Protein AF-0000000078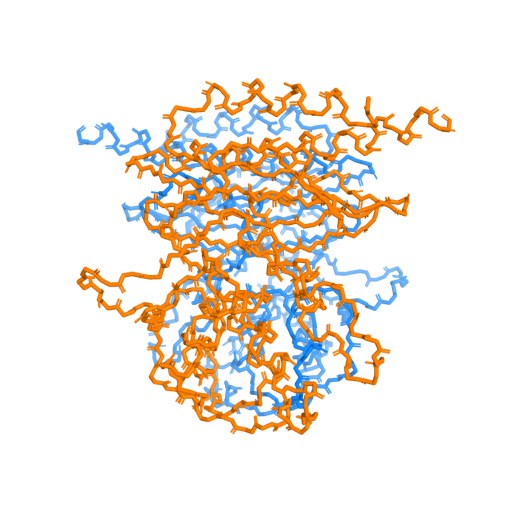791302 (afdb_homodimer)

Foldseek 3Di:
DLCVVLQVVLVVLVVPQPFDKKKWKDFLPDTPHIDQQLPKDQCFLLLLLLLLLVLVVVCVVPVCQQADKFFFDDDDDDKFCVNVDDDRIDGLLVLNLRCQQTVGLRSQQRSCVVCPQVNSQVVCCVPQPFWGRFDRPRPDDDPTGTIGGNNSSVVSVSSLLDDDPDPPSPSSSNVSQQNRPPCLFLNPQCVVVVQDFTKGWGWGDDPFKTWIWMWDDDPHTIMIMTMIGGHDPCPVSRRVSRNVSSNSVSVSVVVVVVVVD/DLCVVLQVVLVVLVVPQPFDKKKWKDFLPDTPHIDQQLPKDQCFLLLLLLLLLVLVVVCVVPVCQQAAKFFFDDDDDDKFCVNVDDDRIDGLLVLNLRCQQTVGLRSQQRSCVVCPQVNSQVVSCVPQPFWGRFDRPRDDDDPTGTIGGNNSSVVSVSSLCDDDPDPPNPSSSNVSQQNRPPCLFLNPQCVVVVQDFTKGWGWGDDPFKTWIWMWDDDPHTIMIMTMIGGHDPCPVSRRVSRNVSSNSVSVSVVVVVVVVD

Secondary structure (DSSP, 8-state):
-TTHHHHHHHHHHHHH--S-EEEEEE-SS-EEEEESTT--EE-GGGHHHHHHHHHHHHHHH-GGGGG-EEE--S---SS-SGGG-S--EEEHHHHHHHHHHS--HHHHHHHHHHH-HHHHHHHHHHHSTTEE--S-TT---SS---EE-HHHHHHHHHHHHS--SSTTS--HHHHHHHT----SSTTHHHHHTT-SSEEEEEEEEETTEEEEEEEEEETTEEEEEEEEEB-SS-HHHHHHHHHHHHHHHHHHHHHHHHHH-/-TTHHHHHHHHHHHHH--S-EEEEEE-SS-EEEEESTT--EE-GGGHHHHHHHHHHHHHHH-GGGGG-EEE--S---SS-SGGG-S--EEEHHHHHHHHHHS--HHHHHHHHHHH-HHHHHHHHHHHSTTEE--S-TT---SS---EE-HHHHHHHHHHHHS--S-TTS--HHHHHHHT----SSTTHHHHHTT-SSEEEEEEEEETTEEEEEEEEEETTEEEEEEEEEB-SS-HHHHHHHHHHHHHHHHHHHHHHHHHH-

Structure (mmCIF, N/CA/C/O backbone):
data_AF-0000000078791302-model_v1
#
loop_
_entity.id
_entity.type
_entity.pdbx_description
1 polymer 'Beta-lactamase class A catalytic domain-containing protein'
#
loop_
_atom_site.group_PDB
_atom_site.id
_atom_site.type_symbol
_atom_site.label_atom_id
_atom_site.label_alt_id
_atom_site.label_comp_id
_atom_site.label_asym_id
_atom_site.label_entity_id
_atom_site.label_seq_id
_atom_site.pdbx_PDB_ins_code
_atom_site.Cartn_x
_atom_site.Cartn_y
_atom_site.Cartn_z
_atom_site.occupancy
_atom_site.B_iso_or_equiv
_atom_site.auth_seq_id
_atom_site.auth_comp_id
_atom_site.auth_asym_id
_atom_site.auth_atom_id
_atom_site.pdbx_PDB_model_num
ATOM 1 N N . MET A 1 1 ? -24.797 24.625 9 1 64.25 1 MET A N 1
ATOM 2 C CA . MET A 1 1 ? -23.438 24.703 8.508 1 64.25 1 MET A CA 1
ATOM 3 C C . MET A 1 1 ? -23.172 23.594 7.492 1 64.25 1 MET A C 1
ATOM 5 O O . MET A 1 1 ? -23.812 22.547 7.527 1 64.25 1 MET A O 1
ATOM 9 N N . ALA A 1 2 ? -22.438 23.922 6.395 1 77 2 ALA A N 1
ATOM 10 C CA . ALA A 1 2 ? -22.344 23.078 5.199 1 77 2 ALA A CA 1
ATOM 11 C C . ALA A 1 2 ? -22.047 21.625 5.57 1 77 2 ALA A C 1
ATOM 13 O O . ALA A 1 2 ? -22.391 20.703 4.82 1 77 2 ALA A O 1
ATOM 14 N N . HIS A 1 3 ? -21.625 21.375 6.895 1 92.44 3 HIS A N 1
ATOM 15 C CA . HIS A 1 3 ? -21.266 20 7.199 1 92.44 3 HIS A CA 1
ATOM 16 C C . HIS A 1 3 ? -21.938 19.516 8.477 1 92.44 3 HIS A C 1
ATOM 18 O O . HIS A 1 3 ? -21.391 18.656 9.18 1 92.44 3 HIS A O 1
ATOM 24 N N . ASP A 1 4 ? -23.094 20.078 8.758 1 94.62 4 ASP A N 1
ATOM 25 C CA . ASP A 1 4 ? -23.766 19.766 10.023 1 94.62 4 ASP A CA 1
ATOM 26 C C . ASP A 1 4 ? -24.109 18.281 10.117 1 94.62 4 ASP A C 1
ATOM 28 O O . ASP A 1 4 ? -23.922 17.656 11.164 1 94.62 4 ASP A O 1
ATOM 32 N N . HIS A 1 5 ? -24.656 17.781 9.078 1 95.81 5 HIS A N 1
ATOM 33 C CA . HIS A 1 5 ? -25.031 16.375 9.078 1 95.81 5 HIS A CA 1
ATOM 34 C C . HIS A 1 5 ? -23.828 15.469 9.273 1 95.81 5 HIS A C 1
ATOM 36 O O . HIS A 1 5 ? -23.859 14.531 10.062 1 95.81 5 HIS A O 1
ATOM 42 N N . LEU A 1 6 ? -22.719 15.703 8.578 1 97.94 6 LEU A N 1
ATOM 43 C CA . LEU A 1 6 ? -21.484 14.953 8.711 1 97.94 6 LEU A CA 1
ATOM 44 C C . LEU A 1 6 ? -20.953 15.031 10.141 1 97.94 6 LEU A C 1
ATOM 46 O O . LEU A 1 6 ? -20.578 14.016 10.727 1 97.94 6 LEU A O 1
ATOM 50 N N . ILE A 1 7 ? -20.953 16.234 10.727 1 98.25 7 ILE A N 1
ATOM 51 C CA . ILE A 1 7 ? -20.438 16.453 12.062 1 98.25 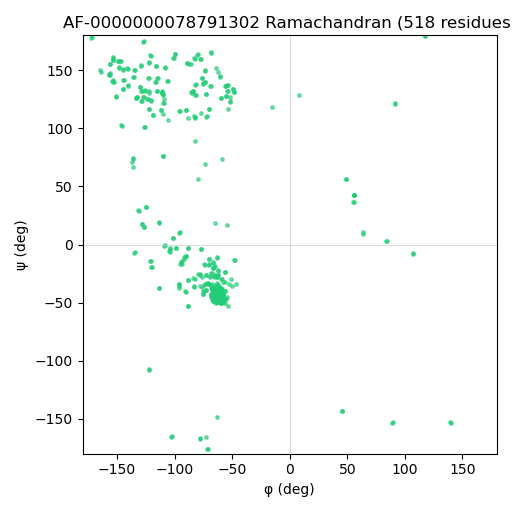7 ILE A CA 1
ATOM 52 C C . ILE A 1 7 ? -21.25 15.672 13.086 1 98.25 7 ILE A C 1
ATOM 54 O O . ILE A 1 7 ? -20.703 15.047 13.992 1 98.25 7 ILE A O 1
ATOM 58 N N . ALA A 1 8 ? -22.531 15.664 12.875 1 98.19 8 ALA A N 1
ATOM 59 C CA . ALA A 1 8 ? -23.406 14.906 13.773 1 98.19 8 ALA A CA 1
ATOM 60 C C . ALA A 1 8 ? -23.109 13.414 13.703 1 98.19 8 ALA A C 1
ATOM 62 O O . ALA A 1 8 ? -23.078 12.734 14.734 1 98.19 8 ALA A O 1
ATOM 63 N N . GLN A 1 9 ? -22.891 12.898 12.562 1 98.38 9 GLN A N 1
ATOM 64 C CA . GLN A 1 9 ? -22.594 11.484 12.375 1 98.38 9 GLN A CA 1
ATOM 65 C C . GLN A 1 9 ? -21.234 11.125 12.984 1 98.38 9 GLN A C 1
ATOM 67 O O . GLN A 1 9 ? -21.094 10.078 13.609 1 98.38 9 GLN A O 1
ATOM 72 N N . LEU A 1 10 ? -20.234 11.984 12.797 1 98.81 10 LEU A N 1
ATOM 73 C CA . LEU A 1 10 ? -18.906 11.766 13.367 1 98.81 10 LEU A CA 1
ATOM 74 C C . LEU A 1 10 ? -18.953 11.789 14.891 1 98.81 10 LEU A C 1
ATOM 76 O O . LEU A 1 10 ? -18.281 11 15.547 1 98.81 10 LEU A O 1
ATOM 80 N N . ASP A 1 11 ? -19.719 12.734 15.398 1 98.5 11 ASP A N 1
ATOM 81 C CA . ASP A 1 11 ? -19.859 12.828 16.844 1 98.5 11 ASP A CA 1
ATOM 82 C C . ASP A 1 11 ? -20.484 11.562 17.422 1 98.5 11 ASP A C 1
ATOM 84 O O . ASP A 1 11 ? -20.047 11.055 18.453 1 98.5 11 ASP A O 1
ATOM 88 N N . GLN A 1 12 ? -21.516 11.062 16.781 1 98.44 12 GLN A N 1
ATOM 89 C CA . GLN A 1 12 ? -22.141 9.82 17.219 1 98.44 12 GLN A CA 1
ATOM 90 C C . GLN A 1 12 ? -21.156 8.648 17.141 1 98.44 12 GLN A C 1
ATOM 92 O O . GLN A 1 12 ? -21.078 7.844 18.062 1 98.44 12 GLN A O 1
ATOM 97 N N . LEU A 1 13 ? -20.453 8.562 16.062 1 98.56 13 LEU A N 1
ATOM 98 C CA . LEU A 1 13 ? -19.484 7.484 15.844 1 98.56 13 LEU A CA 1
ATOM 99 C C . LEU A 1 13 ? -18.422 7.469 16.922 1 98.56 13 LEU A C 1
ATOM 101 O O . LEU A 1 13 ? -18.125 6.418 17.5 1 98.56 13 LEU A O 1
ATOM 105 N N . GLN A 1 14 ? -17.781 8.672 17.203 1 97.81 14 GLN A N 1
ATOM 106 C CA . GLN A 1 14 ? -16.672 8.688 18.156 1 97.81 14 GLN A CA 1
ATOM 107 C C . GLN A 1 14 ? -17.156 8.422 19.578 1 97.81 14 GLN A C 1
ATOM 109 O O . GLN A 1 14 ? -16.438 7.84 20.375 1 97.81 14 GLN A O 1
ATOM 114 N N . GLN A 1 15 ? -18.438 8.758 19.875 1 97.62 15 GLN A N 1
ATOM 115 C CA . GLN A 1 15 ? -19 8.477 21.188 1 97.62 15 GLN A CA 1
ATOM 116 C C . GLN A 1 15 ? -19.156 6.973 21.406 1 97.62 15 GLN A C 1
ATOM 118 O O . GLN A 1 15 ? -19.109 6.496 22.531 1 97.62 15 GLN A O 1
ATOM 123 N N . GLN A 1 16 ? -19.266 6.246 20.328 1 96.81 16 GLN A N 1
ATOM 124 C CA . GLN A 1 16 ? -19.484 4.809 20.406 1 96.81 16 GLN A CA 1
ATOM 125 C C . GLN A 1 16 ? -18.156 4.047 20.391 1 96.81 16 GLN A C 1
ATOM 127 O O . GLN A 1 16 ? -18.125 2.84 20.656 1 96.81 16 GLN A O 1
ATOM 132 N N . PHE A 1 17 ? -17.125 4.742 20.094 1 96.12 17 PHE A N 1
ATOM 133 C CA . PHE A 1 17 ? -15.805 4.117 20.047 1 96.12 17 PHE A CA 1
ATOM 134 C C . PHE A 1 17 ? -15.125 4.203 21.422 1 96.12 17 PHE A C 1
ATOM 136 O O . PHE A 1 17 ? -14.766 5.293 21.859 1 96.12 17 PHE A O 1
ATOM 143 N N . GLY A 1 18 ? -14.867 3.09 22.062 1 93.56 18 GLY A N 1
ATOM 144 C CA . GLY A 1 18 ? -14.516 3.043 23.484 1 93.56 18 GLY A CA 1
ATOM 145 C C . GLY A 1 18 ? -13.023 3.143 23.719 1 93.56 18 GLY A C 1
ATOM 146 O O . GLY A 1 18 ? -12.586 3.326 24.859 1 93.56 18 GLY A O 1
ATOM 147 N N . GLU A 1 19 ? -12.219 3.055 22.703 1 95.88 19 GLU A N 1
ATOM 148 C CA . GLU A 1 19 ? -10.773 3.143 22.906 1 95.88 19 GLU A CA 1
ATOM 149 C C . GLU A 1 19 ? -10.305 4.594 22.906 1 95.88 19 GLU A C 1
ATOM 151 O O . GLU A 1 19 ? -11 5.477 22.406 1 95.88 19 GLU A O 1
ATOM 156 N N . SER A 1 20 ? -9.164 4.844 23.562 1 97.62 20 SER A N 1
ATOM 157 C CA . SER A 1 20 ? -8.594 6.184 23.531 1 97.62 20 SER A CA 1
ATOM 158 C C . SER A 1 20 ? -8.367 6.664 22.094 1 97.62 20 SER A C 1
ATOM 160 O O . SER A 1 20 ? -7.797 5.938 21.281 1 97.62 20 SER A O 1
ATOM 162 N N . HIS A 1 21 ? -8.906 7.871 21.844 1 98.56 21 HIS A N 1
ATOM 163 C CA . HIS A 1 21 ? -8.781 8.352 20.469 1 98.56 21 HIS A CA 1
ATOM 164 C C . HIS A 1 21 ? -8.867 9.875 20.406 1 98.56 21 HIS A C 1
ATOM 166 O O . HIS A 1 21 ? -9.328 10.508 21.359 1 98.56 21 HIS A O 1
ATOM 172 N N . ALA A 1 22 ? -8.281 10.445 19.359 1 98.94 22 ALA A N 1
ATOM 173 C CA . ALA A 1 22 ? -8.531 11.805 18.891 1 98.94 22 ALA A CA 1
ATOM 174 C C . ALA A 1 22 ? -9.141 11.789 17.484 1 98.94 22 ALA A C 1
ATOM 176 O O . ALA A 1 22 ? -8.805 10.938 16.672 1 98.94 22 ALA A O 1
ATOM 177 N N . LEU A 1 23 ? -10.102 12.641 17.203 1 98.94 23 LEU A N 1
ATOM 178 C CA . LEU A 1 23 ? -10.75 12.812 15.914 1 98.94 23 LEU A CA 1
ATOM 179 C C . LEU A 1 23 ? -10.836 14.289 15.539 1 98.94 23 LEU A C 1
ATOM 181 O O . LEU A 1 23 ? -11.266 15.117 16.344 1 98.94 23 LEU A O 1
ATOM 185 N N . LEU A 1 24 ? -10.367 14.617 14.398 1 98.94 24 LEU A N 1
ATOM 186 C CA . LEU A 1 24 ? -10.391 16 13.93 1 98.94 24 LEU A CA 1
ATOM 187 C C . LEU A 1 24 ? -10.898 16.062 12.492 1 98.94 24 LEU A C 1
ATOM 189 O O . LEU A 1 24 ? -10.477 15.281 11.641 1 98.94 24 LEU A O 1
ATOM 193 N N . LEU A 1 25 ? -11.906 16.859 12.211 1 98.88 25 LEU A N 1
ATOM 194 C CA . LEU A 1 25 ? -12.367 17.266 10.891 1 98.88 25 LEU A CA 1
ATOM 195 C C . LEU A 1 25 ? -12.086 18.75 10.664 1 98.88 25 LEU A C 1
ATOM 197 O O . LEU A 1 25 ? -12.406 19.594 11.516 1 98.88 25 LEU A O 1
ATOM 201 N N . ALA A 1 26 ? -11.492 19.062 9.547 1 98.69 26 ALA A N 1
ATOM 202 C CA . ALA A 1 26 ? -11.141 20.453 9.281 1 98.69 26 ALA A CA 1
ATOM 203 C C . ALA A 1 26 ? -11.18 20.766 7.781 1 98.69 26 ALA A C 1
ATOM 205 O O . ALA A 1 26 ? -11.188 19.844 6.957 1 98.69 26 ALA A O 1
ATOM 206 N N . ASP A 1 27 ? -11.32 22.016 7.449 1 97 27 ASP A N 1
ATOM 207 C CA . ASP A 1 27 ? -11.008 22.484 6.105 1 97 27 ASP A CA 1
ATOM 208 C C . ASP A 1 27 ? -9.672 23.219 6.082 1 97 27 ASP A C 1
ATOM 210 O O . ASP A 1 27 ? -8.836 23.031 6.965 1 97 27 ASP A O 1
ATOM 214 N N . GLU A 1 28 ? -9.383 23.953 5.027 1 94.94 28 GLU A N 1
ATOM 215 C CA . GLU A 1 28 ? -8.086 24.609 4.867 1 94.94 28 GLU A CA 1
ATOM 216 C C . GLU A 1 28 ? -7.918 25.75 5.859 1 94.94 28 GLU A C 1
ATOM 218 O O . GLU A 1 28 ? -6.797 26.203 6.102 1 94.94 28 GLU A O 1
ATOM 223 N N . ARG A 1 29 ? -9.008 26.125 6.492 1 95.31 29 ARG A N 1
ATOM 224 C CA . ARG A 1 29 ? -8.945 27.359 7.273 1 95.31 29 ARG A CA 1
ATOM 225 C C . ARG A 1 29 ? -9.102 27.062 8.766 1 95.31 29 ARG A C 1
ATOM 227 O O . ARG A 1 29 ? -8.492 27.734 9.602 1 95.31 29 ARG A O 1
ATOM 234 N N . GLN A 1 30 ? -9.961 26.109 9.039 1 96.75 30 GLN A N 1
ATOM 235 C CA . GLN A 1 30 ? -10.312 25.953 10.445 1 96.75 30 GLN A CA 1
ATOM 236 C C . GLN A 1 30 ? -10.734 24.531 10.758 1 96.75 30 GLN A C 1
ATOM 238 O O . GLN A 1 30 ? -11.125 23.781 9.852 1 96.75 30 GLN A O 1
ATOM 243 N N . VAL A 1 31 ? -10.641 24.219 12.023 1 98.19 31 VAL A N 1
ATOM 244 C CA . VAL A 1 31 ? -11.203 22.984 12.539 1 98.19 31 VAL A CA 1
ATOM 245 C C . VAL A 1 31 ? -12.727 23.078 12.578 1 98.19 31 VAL A C 1
ATOM 247 O O . VAL A 1 31 ? -13.273 24.047 13.109 1 98.19 31 VAL A O 1
ATOM 250 N N . LEU A 1 32 ? -13.391 22.078 12.016 1 98.12 32 LEU A N 1
ATOM 251 C CA . LEU A 1 32 ? -14.852 22.062 11.953 1 98.12 32 LEU A CA 1
ATOM 252 C C . LEU A 1 32 ? -15.43 21.25 13.109 1 98.12 32 LEU A C 1
ATOM 254 O O . LEU A 1 32 ? -16.531 21.516 13.57 1 98.12 32 LEU A O 1
ATOM 258 N N . PHE A 1 33 ? -14.75 20.219 13.422 1 97.94 33 PHE A N 1
ATOM 259 C CA . PHE A 1 33 ? -15.141 19.297 14.484 1 97.94 33 PHE A CA 1
ATOM 260 C C . PHE A 1 33 ? -13.922 18.594 15.062 1 97.94 33 PHE A C 1
ATOM 262 O O . PHE A 1 33 ? -12.969 18.297 14.344 1 97.94 33 PHE A O 1
ATOM 269 N N . GLY A 1 34 ? -13.93 18.391 16.422 1 97.94 34 GLY A N 1
ATOM 270 C CA . GLY A 1 34 ? -12.797 17.656 16.984 1 97.94 34 GLY A CA 1
ATOM 271 C C . GLY A 1 34 ? -13.055 17.172 18.391 1 97.94 34 GLY A C 1
ATOM 272 O O . GLY A 1 34 ? -13.828 17.766 19.141 1 97.94 34 GLY A O 1
ATOM 273 N N . THR A 1 35 ? -12.469 16.109 18.719 1 97.94 35 THR A N 1
ATOM 274 C CA . THR A 1 35 ? -12.352 15.562 20.062 1 97.94 35 THR A CA 1
ATOM 275 C C . THR A 1 35 ? -10.898 15.266 20.406 1 97.94 35 THR A C 1
ATOM 277 O O . THR A 1 35 ? -10.203 14.578 19.656 1 97.94 35 THR A O 1
ATOM 280 N N . ARG A 1 36 ? -10.391 15.789 21.562 1 98.56 36 ARG A N 1
ATOM 281 C CA . ARG A 1 36 ? -9.055 15.555 22.078 1 98.56 36 ARG A CA 1
ATOM 282 C C . ARG A 1 36 ? -7.992 15.938 21.047 1 98.56 36 ARG A C 1
ATOM 284 O O . ARG A 1 36 ? -7.023 15.195 20.844 1 98.56 36 ARG A O 1
ATOM 291 N N . THR A 1 37 ? -8.219 17.078 20.406 1 98.56 37 THR A N 1
ATOM 292 C CA . THR A 1 37 ? -7.418 17.453 19.234 1 98.56 37 THR A CA 1
ATOM 293 C C . THR A 1 37 ? -6.016 17.891 19.656 1 98.56 37 THR A C 1
ATOM 295 O O . THR A 1 37 ? -5.09 17.891 18.859 1 98.56 37 THR A O 1
ATOM 298 N N . ASP A 1 38 ? -5.801 18.234 20.984 1 98.44 38 ASP A N 1
ATOM 299 C CA . ASP A 1 38 ? -4.508 18.734 21.438 1 98.44 38 ASP A CA 1
ATOM 300 C C . ASP A 1 38 ? -3.789 17.703 22.297 1 98.44 38 ASP A C 1
ATOM 302 O O . ASP A 1 38 ? -2.693 17.953 22.797 1 98.44 38 ASP A O 1
ATOM 306 N N . VAL A 1 39 ? -4.422 16.562 22.516 1 98.69 39 VAL A N 1
ATOM 307 C CA . VAL A 1 39 ? -3.824 15.492 23.312 1 98.69 39 VAL A CA 1
ATOM 308 C C . VAL A 1 39 ? -2.748 14.781 22.5 1 98.69 39 VAL A C 1
ATOM 310 O O . VAL A 1 39 ? -2.926 14.531 21.297 1 98.69 39 VAL A O 1
ATOM 313 N N . LEU A 1 40 ? -1.659 14.492 23.188 1 98.44 40 LEU A N 1
ATOM 314 C CA . LEU A 1 40 ? -0.551 13.82 22.516 1 98.44 40 LEU A CA 1
ATOM 315 C C . LEU A 1 40 ? -0.772 12.305 22.484 1 98.44 40 LEU A C 1
ATOM 317 O O . LEU A 1 40 ? -1.221 11.719 23.469 1 98.44 40 LEU A O 1
ATOM 321 N N . PHE A 1 41 ? -0.589 11.727 21.344 1 98.25 41 PHE A N 1
ATOM 322 C CA . PHE A 1 41 ? -0.528 10.289 21.094 1 98.25 41 PHE A CA 1
ATOM 323 C C . PHE A 1 41 ? 0.85 9.891 20.578 1 98.25 41 PHE A C 1
ATOM 325 O O . PHE A 1 41 ? 1.594 10.719 20.062 1 98.25 41 PHE A O 1
ATOM 332 N N . PRO A 1 42 ? 1.323 8.547 20.812 1 97.06 42 PRO A N 1
ATOM 333 C CA . PRO A 1 42 ? 2.496 8.117 20.047 1 97.06 42 PRO A CA 1
ATOM 334 C C . PRO A 1 42 ? 2.373 8.422 18.547 1 97.06 42 PRO A C 1
ATOM 336 O O . PRO A 1 42 ? 1.328 8.164 17.953 1 97.06 42 PRO A O 1
ATOM 339 N N . ALA A 1 43 ? 3.34 8.992 18 1 98.25 43 ALA A N 1
ATOM 340 C CA . ALA A 1 43 ? 3.195 9.555 16.656 1 98.25 43 ALA A CA 1
ATOM 341 C C . ALA A 1 43 ? 3.143 8.453 15.602 1 98.25 43 ALA A C 1
ATOM 343 O O . ALA A 1 43 ? 2.523 8.625 14.547 1 98.25 43 ALA A O 1
ATOM 344 N N . ALA A 1 44 ? 3.799 7.293 16.016 1 97.56 44 ALA A N 1
ATOM 345 C CA . ALA A 1 44 ? 4.031 6.309 14.961 1 97.56 44 ALA A CA 1
ATOM 346 C C . ALA A 1 44 ? 4.57 6.977 13.703 1 97.56 44 ALA A C 1
ATOM 348 O O . ALA A 1 44 ? 5.379 7.906 13.773 1 97.56 44 ALA A O 1
ATOM 349 N N . SER A 1 45 ? 4.191 6.535 12.531 1 98.69 45 SER A N 1
ATOM 350 C CA . SER A 1 45 ? 4.766 7.02 11.281 1 98.69 45 SER A CA 1
ATOM 351 C C . SER A 1 45 ? 4.207 8.391 10.906 1 98.69 45 SER A C 1
ATOM 353 O O . SER A 1 45 ? 4.645 9 9.93 1 98.69 45 SER A O 1
ATOM 355 N N . LEU A 1 46 ? 3.264 8.938 11.641 1 98.94 46 LEU A N 1
ATOM 356 C CA . LEU A 1 46 ? 2.775 10.273 11.336 1 98.94 46 LEU A CA 1
ATOM 357 C C . LEU A 1 46 ? 3.863 11.32 11.578 1 98.94 46 LEU A C 1
ATOM 359 O O . LEU A 1 46 ? 3.795 12.43 11.047 1 98.94 46 LEU A O 1
ATOM 363 N N . ILE A 1 47 ? 4.852 10.984 12.367 1 98.88 47 ILE A N 1
ATOM 364 C CA . ILE A 1 47 ? 5.945 11.906 12.633 1 98.88 47 ILE A CA 1
ATOM 365 C C . ILE A 1 47 ? 6.691 12.219 11.344 1 98.88 47 ILE A C 1
ATOM 367 O O . ILE A 1 47 ? 7.359 13.25 11.234 1 98.88 47 ILE A O 1
ATOM 371 N N . LYS A 1 48 ? 6.586 11.344 10.359 1 98.88 48 LYS A N 1
ATOM 372 C CA . LYS A 1 48 ? 7.238 11.531 9.062 1 98.88 48 LYS A CA 1
ATOM 373 C C . LYS A 1 48 ? 6.715 12.781 8.359 1 98.88 48 LYS A C 1
ATOM 375 O O . LYS A 1 48 ? 7.406 13.367 7.523 1 98.88 48 LYS A O 1
ATOM 380 N N . LEU A 1 49 ? 5.492 13.195 8.664 1 98.88 49 LEU A N 1
ATOM 381 C CA . LEU A 1 49 ? 4.996 14.469 8.156 1 98.88 49 LEU A CA 1
ATOM 382 C C . LEU A 1 49 ? 5.879 15.625 8.617 1 98.88 49 LEU A C 1
ATOM 384 O O . LEU A 1 49 ? 6.152 16.547 7.852 1 98.88 49 LEU A O 1
ATOM 388 N N . GLY A 1 50 ? 6.312 15.578 9.852 1 98.88 50 GLY A N 1
ATOM 389 C CA . GLY A 1 50 ? 7.18 16.625 10.383 1 98.88 50 GLY A CA 1
ATOM 390 C C . GLY A 1 50 ? 8.547 16.641 9.727 1 98.88 50 GLY A C 1
ATOM 391 O O . GLY A 1 50 ? 9.07 17.719 9.414 1 98.88 50 GLY A O 1
ATOM 392 N N . ILE A 1 51 ? 9.102 15.469 9.531 1 98.81 51 ILE A N 1
ATOM 393 C CA . ILE A 1 51 ? 10.391 15.375 8.859 1 98.81 51 ILE A CA 1
ATOM 394 C C . ILE A 1 51 ? 10.281 15.938 7.445 1 98.81 51 ILE A C 1
ATOM 396 O O . ILE A 1 51 ? 11.125 16.719 7.012 1 98.81 51 ILE A O 1
ATOM 400 N N . ALA A 1 52 ? 9.211 15.586 6.777 1 98.19 52 ALA A N 1
ATOM 401 C CA . ALA A 1 52 ? 8.977 16.078 5.422 1 98.19 52 ALA A CA 1
ATOM 402 C C . ALA A 1 52 ? 8.836 17.609 5.414 1 98.19 52 ALA A C 1
ATOM 404 O O . ALA A 1 52 ? 9.359 18.281 4.531 1 98.19 52 ALA A O 1
ATOM 405 N N . ALA A 1 53 ? 8.094 18.109 6.387 1 97.56 53 ALA A N 1
ATOM 406 C CA . ALA A 1 53 ? 7.902 19.562 6.465 1 97.56 53 ALA A CA 1
ATOM 407 C C . ALA A 1 53 ? 9.234 20.281 6.633 1 97.56 53 ALA A C 1
ATOM 409 O O . ALA A 1 53 ? 9.461 21.328 6.023 1 97.56 53 ALA A O 1
ATOM 410 N N . TYR A 1 54 ? 10.094 19.75 7.438 1 97.94 54 TYR A N 1
ATOM 411 C CA . TYR A 1 54 ? 11.414 20.328 7.621 1 97.94 54 TYR A CA 1
ATOM 412 C C . TYR A 1 54 ? 12.195 20.344 6.309 1 97.94 54 TYR A C 1
ATOM 414 O O . TYR A 1 54 ? 12.75 21.375 5.922 1 97.94 54 TYR A O 1
ATOM 422 N N . VAL A 1 55 ? 12.219 19.203 5.66 1 97.19 55 VAL A N 1
ATOM 423 C CA . VAL A 1 55 ? 12.969 19.094 4.414 1 97.19 55 VAL A CA 1
ATOM 424 C C . VAL A 1 55 ? 12.398 20.062 3.377 1 97.19 55 VAL A C 1
ATOM 426 O O . VAL A 1 55 ? 13.156 20.719 2.658 1 97.19 55 VAL A O 1
ATOM 429 N N . LYS A 1 56 ? 11.109 20.094 3.316 1 95.19 56 LYS A N 1
ATOM 430 C CA . LYS A 1 56 ? 10.461 21.031 2.396 1 95.19 56 LYS A CA 1
ATOM 431 C C . LYS A 1 56 ? 10.867 22.469 2.691 1 95.19 56 LYS A C 1
ATOM 433 O O . LYS A 1 56 ? 11.156 23.234 1.771 1 95.19 56 LYS A O 1
ATOM 438 N N . ALA A 1 57 ? 10.906 22.844 3.918 1 94.81 57 ALA A N 1
ATOM 439 C CA . ALA A 1 57 ? 11.328 24.172 4.312 1 94.81 57 ALA A CA 1
ATOM 440 C C . ALA A 1 57 ? 12.773 24.438 3.891 1 94.81 57 ALA A C 1
ATOM 442 O O . ALA A 1 57 ? 13.086 25.516 3.373 1 94.81 57 ALA A O 1
ATOM 443 N N . GLN A 1 58 ? 13.672 23.469 4.129 1 94.94 58 GLN A N 1
ATOM 444 C CA . GLN A 1 58 ? 15.062 23.594 3.709 1 94.94 58 GLN A CA 1
ATOM 445 C C . GLN A 1 58 ? 15.164 23.781 2.195 1 94.94 58 GLN A C 1
ATOM 447 O O . GLN A 1 58 ? 15.961 24.594 1.713 1 94.94 58 GLN A O 1
ATOM 452 N N . ALA A 1 59 ? 14.367 23.047 1.494 1 93.12 59 ALA A N 1
ATOM 453 C CA . ALA A 1 59 ? 14.414 23.062 0.035 1 93.12 59 ALA A CA 1
ATOM 454 C C . ALA A 1 59 ? 13.859 24.375 -0.506 1 93.12 59 ALA A C 1
ATOM 456 O O . ALA A 1 59 ? 14.242 24.828 -1.591 1 93.12 59 ALA A O 1
ATOM 457 N N . GLN A 1 60 ? 12.875 24.953 0.184 1 90.75 60 GLN A N 1
ATOM 458 C CA . GLN A 1 60 ? 12.352 26.266 -0.198 1 90.75 60 GLN A CA 1
ATOM 459 C C . GLN A 1 60 ? 13.438 27.344 -0.117 1 90.75 60 GLN A C 1
ATOM 461 O O . GLN A 1 60 ? 13.469 28.266 -0.931 1 90.75 60 GLN A O 1
ATOM 466 N N . ALA A 1 61 ? 14.258 27.172 0.834 1 90.81 61 ALA A N 1
ATOM 467 C CA . ALA A 1 61 ? 15.375 28.094 0.989 1 90.81 61 ALA A CA 1
ATOM 468 C C . ALA A 1 61 ? 16.469 27.812 -0.025 1 90.81 61 ALA A C 1
ATOM 470 O O . ALA A 1 61 ? 17.156 28.734 -0.493 1 90.81 61 ALA A O 1
ATOM 471 N N . ASP A 1 62 ? 16.703 26.594 -0.335 1 93.69 62 ASP A N 1
ATOM 472 C CA . ASP A 1 62 ? 17.719 26.141 -1.271 1 93.69 62 ASP A CA 1
ATOM 473 C C . ASP A 1 62 ? 17.266 24.891 -2.025 1 93.69 62 ASP A C 1
ATOM 475 O O . ASP A 1 62 ? 17.453 23.766 -1.547 1 93.69 62 ASP A O 1
ATOM 479 N N . SER A 1 63 ? 16.859 25.031 -3.252 1 91.56 63 SER A N 1
ATOM 480 C CA . SER A 1 63 ? 16.25 23.969 -4.039 1 91.56 63 SER A CA 1
ATOM 481 C C . SER A 1 63 ? 17.234 22.844 -4.312 1 91.56 63 SER A C 1
ATOM 483 O O . SER A 1 63 ? 16.828 21.719 -4.656 1 91.56 63 SER A O 1
ATOM 485 N N . SER A 1 64 ? 18.5 23.125 -4.176 1 93.75 64 SER A N 1
ATOM 486 C CA . SER A 1 64 ? 19.5 22.078 -4.422 1 93.75 64 SER A CA 1
ATOM 487 C C . SER A 1 64 ? 19.406 20.969 -3.385 1 93.75 64 SER A C 1
ATOM 489 O O . SER A 1 64 ? 19.953 19.875 -3.584 1 93.75 64 SER A O 1
ATOM 491 N N . GLN A 1 65 ? 18.703 21.203 -2.271 1 94 65 GLN A N 1
ATOM 492 C CA . GLN A 1 65 ? 18.531 20.203 -1.223 1 94 65 GLN A CA 1
ATOM 493 C C . GLN A 1 65 ? 17.875 18.938 -1.772 1 94 65 GLN A C 1
ATOM 495 O O . GLN A 1 65 ? 18.172 17.828 -1.32 1 94 65 GLN A O 1
ATOM 500 N N . TRP A 1 66 ? 17.016 19.109 -2.771 1 95.38 66 TRP A N 1
ATOM 501 C CA . TRP A 1 66 ? 16.297 17.969 -3.332 1 95.38 66 TRP A CA 1
ATOM 502 C C . TRP A 1 66 ? 17.266 17 -4.008 1 95.38 66 TRP A C 1
ATOM 504 O O . TRP A 1 66 ? 17.031 15.789 -4.023 1 95.38 66 TRP A O 1
ATOM 514 N N . GLN A 1 67 ? 18.359 17.516 -4.465 1 95.62 67 GLN A N 1
ATOM 515 C CA . GLN A 1 67 ? 19.281 16.703 -5.238 1 95.62 67 GLN A CA 1
ATOM 516 C C . GLN A 1 67 ? 20.438 16.203 -4.367 1 95.62 67 GLN A C 1
ATOM 518 O O . GLN A 1 67 ? 21.281 15.422 -4.816 1 95.62 67 GLN A O 1
ATOM 523 N N . ARG A 1 68 ? 20.422 16.641 -3.121 1 97.06 68 ARG A N 1
ATOM 524 C CA . ARG A 1 68 ? 21.484 16.25 -2.201 1 97.06 68 ARG A CA 1
ATOM 525 C C . ARG A 1 68 ? 21.531 14.727 -2.041 1 97.06 68 ARG A C 1
ATOM 527 O O . ARG A 1 68 ? 20.516 14.102 -1.749 1 97.06 68 ARG A O 1
ATOM 534 N N . LYS A 1 69 ? 22.719 14.133 -2.268 1 97.81 69 LYS A N 1
ATOM 535 C CA . LYS A 1 69 ? 22.906 12.695 -2.104 1 97.81 69 LYS A CA 1
ATOM 536 C C . LYS A 1 69 ? 23.156 12.336 -0.64 1 97.81 69 LYS A C 1
ATOM 538 O O . LYS A 1 69 ? 23.875 13.047 0.068 1 97.81 69 LYS A O 1
ATOM 543 N N . VAL A 1 70 ? 22.5 11.281 -0.267 1 97.88 70 VAL A N 1
ATOM 544 C CA . VAL A 1 70 ? 22.547 10.797 1.108 1 97.88 70 V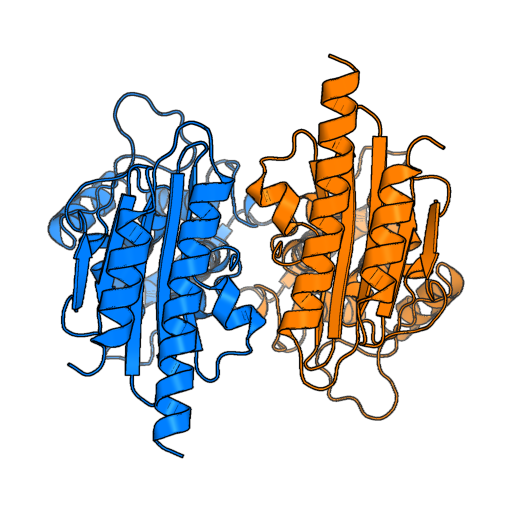AL A CA 1
ATOM 545 C C . VAL A 1 70 ? 22.906 9.312 1.121 1 97.88 70 VAL A C 1
ATOM 547 O O . VAL A 1 70 ? 22.328 8.523 0.366 1 97.88 70 VAL A O 1
ATOM 550 N N . VAL A 1 71 ? 23.875 8.953 1.981 1 97.88 71 VAL A N 1
ATOM 551 C CA . VAL A 1 71 ? 24.188 7.543 2.197 1 97.88 71 VAL A CA 1
ATOM 552 C C . VAL A 1 71 ? 23.25 6.969 3.268 1 97.88 71 VAL A C 1
ATOM 554 O O . VAL A 1 71 ? 23.078 7.562 4.332 1 97.88 71 VAL A O 1
ATOM 557 N N . LEU A 1 72 ? 22.672 5.844 2.943 1 98.44 72 LEU A N 1
ATOM 558 C CA . LEU A 1 72 ? 21.703 5.223 3.854 1 98.44 72 LEU A CA 1
ATOM 559 C C . LEU A 1 72 ? 22.406 4.707 5.105 1 98.44 72 LEU A C 1
ATOM 561 O O . LEU A 1 72 ? 23.516 4.168 5.027 1 98.44 72 LEU A O 1
ATOM 565 N N . PRO A 1 73 ? 21.828 4.926 6.293 1 97.75 73 PRO A N 1
ATOM 566 C CA . PRO A 1 73 ? 22.297 4.227 7.492 1 97.75 73 PRO A CA 1
ATOM 567 C C . PRO A 1 73 ? 21.922 2.744 7.488 1 97.75 73 PRO A C 1
ATOM 569 O O . PRO A 1 73 ? 21.469 2.223 6.469 1 97.75 73 PRO A O 1
ATOM 572 N N . ARG A 1 74 ? 22.25 2.061 8.594 1 96.25 74 ARG A N 1
ATOM 573 C CA . ARG A 1 74 ? 21.875 0.652 8.703 1 96.25 74 ARG A CA 1
ATOM 574 C C . ARG A 1 74 ? 20.375 0.459 8.523 1 96.25 74 ARG A C 1
ATOM 576 O O . ARG A 1 74 ? 19.578 1.243 9.031 1 96.25 74 ARG A O 1
ATOM 583 N N . PRO A 1 75 ? 20.062 -0.548 7.758 1 96.19 75 PRO A N 1
ATOM 584 C CA . PRO A 1 75 ? 18.625 -0.794 7.527 1 96.19 75 PRO A CA 1
ATOM 585 C C . PRO A 1 75 ? 17.859 -1.084 8.812 1 96.19 75 PRO A C 1
ATOM 587 O O . PRO A 1 75 ? 18.422 -1.657 9.75 1 96.19 75 PRO A O 1
ATOM 590 N N . VAL A 1 76 ? 16.688 -0.644 8.875 1 95.44 76 VAL A N 1
ATOM 591 C CA . VAL A 1 76 ? 15.758 -0.956 9.953 1 95.44 76 VAL A CA 1
ATOM 592 C C . VAL A 1 76 ? 14.516 -1.628 9.383 1 95.44 76 VAL A C 1
ATOM 594 O O . VAL A 1 76 ? 14.273 -1.578 8.172 1 95.44 76 VAL A O 1
ATOM 597 N N . GLY A 1 77 ? 13.703 -2.326 10.281 1 94.19 77 GLY A N 1
ATOM 598 C CA . GLY A 1 77 ? 12.477 -2.986 9.852 1 94.19 77 GLY A CA 1
ATOM 599 C C . GLY A 1 77 ? 11.328 -2.023 9.648 1 94.19 77 GLY A C 1
ATOM 600 O O . GLY A 1 77 ? 11.531 -0.817 9.5 1 94.19 77 GLY A O 1
ATOM 601 N N . GLY A 1 78 ? 10.164 -2.596 9.531 1 94 78 GLY A N 1
ATOM 602 C CA . GLY A 1 78 ? 8.961 -1.798 9.359 1 94 78 GLY A CA 1
ATOM 603 C C . GLY A 1 78 ? 8.641 -1.501 7.906 1 94 78 GLY A C 1
ATOM 604 O O . GLY A 1 78 ? 9.008 -2.271 7.016 1 94 78 GLY A O 1
ATOM 605 N N . ALA A 1 79 ? 7.977 -0.448 7.695 1 96.62 79 ALA A N 1
ATOM 606 C CA . ALA A 1 79 ? 7.43 -0.119 6.383 1 96.62 79 ALA A CA 1
ATOM 607 C C . ALA A 1 79 ? 8.516 0.42 5.457 1 96.62 79 ALA A C 1
ATOM 609 O O . ALA A 1 79 ? 9.531 0.948 5.918 1 96.62 79 ALA A O 1
ATOM 610 N N . GLY A 1 80 ? 8.203 0.344 4.129 1 98 80 GLY A N 1
ATOM 611 C CA . GLY A 1 80 ? 9.07 0.921 3.115 1 98 80 GLY A CA 1
ATOM 612 C C . GLY A 1 80 ? 9.641 -0.109 2.16 1 98 80 GLY A C 1
ATOM 613 O O . GLY A 1 80 ? 9.359 -1.303 2.283 1 98 80 GLY A O 1
ATOM 614 N N . VAL A 1 81 ? 10.43 0.37 1.216 1 98.31 81 VAL A N 1
ATOM 615 C CA . VAL A 1 81 ? 10.992 -0.503 0.191 1 98.31 81 VAL A CA 1
ATOM 616 C C . VAL A 1 81 ? 12.516 -0.444 0.239 1 98.31 81 VAL A C 1
ATOM 618 O O . VAL A 1 81 ? 13.195 -1.345 -0.262 1 98.31 81 VAL A O 1
ATOM 621 N N . LEU A 1 82 ? 13.078 0.503 0.905 1 98.25 82 LEU A N 1
ATOM 622 C CA . LEU A 1 82 ? 14.492 0.822 0.76 1 98.25 82 LEU A CA 1
ATOM 623 C C . LEU A 1 82 ? 15.359 -0.307 1.302 1 98.25 82 LEU A C 1
ATOM 625 O O . LEU A 1 82 ? 16.422 -0.603 0.744 1 98.25 82 LEU A O 1
ATOM 629 N N . ARG A 1 83 ? 14.938 -0.888 2.371 1 97.06 83 ARG A N 1
ATOM 630 C CA . ARG A 1 83 ? 15.75 -1.928 2.994 1 97.06 83 ARG A CA 1
ATOM 631 C C . ARG A 1 83 ? 15.906 -3.127 2.064 1 97.06 83 ARG A C 1
ATOM 633 O O . ARG A 1 83 ? 16.734 -4.004 2.312 1 97.06 83 ARG A O 1
ATOM 640 N N . PHE A 1 84 ? 15.141 -3.166 0.972 1 96.69 84 PHE A N 1
ATOM 641 C CA . PHE A 1 84 ? 15.203 -4.266 0.017 1 96.69 84 PHE A CA 1
ATOM 642 C C . PHE A 1 84 ? 15.961 -3.846 -1.239 1 96.69 84 PHE A C 1
ATOM 644 O O . PHE A 1 84 ? 16.141 -4.645 -2.16 1 96.69 84 PHE A O 1
ATOM 651 N N . MET A 1 85 ? 16.375 -2.611 -1.346 1 97.56 85 MET A N 1
ATOM 652 C CA . MET A 1 85 ? 17.047 -2.086 -2.527 1 97.56 85 MET A CA 1
ATOM 653 C C . MET A 1 85 ? 18.562 -2.279 -2.42 1 97.56 85 MET A C 1
ATOM 655 O O . MET A 1 85 ? 19.109 -2.305 -1.316 1 97.56 85 MET A O 1
ATOM 659 N N . ALA A 1 86 ? 19.203 -2.309 -3.562 1 95.69 86 ALA A N 1
ATOM 660 C CA . ALA A 1 86 ? 20.641 -2.592 -3.621 1 95.69 86 ALA A CA 1
ATOM 661 C C . ALA A 1 86 ? 21.453 -1.335 -3.352 1 95.69 86 ALA A C 1
ATOM 663 O O . ALA A 1 86 ? 22.5 -1.395 -2.695 1 95.69 86 ALA A O 1
ATOM 664 N N . ASP A 1 87 ? 21 -0.19 -3.82 1 95.44 87 ASP A N 1
ATOM 665 C CA . ASP A 1 87 ? 21.797 1.031 -3.766 1 95.44 87 ASP A CA 1
ATOM 666 C C . ASP A 1 87 ? 21.812 1.609 -2.352 1 95.44 87 ASP A C 1
ATOM 668 O O . ASP A 1 87 ? 20.797 1.633 -1.667 1 95.44 87 ASP A O 1
ATOM 672 N N . SER A 1 88 ? 22.938 2.133 -2.01 1 96.19 88 SER A N 1
ATOM 673 C CA . SER A 1 88 ? 23.094 2.68 -0.666 1 96.19 88 SER A CA 1
ATOM 674 C C . SER A 1 88 ? 23.047 4.203 -0.68 1 96.19 88 SER A C 1
ATOM 676 O O . SER A 1 88 ? 23.062 4.84 0.376 1 96.19 88 SER A O 1
ATOM 678 N N . SER A 1 89 ? 23.016 4.789 -1.777 1 97.44 89 SER A N 1
ATOM 679 C CA . SER A 1 89 ? 22.984 6.246 -1.89 1 97.44 89 SER A CA 1
ATOM 680 C C . SER A 1 89 ? 21.766 6.719 -2.664 1 97.44 89 SER A C 1
ATOM 682 O O . SER A 1 89 ? 21.469 6.199 -3.742 1 97.44 89 SER A O 1
ATOM 684 N N . TRP A 1 90 ? 21.078 7.672 -2.092 1 98.38 90 TRP A N 1
ATOM 685 C CA . TRP A 1 90 ? 19.844 8.203 -2.652 1 98.38 90 TRP A CA 1
ATOM 686 C C . TRP A 1 90 ? 19.766 9.719 -2.48 1 98.38 90 TRP A C 1
ATOM 688 O O . TRP A 1 90 ? 20.406 10.273 -1.582 1 98.38 90 TRP A O 1
ATOM 698 N N . CYS A 1 91 ? 19.078 10.398 -3.381 1 98.12 91 CYS A N 1
ATOM 699 C CA . CYS A 1 91 ? 18.906 11.836 -3.189 1 98.12 91 CYS A CA 1
ATOM 700 C C . CYS A 1 91 ? 17.75 12.125 -2.238 1 98.12 91 CYS A C 1
ATOM 702 O O . CYS A 1 91 ? 16.859 11.289 -2.062 1 98.12 91 CYS A O 1
ATOM 704 N N . VAL A 1 92 ? 17.719 13.273 -1.655 1 98.19 92 VAL A N 1
ATOM 705 C CA . VAL A 1 92 ? 16.75 13.695 -0.644 1 98.19 92 VAL A CA 1
ATOM 706 C C . VAL A 1 92 ? 15.344 13.648 -1.224 1 98.19 92 VAL A C 1
ATOM 708 O O . VAL A 1 92 ? 14.406 13.203 -0.559 1 98.19 92 VAL A O 1
ATOM 711 N N . ARG A 1 93 ? 15.195 14.016 -2.475 1 97.12 93 ARG A N 1
ATOM 712 C CA . ARG A 1 93 ? 13.891 13.992 -3.127 1 97.12 93 ARG A CA 1
ATOM 713 C C . ARG A 1 93 ? 13.289 12.594 -3.098 1 97.12 93 ARG A C 1
ATOM 715 O O . ARG A 1 93 ? 12.125 12.414 -2.727 1 97.12 93 ARG A O 1
ATOM 722 N N . ASP A 1 94 ? 14.086 11.625 -3.488 1 98.31 94 ASP A N 1
ATOM 723 C CA . ASP A 1 94 ? 13.617 10.25 -3.531 1 98.31 94 ASP A CA 1
ATOM 724 C C . ASP A 1 94 ? 13.297 9.734 -2.129 1 98.31 94 ASP A C 1
ATOM 726 O O . ASP A 1 94 ? 12.312 9.023 -1.935 1 98.31 94 ASP A O 1
ATOM 730 N N . LEU A 1 95 ? 14.156 10.109 -1.142 1 98.75 95 LEU A N 1
ATOM 731 C CA . LEU A 1 95 ? 13.953 9.672 0.234 1 98.75 95 LEU A CA 1
ATOM 732 C C . LEU A 1 95 ? 12.648 10.234 0.797 1 98.75 95 LEU A C 1
ATOM 734 O O . LEU A 1 95 ? 11.883 9.516 1.436 1 98.75 95 LEU A O 1
ATOM 738 N N . VAL A 1 96 ? 12.406 11.523 0.549 1 98.31 96 VAL A N 1
ATOM 739 C CA . VAL A 1 96 ? 11.172 12.141 1.027 1 98.31 96 VAL A CA 1
ATOM 740 C C . VAL A 1 96 ? 9.969 11.492 0.35 1 98.31 96 VAL A C 1
ATOM 742 O O . VAL A 1 96 ? 8.953 11.219 1 1 98.31 96 VAL A O 1
ATOM 745 N N . THR A 1 97 ? 10.094 11.195 -0.927 1 98.19 97 THR A N 1
ATOM 746 C CA . THR A 1 97 ? 9.016 10.578 -1.689 1 98.19 97 THR A CA 1
ATOM 747 C C . THR A 1 97 ? 8.688 9.195 -1.137 1 98.19 97 THR A C 1
ATOM 749 O O . THR A 1 97 ? 7.527 8.891 -0.848 1 98.19 97 THR A O 1
ATOM 752 N N . LEU A 1 98 ? 9.672 8.375 -0.927 1 98.81 98 LEU A N 1
ATOM 753 C CA . LEU A 1 98 ? 9.469 7.023 -0.414 1 98.81 98 LEU A CA 1
ATOM 754 C C . LEU A 1 98 ? 8.969 7.062 1.028 1 98.81 98 LEU A C 1
ATOM 756 O O . LEU A 1 98 ? 8.133 6.246 1.422 1 98.81 98 LEU A O 1
ATOM 760 N N . MET A 1 99 ? 9.484 8.031 1.848 1 98.88 99 MET A N 1
ATOM 761 C CA . MET A 1 99 ? 9.07 8.195 3.236 1 98.88 99 MET A CA 1
ATOM 762 C C . MET A 1 99 ? 7.566 8.453 3.326 1 98.88 99 MET A C 1
ATOM 764 O O . MET A 1 99 ? 6.887 7.898 4.188 1 98.88 99 MET A O 1
ATOM 768 N N . LEU A 1 100 ? 7.082 9.227 2.389 1 98.69 100 LEU A N 1
ATOM 769 C CA . LEU A 1 100 ? 5.68 9.633 2.455 1 98.69 100 LEU A CA 1
ATOM 770 C C . LEU A 1 100 ? 4.793 8.648 1.701 1 98.69 100 LEU A C 1
ATOM 772 O O . LEU A 1 100 ? 3.719 8.281 2.18 1 98.69 100 LEU A O 1
ATOM 776 N N . MET A 1 101 ? 5.215 8.156 0.554 1 98.38 101 MET A N 1
ATOM 777 C CA . MET A 1 101 ? 4.391 7.352 -0.345 1 98.38 101 MET A CA 1
ATOM 778 C C . MET A 1 101 ? 4.223 5.934 0.193 1 98.38 101 MET A C 1
ATOM 780 O O . MET A 1 101 ? 3.156 5.332 0.043 1 98.38 101 MET A O 1
ATOM 784 N N . VAL A 1 102 ? 5.297 5.383 0.752 1 98.75 102 VAL A N 1
ATOM 785 C CA . VAL A 1 102 ? 5.258 3.996 1.206 1 98.75 102 VAL A CA 1
ATOM 786 C C . VAL A 1 102 ? 5.742 3.91 2.652 1 98.75 102 VAL A C 1
ATOM 788 O O . VAL A 1 102 ? 6.164 2.846 3.107 1 98.75 102 VAL A O 1
ATOM 791 N N . SER A 1 103 ? 5.77 5.039 3.367 1 98.75 103 SER A N 1
ATOM 792 C CA . SER A 1 103 ? 6.098 5.129 4.785 1 98.75 103 SER A CA 1
ATOM 793 C C . SER A 1 103 ? 7.469 4.523 5.074 1 98.75 103 SER A C 1
ATOM 795 O O . SER A 1 103 ? 7.652 3.842 6.082 1 98.75 103 SER A O 1
ATOM 797 N N . ASP A 1 104 ? 8.469 4.75 4.301 1 98.81 104 ASP A N 1
ATOM 798 C CA . ASP A 1 104 ? 9.773 4.102 4.406 1 98.81 104 ASP A CA 1
ATOM 799 C C . ASP A 1 104 ? 10.523 4.582 5.641 1 98.81 104 ASP A C 1
ATOM 801 O O . ASP A 1 104 ? 10.922 5.746 5.719 1 98.81 104 ASP A O 1
ATOM 805 N N . ASN A 1 105 ? 10.812 3.686 6.594 1 98.5 105 ASN A N 1
ATOM 806 C CA . ASN A 1 105 ? 11.492 4.023 7.844 1 98.5 105 ASN A CA 1
ATOM 807 C C . ASN A 1 105 ? 12.969 4.324 7.617 1 98.5 105 ASN A C 1
ATOM 809 O O . ASN A 1 105 ? 13.531 5.211 8.266 1 98.5 105 ASN A O 1
ATOM 813 N N . LEU A 1 106 ? 13.547 3.578 6.766 1 98.62 106 LEU A N 1
ATOM 814 C CA . LEU A 1 106 ? 14.961 3.797 6.477 1 98.62 106 LEU A CA 1
ATOM 815 C C . LEU A 1 106 ? 15.18 5.168 5.844 1 98.62 106 LEU A C 1
ATOM 817 O O . LEU A 1 106 ? 16.172 5.844 6.148 1 98.62 106 LEU A O 1
ATOM 821 N N . ALA A 1 107 ? 14.266 5.551 4.977 1 98.88 107 ALA A N 1
ATOM 822 C CA . ALA A 1 107 ? 14.328 6.891 4.402 1 98.88 107 ALA A CA 1
ATOM 823 C C . ALA A 1 107 ? 14.258 7.957 5.492 1 98.88 107 ALA A C 1
ATOM 825 O O . ALA A 1 107 ? 15.031 8.922 5.48 1 98.88 107 ALA A O 1
ATOM 826 N N . ALA A 1 108 ? 13.352 7.793 6.391 1 98.81 108 ALA A N 1
ATOM 827 C CA . ALA A 1 108 ? 13.195 8.742 7.488 1 98.81 108 ALA A CA 1
ATOM 828 C C . ALA A 1 108 ? 14.484 8.852 8.297 1 98.81 108 ALA A C 1
ATOM 830 O O . ALA A 1 108 ? 14.953 9.953 8.586 1 98.81 108 ALA A O 1
ATOM 831 N N . ASN A 1 109 ? 15.039 7.715 8.633 1 98.38 109 ASN A N 1
ATOM 832 C CA . ASN A 1 109 ? 16.266 7.707 9.43 1 98.38 109 ASN A CA 1
ATOM 833 C C . ASN A 1 109 ? 17.438 8.32 8.672 1 98.38 109 ASN A C 1
ATOM 835 O O . ASN A 1 109 ? 18.281 8.984 9.266 1 98.38 109 ASN A O 1
ATOM 839 N N . ALA A 1 110 ? 17.5 8.07 7.406 1 98.81 110 ALA A N 1
ATOM 840 C CA . ALA A 1 110 ? 18.531 8.688 6.59 1 98.81 110 ALA A CA 1
ATOM 841 C C . ALA A 1 110 ? 18.438 10.211 6.617 1 98.81 110 ALA A C 1
ATOM 843 O O . ALA A 1 110 ? 19.438 10.906 6.734 1 98.81 110 ALA A O 1
ATOM 844 N N . LEU A 1 111 ? 17.219 10.711 6.488 1 98.81 111 LEU A N 1
ATOM 845 C CA . LEU A 1 111 ? 16.984 12.148 6.508 1 98.81 111 LEU A CA 1
ATOM 846 C C . LEU A 1 111 ? 17.344 12.734 7.875 1 98.81 111 LEU A C 1
ATOM 848 O O . LEU A 1 111 ? 17.969 13.797 7.957 1 98.81 111 LEU A O 1
ATOM 852 N N . LEU A 1 112 ? 16.984 12.023 8.945 1 98.5 112 LEU A N 1
ATOM 853 C CA . LEU A 1 112 ? 17.297 12.492 10.289 1 98.5 112 LEU A CA 1
ATOM 854 C C . LEU A 1 112 ? 18.797 12.477 10.523 1 98.5 112 LEU A C 1
ATOM 856 O O . LEU A 1 112 ? 19.328 13.352 11.219 1 98.5 112 LEU A O 1
ATOM 860 N N . LYS A 1 113 ? 19.484 11.508 10.039 1 98 113 LYS A N 1
ATOM 861 C CA . LYS A 1 113 ? 20.938 11.484 10.133 1 98 113 LYS A CA 1
ATOM 862 C C . LYS A 1 113 ? 21.562 12.633 9.359 1 98 113 LYS A C 1
ATOM 864 O O . LYS A 1 113 ? 22.516 13.266 9.828 1 98 113 LYS A O 1
ATOM 869 N N . THR A 1 114 ? 21.062 12.906 8.227 1 98.19 114 THR A N 1
ATOM 870 C CA . THR A 1 114 ? 21.594 13.914 7.316 1 98.19 114 THR A CA 1
ATOM 871 C C . THR A 1 114 ? 21.438 15.312 7.902 1 98.19 114 THR A C 1
ATOM 873 O O . THR A 1 114 ? 22.375 16.109 7.902 1 98.19 114 THR A O 1
ATOM 876 N N . TYR A 1 115 ? 20.234 15.641 8.391 1 98.31 115 TYR A N 1
ATOM 877 C CA . TYR A 1 115 ? 19.922 17 8.82 1 98.31 115 TYR A CA 1
ATOM 878 C C . TYR A 1 115 ? 20.156 17.172 10.312 1 98.31 115 TYR A C 1
ATOM 880 O O . TYR A 1 115 ? 20.219 18.297 10.812 1 98.31 115 TYR A O 1
ATOM 888 N N . GLY A 1 116 ? 20.297 16.062 11.031 1 98.44 116 GLY A N 1
ATOM 889 C CA . GLY A 1 116 ? 20.453 16.094 12.477 1 98.44 116 GLY A CA 1
ATOM 890 C C . GLY A 1 116 ? 19.141 15.992 13.227 1 98.44 116 GLY A C 1
ATOM 891 O O . GLY A 1 116 ? 18.281 16.875 13.102 1 98.44 116 GLY A O 1
ATOM 892 N N . LEU A 1 117 ? 19.031 14.984 14.039 1 97.25 117 LEU A N 1
ATOM 893 C CA . LEU A 1 117 ? 17.812 14.727 14.797 1 97.25 117 LEU A CA 1
ATOM 894 C C . LEU A 1 117 ? 17.453 15.922 15.672 1 97.25 117 LEU A C 1
ATOM 896 O O . LEU A 1 117 ? 16.312 16.406 15.648 1 97.25 117 LEU A O 1
ATOM 900 N N . THR A 1 118 ? 18.391 16.453 16.422 1 98.06 118 THR A N 1
ATOM 901 C CA . THR A 1 118 ? 18.156 17.547 17.344 1 98.06 118 THR A CA 1
ATOM 902 C C . THR A 1 118 ? 17.734 18.812 16.594 1 98.06 118 THR A C 1
ATOM 904 O O . THR A 1 118 ? 16.891 19.578 17.062 1 98.06 118 THR A O 1
ATOM 907 N N . THR A 1 119 ? 18.344 18.969 15.43 1 98.69 119 THR A N 1
ATOM 908 C CA . THR A 1 119 ? 18.016 20.125 14.602 1 98.69 119 THR A CA 1
ATOM 909 C C . THR A 1 119 ? 16.578 20.047 14.102 1 98.69 119 THR A C 1
ATOM 911 O O . THR A 1 119 ? 15.828 21.016 14.203 1 98.69 119 THR A O 1
ATOM 914 N N . VAL A 1 120 ? 16.172 18.906 13.586 1 98.81 120 VAL A N 1
ATOM 915 C CA . VAL A 1 120 ? 14.812 18.719 13.094 1 98.81 120 VAL A CA 1
ATOM 916 C C . VAL A 1 120 ? 13.82 18.797 14.258 1 98.81 120 VAL A C 1
ATOM 918 O O . VAL A 1 120 ? 12.75 19.406 14.125 1 98.81 120 VAL A O 1
ATOM 921 N N . GLU A 1 121 ? 14.234 18.219 15.375 1 98.38 121 GLU A N 1
ATOM 922 C CA . GLU A 1 121 ? 13.406 18.234 16.578 1 98.38 121 GLU A CA 1
ATOM 923 C C . GLU A 1 121 ? 13.094 19.672 17 1 98.38 121 GLU A C 1
ATOM 925 O O . GLU A 1 121 ? 11.938 20.016 17.234 1 98.38 121 GLU A O 1
ATOM 930 N N . ARG A 1 122 ? 14.039 20.5 17.094 1 98.5 122 ARG A N 1
ATOM 931 C CA . ARG A 1 122 ? 13.875 21.875 17.547 1 98.5 122 ARG A CA 1
ATOM 932 C C . ARG A 1 122 ? 13.023 22.688 16.562 1 98.5 122 ARG A C 1
ATOM 934 O O . ARG A 1 122 ? 12.148 23.453 16.984 1 98.5 122 ARG A O 1
ATOM 941 N N . TRP A 1 123 ? 13.305 22.484 15.336 1 98.69 123 TRP A N 1
ATOM 942 C CA . TRP A 1 123 ? 12.539 23.172 14.305 1 98.69 123 TRP A CA 1
ATOM 943 C C . TRP A 1 123 ? 11.062 22.781 14.375 1 98.69 123 TRP A C 1
ATOM 945 O O . TRP A 1 123 ? 10.18 23.641 14.328 1 98.69 123 TRP A O 1
ATOM 955 N N . LEU A 1 124 ? 10.859 21.516 14.469 1 98.69 124 LEU A N 1
ATOM 956 C CA . LEU A 1 124 ? 9.5 20.984 14.5 1 98.69 124 LEU A CA 1
ATOM 957 C C . LEU A 1 124 ? 8.75 21.484 15.727 1 98.69 124 LEU A C 1
ATOM 959 O O . LEU A 1 124 ? 7.582 21.875 15.625 1 98.69 124 LEU A O 1
ATOM 963 N N . ASP A 1 125 ? 9.398 21.469 16.828 1 97.94 125 ASP A N 1
ATOM 964 C CA . ASP A 1 125 ? 8.797 21.953 18.062 1 97.94 125 ASP A CA 1
ATOM 965 C C . ASP A 1 125 ? 8.398 23.422 17.953 1 97.94 125 ASP A C 1
ATOM 967 O O . ASP A 1 125 ? 7.352 23.828 18.453 1 97.94 125 ASP A O 1
ATOM 971 N N . GLN A 1 126 ? 9.172 24.172 17.297 1 98.31 126 GLN A N 1
ATOM 972 C CA . GLN A 1 126 ? 8.93 25.609 17.125 1 98.31 126 GLN A CA 1
ATOM 973 C C . GLN A 1 126 ? 7.828 25.859 16.109 1 98.31 126 GLN A C 1
ATOM 975 O O . GLN A 1 126 ? 6.961 26.719 16.328 1 98.31 126 GLN A O 1
ATOM 980 N N . GLN A 1 127 ? 7.844 25.156 15.039 1 98.44 127 GLN A N 1
ATOM 981 C CA . GLN A 1 127 ? 6.973 25.469 13.906 1 98.44 127 GLN A CA 1
ATOM 982 C C . GLN A 1 127 ? 5.621 24.766 14.047 1 98.44 127 GLN A C 1
ATOM 984 O O . GLN A 1 127 ? 4.609 25.266 13.547 1 98.44 127 GLN A O 1
ATOM 989 N N . PHE A 1 128 ? 5.609 23.625 14.68 1 98.5 128 PHE A N 1
ATOM 990 C CA . PHE A 1 128 ? 4.406 22.812 14.805 1 98.5 128 PHE A CA 1
ATOM 991 C C . PHE A 1 128 ? 4.262 22.281 16.234 1 98.5 128 PHE A C 1
ATOM 993 O O . PHE A 1 128 ? 4.332 21.062 16.453 1 98.5 128 PHE A O 1
ATOM 1000 N N . PRO A 1 129 ? 3.861 23.266 17.109 1 97.88 129 PRO A N 1
ATOM 1001 C CA . PRO A 1 129 ? 3.615 22.766 18.453 1 97.88 129 PRO A CA 1
ATOM 1002 C C . PRO A 1 129 ? 2.613 21.609 18.484 1 97.88 129 PRO A C 1
ATOM 1004 O O . PRO A 1 129 ? 1.608 21.641 17.766 1 97.88 129 PRO A O 1
ATOM 1007 N N . GLY A 1 130 ? 2.93 20.516 19.188 1 98.44 130 GLY A N 1
ATOM 1008 C CA . GLY A 1 130 ? 2.105 19.312 19.266 1 98.44 130 GLY A CA 1
ATOM 1009 C C . GLY A 1 130 ? 2.688 18.141 18.484 1 98.44 130 GLY A C 1
ATOM 1010 O O . GLY A 1 130 ? 2.133 17.047 18.5 1 98.44 130 GLY A O 1
ATOM 1011 N N . ALA A 1 131 ? 3.73 18.406 17.75 1 98.69 131 ALA A N 1
ATOM 1012 C CA . ALA A 1 131 ? 4.535 17.359 17.141 1 98.69 131 ALA A CA 1
ATOM 1013 C C . ALA A 1 131 ? 5.922 17.281 17.766 1 98.69 131 ALA A C 1
ATOM 1015 O O . ALA A 1 131 ? 6.703 18.234 17.672 1 98.69 131 ALA A O 1
ATOM 1016 N N . LYS A 1 132 ? 6.203 16.219 18.375 1 97.81 132 LYS A N 1
ATOM 1017 C CA . LYS A 1 132 ? 7.465 16.031 19.094 1 97.81 132 LYS A CA 1
ATOM 1018 C C . LYS A 1 132 ? 8.273 14.883 18.516 1 97.81 132 LYS A C 1
ATOM 1020 O O . LYS A 1 132 ? 7.883 13.719 18.625 1 97.81 132 LYS A O 1
ATOM 1025 N N . LEU A 1 133 ? 9.344 15.18 17.922 1 97.81 133 LEU A N 1
ATOM 1026 C CA . LEU A 1 133 ? 10.305 14.211 17.406 1 97.81 133 LEU A CA 1
ATOM 1027 C C . LEU A 1 133 ? 11.43 13.992 18.406 1 97.81 133 LEU A C 1
ATOM 1029 O O . LEU A 1 133 ? 12.219 14.898 18.672 1 97.81 133 LEU A O 1
ATOM 1033 N N . ASN A 1 134 ? 11.523 12.812 18.938 1 95.94 134 ASN A N 1
ATOM 1034 C CA . ASN A 1 134 ? 12.477 12.586 20.016 1 95.94 134 ASN A CA 1
ATOM 1035 C C . ASN A 1 134 ? 13.5 11.516 19.641 1 95.94 134 ASN A C 1
ATOM 1037 O O . ASN A 1 134 ? 14.562 11.422 20.266 1 95.94 134 ASN A O 1
ATOM 1041 N N . ARG A 1 135 ? 13.203 10.727 18.703 1 95.19 135 ARG A N 1
ATOM 1042 C CA . ARG A 1 135 ? 14.078 9.625 18.328 1 95.19 135 ARG A CA 1
ATOM 1043 C C . ARG A 1 135 ? 13.883 9.25 16.859 1 95.19 135 ARG A C 1
ATOM 1045 O O . ARG A 1 135 ? 12.867 9.609 16.25 1 95.19 135 ARG A O 1
ATOM 1052 N N . SER A 1 136 ? 14.93 8.539 16.344 1 95.25 136 SER A N 1
ATOM 1053 C CA . SER A 1 136 ? 14.781 7.934 15.031 1 95.25 136 SER A CA 1
ATOM 1054 C C . SER A 1 136 ? 13.766 6.793 15.055 1 95.25 136 SER A C 1
ATOM 1056 O O . SER A 1 136 ? 13.328 6.371 16.125 1 95.25 136 SER A O 1
ATOM 1058 N N . LEU A 1 137 ? 13.359 6.406 13.891 1 94.94 137 LEU A N 1
ATOM 1059 C CA . LEU A 1 137 ? 12.352 5.355 13.789 1 94.94 137 LEU A CA 1
ATOM 1060 C C . LEU A 1 137 ? 12.961 3.994 14.117 1 94.94 137 LEU A C 1
ATOM 1062 O O . LEU A 1 137 ? 14.141 3.754 13.852 1 94.94 137 LEU A O 1
ATOM 1066 N N . MET A 1 138 ? 12.156 3.018 14.688 1 91.56 138 MET A N 1
ATOM 1067 C CA . MET A 1 138 ? 12.453 1.613 14.961 1 91.56 138 MET A CA 1
ATOM 1068 C C . MET A 1 138 ? 13.57 1.479 15.984 1 91.56 138 MET A C 1
ATOM 1070 O O . MET A 1 138 ? 14.234 0.443 16.062 1 91.56 138 MET A O 1
ATOM 1074 N N . GLN A 1 139 ? 13.93 2.479 16.578 1 85.19 139 GLN A N 1
ATOM 1075 C CA . GLN A 1 139 ? 14.883 2.398 17.688 1 85.19 139 GLN A CA 1
ATOM 1076 C C . GLN A 1 139 ? 14.18 2.031 18.984 1 85.19 139 GLN A C 1
ATOM 1078 O O . GLN A 1 139 ? 13.07 2.498 19.25 1 85.19 139 GLN A O 1
ATOM 1083 N N . PRO A 1 140 ? 14.883 0.898 19.594 1 71.5 140 PRO A N 1
ATOM 1084 C CA . PRO A 1 140 ? 14.273 0.499 20.859 1 71.5 140 PRO A CA 1
ATOM 1085 C C . PRO A 1 140 ? 14.094 1.671 21.828 1 71.5 140 PRO A C 1
ATOM 1087 O O . PRO A 1 140 ? 14.875 2.629 21.797 1 71.5 140 PRO A O 1
ATOM 1090 N N . HIS A 1 141 ? 12.805 1.741 22.25 1 60.72 141 HIS A N 1
ATOM 1091 C CA . HIS A 1 141 ? 12.414 2.904 23.047 1 60.72 141 HIS A CA 1
ATOM 1092 C C . HIS A 1 141 ? 12.664 2.666 24.531 1 60.72 141 HIS A C 1
ATOM 1094 O O . HIS A 1 141 ? 12.383 1.584 25.047 1 60.72 141 HIS A O 1
ATOM 1100 N N . THR A 1 142 ? 13.633 3.344 25.016 1 56.88 142 THR A N 1
ATOM 1101 C CA . THR A 1 142 ? 13.375 3.748 26.406 1 56.88 142 THR A CA 1
ATOM 1102 C C . THR A 1 142 ? 12.328 4.859 26.453 1 56.88 142 THR A C 1
ATOM 1104 O O . THR A 1 142 ? 11.719 5.191 25.438 1 56.88 142 THR A O 1
ATOM 1107 N N . ASP A 1 143 ? 11.922 5.793 27.547 1 59.59 143 ASP A N 1
ATOM 1108 C CA . ASP A 1 143 ? 10.992 6.816 28.016 1 59.59 143 ASP A CA 1
ATOM 1109 C C . ASP A 1 143 ? 10.906 7.973 27.016 1 59.59 143 ASP A C 1
ATOM 1111 O O . ASP A 1 143 ? 10.156 8.922 27.234 1 59.59 143 ASP A O 1
ATOM 1115 N N . ASN A 1 144 ? 11.391 7.82 25.641 1 83 144 ASN A N 1
ATOM 1116 C CA . ASN A 1 144 ? 11.359 9.039 24.844 1 83 144 ASN A CA 1
ATOM 1117 C C . ASN A 1 144 ? 10.844 8.773 23.438 1 83 144 ASN A C 1
ATOM 1119 O O . ASN A 1 144 ? 11.562 8.977 22.453 1 83 144 ASN A O 1
ATOM 1123 N N . ASP A 1 145 ? 9.539 8.477 23.25 1 92.69 145 ASP A N 1
ATOM 1124 C CA . ASP A 1 145 ? 8.906 8.195 21.969 1 92.69 145 ASP A CA 1
ATOM 1125 C C . ASP A 1 145 ? 8.602 9.484 21.219 1 92.69 145 ASP A C 1
ATOM 1127 O O . ASP A 1 145 ? 8.781 10.578 21.75 1 92.69 145 ASP A O 1
ATOM 1131 N N . ASN A 1 146 ? 8.344 9.391 19.938 1 97.25 146 ASN A N 1
ATOM 1132 C CA . ASN A 1 146 ? 7.758 10.484 19.172 1 97.25 146 ASN A CA 1
ATOM 1133 C C . ASN A 1 146 ? 6.273 10.656 19.5 1 97.25 146 ASN A C 1
ATOM 1135 O O . ASN A 1 146 ? 5.555 9.672 19.672 1 97.25 146 ASN A O 1
ATOM 1139 N N . TRP A 1 147 ? 5.863 11.906 19.594 1 97.75 147 TRP A N 1
ATOM 1140 C CA . TRP A 1 147 ? 4.48 12.211 19.953 1 97.75 147 TRP A CA 1
ATOM 1141 C C . TRP A 1 147 ? 3.865 13.195 18.969 1 97.75 147 TRP A C 1
ATOM 1143 O O . TRP A 1 147 ? 4.57 14.016 18.375 1 97.75 147 TRP A O 1
ATOM 1153 N N . ILE A 1 148 ? 2.531 13.156 18.844 1 98.69 148 ILE A N 1
ATOM 1154 C CA . ILE A 1 148 ? 1.867 14.078 17.922 1 98.69 148 ILE A CA 1
ATOM 1155 C C . ILE A 1 148 ? 0.41 14.266 18.344 1 98.69 148 ILE A C 1
ATOM 1157 O O . ILE A 1 148 ? -0.208 13.344 18.891 1 98.69 148 ILE A O 1
ATOM 1161 N N . SER A 1 149 ? -0.118 15.414 18.156 1 98.94 149 SER A N 1
ATOM 1162 C CA . SER A 1 149 ? -1.539 15.688 18.344 1 98.94 149 SER A CA 1
ATOM 1163 C C . SER A 1 149 ? -2.283 15.711 17.016 1 98.94 149 SER A C 1
ATOM 1165 O O . SER A 1 149 ? -1.666 15.836 15.953 1 98.94 149 SER A O 1
ATOM 1167 N N . ALA A 1 150 ? -3.602 15.547 17.109 1 98.94 150 ALA A N 1
ATOM 1168 C CA . ALA A 1 150 ? -4.418 15.617 15.898 1 98.94 150 ALA A CA 1
ATOM 1169 C C . ALA A 1 150 ? -4.32 17 15.25 1 98.94 150 ALA A C 1
ATOM 1171 O O . ALA A 1 150 ? -4.23 17.109 14.031 1 98.94 150 ALA A O 1
ATOM 1172 N N . ALA A 1 151 ? -4.293 18.016 16.062 1 98.88 151 ALA A N 1
ATOM 1173 C CA . ALA A 1 151 ? -4.203 19.391 15.555 1 98.88 151 ALA A CA 1
ATOM 1174 C C . ALA A 1 151 ? -2.881 19.609 14.828 1 98.88 151 ALA A C 1
ATOM 1176 O O . ALA A 1 151 ? -2.861 20.172 13.727 1 98.88 151 ALA A O 1
ATOM 1177 N N . ALA A 1 152 ? -1.807 19.188 15.453 1 98.94 152 ALA A N 1
ATOM 1178 C CA . ALA A 1 152 ? -0.505 19.344 14.805 1 98.94 152 ALA A CA 1
ATOM 1179 C C . ALA A 1 152 ? -0.443 18.531 13.508 1 98.94 152 ALA A C 1
ATOM 1181 O O . ALA A 1 152 ? 0.14 18.984 12.523 1 98.94 152 ALA A O 1
ATOM 1182 N N . THR A 1 153 ? -1.03 17.344 13.539 1 98.94 153 THR A N 1
ATOM 1183 C CA . THR A 1 153 ? -1.057 16.5 12.352 1 98.94 153 THR A CA 1
ATOM 1184 C C . THR A 1 153 ? -1.786 17.188 11.203 1 98.94 153 THR A C 1
ATOM 1186 O O . THR A 1 153 ? -1.309 17.188 10.07 1 98.94 153 THR A O 1
ATOM 1189 N N . TRP A 1 154 ? -2.936 17.797 11.523 1 98.88 154 TRP A N 1
ATOM 1190 C CA . TRP A 1 154 ? -3.691 18.531 10.516 1 98.88 154 TRP A CA 1
ATOM 1191 C C . TRP A 1 154 ? -2.859 19.672 9.938 1 98.88 154 TRP A C 1
ATOM 1193 O O . TRP A 1 154 ? -2.781 19.828 8.719 1 98.88 154 TRP A O 1
ATOM 1203 N N . ARG A 1 155 ? -2.219 20.406 10.766 1 98.62 155 ARG A N 1
ATOM 1204 C CA . ARG A 1 155 ? -1.419 21.531 10.305 1 98.62 155 ARG A CA 1
ATOM 1205 C C . ARG A 1 155 ? -0.264 21.062 9.422 1 98.62 155 ARG A C 1
ATOM 1207 O O . ARG A 1 155 ? 0.058 21.703 8.422 1 98.62 155 ARG A O 1
ATOM 1214 N N . LEU A 1 156 ? 0.33 20 9.836 1 98.62 156 LEU A N 1
ATOM 1215 C CA . LEU A 1 156 ? 1.435 19.438 9.062 1 98.62 156 LEU A CA 1
ATOM 1216 C C . LEU A 1 156 ? 0.958 18.969 7.691 1 98.62 156 LEU A C 1
ATOM 1218 O O . LEU A 1 156 ? 1.554 19.312 6.668 1 98.62 156 LEU A O 1
ATOM 1222 N N . LEU A 1 157 ? -0.135 18.172 7.688 1 98.56 157 LEU A N 1
ATOM 1223 C CA . LEU A 1 157 ? -0.66 17.656 6.43 1 98.56 157 LEU A CA 1
ATOM 1224 C C . LEU A 1 157 ? -1.071 18.797 5.504 1 98.56 157 LEU A C 1
ATOM 1226 O O . LEU A 1 157 ? -0.732 18.797 4.32 1 98.56 157 LEU A O 1
ATOM 1230 N N . ARG A 1 158 ? -1.735 19.781 6.031 1 97.56 158 ARG A N 1
ATOM 1231 C CA . ARG A 1 158 ? -2.158 20.953 5.262 1 97.56 158 ARG A CA 1
ATOM 1232 C C . ARG A 1 158 ? -0.956 21.688 4.684 1 97.56 158 ARG A C 1
ATOM 1234 O O . ARG A 1 158 ? -0.962 22.062 3.51 1 97.56 158 ARG A O 1
ATOM 1241 N N . SER A 1 159 ? 0.075 21.859 5.453 1 96 159 SER A N 1
ATOM 1242 C CA . SER A 1 159 ? 1.259 22.578 5 1 96 159 SER A CA 1
ATOM 1243 C C . SER A 1 159 ? 1.95 21.859 3.854 1 96 159 SER A C 1
ATOM 1245 O O . SER A 1 159 ? 2.498 22.484 2.949 1 96 159 SER A O 1
ATOM 1247 N N . LEU A 1 160 ? 1.914 20.562 3.9 1 96.44 160 LEU A N 1
ATOM 1248 C CA . LEU A 1 160 ? 2.592 19.766 2.887 1 96.44 160 LEU A CA 1
ATOM 1249 C C . LEU A 1 160 ? 1.783 19.719 1.596 1 96.44 160 LEU A C 1
ATOM 1251 O O . LEU A 1 160 ? 2.338 19.5 0.516 1 96.44 160 LEU A O 1
ATOM 1255 N N . LEU A 1 161 ? 0.441 19.906 1.68 1 95.06 161 LEU A N 1
ATOM 1256 C CA . LEU A 1 161 ? -0.426 19.828 0.509 1 95.06 161 LEU A CA 1
ATOM 1257 C C . LEU A 1 161 ? -0.644 21.203 -0.096 1 95.06 161 LEU A C 1
ATOM 1259 O O . LEU A 1 161 ? -1.12 21.328 -1.228 1 95.06 161 LEU A O 1
ATOM 1263 N N . THR A 1 162 ? -0.374 22.219 0.576 1 84 162 THR A N 1
ATOM 1264 C CA . THR A 1 162 ? -0.477 23.578 0.067 1 84 162 THR A CA 1
ATOM 1265 C C . THR A 1 162 ? 0.704 23.906 -0.842 1 84 162 THR A C 1
ATOM 1267 O O . THR A 1 162 ? 1.861 23.75 -0.446 1 84 162 THR A O 1
ATOM 1270 N N . PRO A 1 163 ? 0.315 24.078 -2.129 1 69.12 163 PRO A N 1
ATOM 1271 C CA . PRO A 1 163 ? 1.402 24.344 -3.074 1 69.12 163 PRO A CA 1
ATOM 1272 C C . PRO A 1 163 ? 2.277 25.516 -2.65 1 69.12 163 PRO A C 1
ATOM 1274 O O . PRO A 1 163 ? 1.787 26.453 -2.025 1 69.12 163 PRO A O 1
ATOM 1277 N N . PRO A 1 164 ? 3.559 25.156 -2.875 1 57.88 164 PRO A N 1
ATOM 1278 C CA . PRO A 1 164 ? 4.426 26.312 -2.615 1 57.88 164 PRO A CA 1
ATOM 1279 C C . PRO A 1 164 ? 4.172 27.469 -3.576 1 57.88 164 PRO A C 1
ATOM 1281 O O . PRO A 1 164 ? 3.59 27.266 -4.645 1 57.88 164 PRO A O 1
ATOM 1284 N N . CYS A 1 165 ? 4.422 28.641 -3.143 1 47.97 165 CYS A N 1
ATOM 1285 C CA . CYS A 1 165 ? 4.309 29.828 -3.965 1 47.97 165 CYS A CA 1
ATOM 1286 C C . CYS A 1 165 ? 5.098 29.688 -5.262 1 47.97 165 CYS A C 1
ATOM 1288 O O . CYS A 1 165 ? 4.793 30.344 -6.258 1 47.97 165 CYS A O 1
ATOM 1290 N N . ARG A 1 166 ? 6.254 28.984 -5.258 1 53.5 166 ARG A N 1
ATOM 1291 C CA . ARG A 1 166 ? 7.043 28.859 -6.48 1 53.5 166 ARG A CA 1
ATOM 1292 C C . ARG A 1 166 ? 7 27.438 -7.023 1 53.5 166 ARG A C 1
ATOM 1294 O O . ARG A 1 166 ? 7.367 26.5 -6.328 1 53.5 166 ARG A O 1
ATOM 1301 N N . PRO A 1 167 ? 6.348 27.266 -8.203 1 49.09 167 PRO A N 1
ATOM 1302 C CA . PRO A 1 167 ? 6.043 26.031 -8.93 1 49.09 167 PRO A CA 1
ATOM 1303 C C . PRO A 1 167 ? 7.262 25.141 -9.102 1 49.09 167 PRO A C 1
ATOM 1305 O O . PRO A 1 167 ? 7.121 23.938 -9.367 1 49.09 167 PRO A O 1
ATOM 1308 N N . ALA A 1 168 ? 8.43 25.828 -9.297 1 46.38 168 ALA A N 1
ATOM 1309 C CA . ALA A 1 168 ? 9.547 25.047 -9.82 1 46.38 168 ALA A CA 1
ATOM 1310 C C . ALA A 1 168 ? 9.82 23.828 -8.945 1 46.38 168 ALA A C 1
ATOM 1312 O O . ALA A 1 168 ? 10.336 22.812 -9.422 1 46.38 168 ALA A O 1
ATOM 1313 N N . ASP A 1 169 ? 9.812 24.078 -7.711 1 51.22 169 ASP A N 1
ATOM 1314 C CA . ASP A 1 169 ? 10.289 23 -6.852 1 51.22 169 ASP A CA 1
ATOM 1315 C C . ASP A 1 169 ? 9.203 21.938 -6.645 1 51.22 169 ASP A C 1
ATOM 1317 O O . ASP A 1 169 ? 8.141 22.234 -6.09 1 51.22 169 ASP A O 1
ATOM 1321 N N . GLY A 1 170 ? 8.719 21.391 -7.812 1 59.16 170 GLY A N 1
ATOM 1322 C CA . GLY A 1 170 ? 7.742 20.312 -7.793 1 59.16 170 GLY A CA 1
ATOM 1323 C C . GLY A 1 170 ? 7.211 20.016 -6.406 1 59.16 170 GLY A C 1
ATOM 1324 O O . GLY A 1 170 ? 7.871 20.297 -5.406 1 59.16 170 GLY A O 1
ATOM 1325 N N . ASP A 1 171 ? 6.035 19.953 -6.133 1 85.06 171 ASP A N 1
ATOM 1326 C CA . ASP A 1 171 ? 5.43 19.625 -4.848 1 85.06 171 ASP A CA 1
ATOM 1327 C C . ASP A 1 171 ? 5.566 18.141 -4.543 1 85.06 171 ASP A C 1
ATOM 1329 O O . ASP A 1 171 ? 4.566 17.422 -4.473 1 85.06 171 ASP A O 1
ATOM 1333 N N . TRP A 1 172 ? 6.953 17.719 -4.258 1 92.12 172 TRP A N 1
ATOM 1334 C CA . TRP A 1 172 ? 7.27 16.312 -4.051 1 92.12 172 TRP A CA 1
ATOM 1335 C C . TRP A 1 172 ? 6.477 15.734 -2.879 1 92.12 172 TRP A C 1
ATOM 1337 O O . TRP A 1 172 ? 5.98 14.609 -2.947 1 92.12 172 TRP A O 1
ATOM 1347 N N . CYS A 1 173 ? 6.348 16.578 -1.862 1 95.62 173 CYS A N 1
ATOM 1348 C CA . CYS A 1 173 ? 5.613 16.109 -0.689 1 95.62 173 CYS A CA 1
ATOM 1349 C C . CYS A 1 173 ? 4.141 15.898 -1.016 1 95.62 173 CYS A C 1
ATOM 1351 O O . CYS A 1 173 ? 3.582 14.844 -0.708 1 95.62 173 CYS A O 1
ATOM 1353 N N . ALA A 1 174 ? 3.58 16.906 -1.693 1 95.75 174 ALA A N 1
ATOM 1354 C CA . ALA A 1 174 ? 2.164 16.797 -2.035 1 95.75 174 ALA A CA 1
ATOM 1355 C C . ALA A 1 174 ? 1.919 15.617 -2.979 1 95.75 174 ALA A C 1
ATOM 1357 O O . ALA A 1 174 ? 0.963 14.859 -2.801 1 95.75 174 ALA A O 1
ATOM 1358 N N . ARG A 1 175 ? 2.764 15.492 -3.945 1 94.5 175 ARG A N 1
ATOM 1359 C CA . ARG A 1 175 ? 2.633 14.391 -4.895 1 94.5 175 ARG A CA 1
ATOM 1360 C C . ARG A 1 175 ? 2.764 13.047 -4.195 1 94.5 175 ARG A C 1
ATOM 1362 O O . ARG A 1 175 ? 1.987 12.125 -4.457 1 94.5 175 ARG A O 1
ATOM 1369 N N . ALA A 1 176 ? 3.75 12.945 -3.318 1 96.75 176 ALA A N 1
ATOM 1370 C CA . ALA A 1 176 ? 3.959 11.695 -2.592 1 96.75 176 ALA A CA 1
ATOM 1371 C C . ALA A 1 176 ? 2.744 11.344 -1.739 1 96.75 176 ALA A C 1
ATOM 1373 O O . ALA A 1 176 ? 2.291 10.195 -1.731 1 96.75 176 ALA A O 1
ATOM 1374 N N . LEU A 1 177 ? 2.184 12.336 -1.073 1 97.75 177 LEU A N 1
ATOM 1375 C CA . LEU A 1 177 ? 1.038 12.109 -0.2 1 97.75 177 LEU A CA 1
ATOM 1376 C C . LEU A 1 177 ? -0.192 11.711 -1.01 1 97.75 177 LEU A C 1
ATOM 1378 O O . LEU A 1 177 ? -1.015 10.922 -0.548 1 97.75 177 LEU A O 1
ATOM 1382 N N . ARG A 1 178 ? -0.312 12.273 -2.219 1 96.62 178 ARG A N 1
ATOM 1383 C CA . ARG A 1 178 ? -1.438 11.945 -3.09 1 96.62 178 ARG A CA 1
ATOM 1384 C C . ARG A 1 178 ? -1.324 10.523 -3.619 1 96.62 178 ARG A C 1
ATOM 1386 O O . ARG A 1 178 ? -2.311 9.945 -4.086 1 96.62 178 ARG A O 1
ATOM 1393 N N . HIS A 1 179 ? -0.152 9.961 -3.529 1 96.75 179 HIS A N 1
ATOM 1394 C CA . HIS A 1 179 ? 0.084 8.609 -4.02 1 96.75 179 HIS A CA 1
ATOM 1395 C C . HIS A 1 179 ? 0.406 7.652 -2.877 1 96.75 179 HIS A C 1
ATOM 1397 O O . HIS A 1 179 ? 1.021 6.605 -3.09 1 96.75 179 HIS A O 1
ATOM 1403 N N . GLN A 1 180 ? 0.031 8.078 -1.661 1 96.25 180 GLN A N 1
ATOM 1404 C CA . GLN A 1 180 ? 0.171 7.18 -0.523 1 96.25 180 GLN A CA 1
ATOM 1405 C C . GLN A 1 180 ? -0.428 5.809 -0.83 1 96.25 180 GLN A C 1
ATOM 1407 O O . GLN A 1 180 ? -1.586 5.711 -1.244 1 96.25 180 GLN A O 1
ATOM 1412 N N . GLN A 1 181 ? 0.322 4.762 -0.496 1 96.69 181 GLN A N 1
ATOM 1413 C CA . GLN A 1 181 ? -0.085 3.445 -0.976 1 96.69 181 GLN A CA 1
ATOM 1414 C C . GLN A 1 181 ? -0.904 2.705 0.078 1 96.69 181 GLN A C 1
ATOM 1416 O O . GLN A 1 181 ? -1.736 1.858 -0.257 1 96.69 181 GLN A O 1
ATOM 1421 N N . ASN A 1 182 ? -0.605 2.902 1.361 1 98.06 182 ASN A N 1
ATOM 1422 C CA . ASN A 1 182 ? -1.46 2.309 2.383 1 98.06 182 ASN A CA 1
ATOM 1423 C C . ASN A 1 182 ? -2.803 3.029 2.479 1 98.06 182 ASN A C 1
ATOM 1425 O O . ASN A 1 182 ? -2.867 4.172 2.938 1 98.06 182 ASN A O 1
ATOM 1429 N N . ARG A 1 183 ? -3.83 2.371 2.064 1 98.19 183 ARG A N 1
ATOM 1430 C CA . ARG A 1 183 ? -5.156 2.979 2.029 1 98.19 183 ARG A CA 1
ATOM 1431 C C . ARG A 1 183 ? -6.164 2.143 2.812 1 98.19 183 ARG A C 1
ATOM 1433 O O . ARG A 1 183 ? -7.34 2.08 2.453 1 98.19 183 ARG A O 1
ATOM 1440 N N . THR A 1 184 ? -5.734 1.453 3.896 1 98.5 184 THR A N 1
ATOM 1441 C CA . THR A 1 184 ? -6.531 0.465 4.613 1 98.5 184 THR A CA 1
ATOM 1442 C C . THR A 1 184 ? -7.367 1.132 5.703 1 98.5 184 THR A C 1
ATOM 1444 O O . THR A 1 184 ? -8.141 0.466 6.395 1 98.5 184 THR A O 1
ATOM 1447 N N . LYS A 1 185 ? -7.238 2.475 5.914 1 98.69 185 LYS A N 1
ATOM 1448 C CA . LYS A 1 185 ? -7.934 3.162 7 1 98.69 185 LYS A CA 1
ATOM 1449 C C . LYS A 1 185 ? -8.82 4.285 6.461 1 98.69 185 LYS A C 1
ATOM 1451 O O . LYS A 1 185 ? -9.773 4.031 5.723 1 98.69 185 LYS A O 1
ATOM 1456 N N . LEU A 1 186 ? -8.531 5.574 6.59 1 98.94 186 LEU A N 1
ATOM 1457 C CA . LEU A 1 186 ? -9.375 6.695 6.172 1 98.94 186 LEU A CA 1
ATOM 1458 C C . LEU A 1 186 ? -9.648 6.637 4.676 1 98.94 186 LEU A C 1
ATOM 1460 O O . LEU A 1 186 ? -10.727 7.031 4.223 1 98.94 186 LEU A O 1
ATOM 1464 N N . LEU A 1 187 ? -8.727 6.09 3.941 1 98.75 187 LEU A N 1
ATOM 1465 C CA . LEU A 1 187 ? -8.812 6.223 2.49 1 98.75 187 LEU A CA 1
ATOM 1466 C C . LEU A 1 187 ? -9.367 4.945 1.861 1 98.75 187 LEU A C 1
ATOM 1468 O O . LEU A 1 187 ? -9.422 4.828 0.635 1 98.75 187 LEU A O 1
ATOM 1472 N N . LEU A 1 188 ? -9.781 3.979 2.709 1 98.75 188 LEU A N 1
ATOM 1473 C CA . LEU A 1 188 ? -10.359 2.76 2.146 1 98.75 188 LEU A CA 1
ATOM 1474 C C . LEU A 1 188 ? -11.664 3.059 1.417 1 98.75 188 LEU A C 1
ATOM 1476 O O . LEU A 1 188 ? -11.836 2.668 0.26 1 98.75 188 LEU A O 1
ATOM 1480 N N . ALA A 1 189 ? -12.547 3.84 2.031 1 98.38 189 ALA A N 1
ATOM 1481 C CA . ALA A 1 189 ? -13.867 4.102 1.453 1 98.38 189 ALA A CA 1
ATOM 1482 C C . ALA A 1 189 ? -13.742 4.859 0.134 1 98.38 189 ALA A C 1
ATOM 1484 O O . ALA A 1 189 ? -14.359 4.484 -0.864 1 98.38 189 ALA A O 1
ATOM 1485 N N . PRO A 1 190 ? -12.961 5.945 0.136 1 97.5 190 PRO A N 1
ATOM 1486 C CA . PRO A 1 190 ? -12.867 6.637 -1.152 1 97.5 190 PRO A CA 1
ATOM 1487 C C . PRO A 1 190 ? -12.234 5.773 -2.242 1 97.5 190 PRO A C 1
ATOM 1489 O O . PRO A 1 190 ? -12.539 5.949 -3.426 1 97.5 190 PRO A O 1
ATOM 1492 N N . THR A 1 191 ? -11.375 4.836 -1.887 1 96.44 191 THR A N 1
ATOM 1493 C CA . THR A 1 191 ? -10.805 3.902 -2.852 1 96.44 191 THR A CA 1
ATOM 1494 C C . THR A 1 191 ? -11.867 2.945 -3.379 1 96.44 191 THR A C 1
ATOM 1496 O O . THR A 1 191 ? -11.969 2.725 -4.586 1 96.44 191 THR A O 1
ATOM 1499 N N . MET A 1 192 ? -12.719 2.438 -2.508 1 97 192 MET A N 1
ATOM 1500 C CA . MET A 1 192 ? -13.719 1.438 -2.861 1 97 192 MET A CA 1
ATOM 1501 C C . MET A 1 192 ? -14.867 2.07 -3.648 1 97 192 MET A C 1
ATOM 1503 O O . MET A 1 192 ? -15.43 1.44 -4.547 1 97 192 MET A O 1
ATOM 1507 N N . LYS A 1 193 ? -15.219 3.279 -3.336 1 94.44 193 LYS A N 1
ATOM 1508 C CA . LYS A 1 193 ? -16.391 3.926 -3.906 1 94.44 193 LYS A CA 1
ATOM 1509 C C . LYS A 1 193 ? -16.016 4.789 -5.109 1 94.44 193 LYS A C 1
ATOM 1511 O O . LYS A 1 193 ? -16.844 5.555 -5.609 1 94.44 193 LYS A O 1
ATOM 1516 N N . ASN A 1 194 ? -14.852 4.707 -5.609 1 86.44 194 ASN A N 1
ATOM 1517 C CA . ASN A 1 194 ? -14.359 5.488 -6.742 1 86.44 194 ASN A CA 1
ATOM 1518 C C . ASN A 1 194 ? -14.664 6.973 -6.566 1 86.44 194 ASN A C 1
ATOM 1520 O O . ASN A 1 194 ? -15.289 7.59 -7.426 1 86.44 194 ASN A O 1
ATOM 1524 N N . PHE A 1 195 ? -14.211 7.504 -5.48 1 92.25 195 PHE A N 1
ATOM 1525 C CA . PHE A 1 195 ? -14.367 8.914 -5.145 1 92.25 195 PHE A CA 1
ATOM 1526 C C . PHE A 1 195 ? -13.898 9.797 -6.297 1 92.25 195 PHE A C 1
ATOM 1528 O O . PHE A 1 195 ? -12.789 9.625 -6.809 1 92.25 195 PHE A O 1
ATOM 1535 N N . VAL A 1 196 ? -14.82 10.688 -6.797 1 91.06 196 VAL A N 1
ATOM 1536 C CA . VAL A 1 196 ? -14.477 11.625 -7.863 1 91.06 196 VAL A CA 1
ATOM 1537 C C . VAL A 1 196 ? -13.789 12.852 -7.27 1 91.06 196 VAL A C 1
ATOM 1539 O O . VAL A 1 196 ? -14.422 13.664 -6.602 1 91.06 196 VAL A O 1
ATOM 1542 N N . GLY A 1 197 ? -12.586 13.055 -7.484 1 95 197 GLY A N 1
ATOM 1543 C CA . GLY A 1 197 ? -11.68 14.008 -6.875 1 95 197 GLY A CA 1
ATOM 1544 C C . GLY A 1 197 ? -10.297 13.438 -6.602 1 95 197 GLY A C 1
ATOM 1545 O O . GLY A 1 197 ? -9.805 12.602 -7.363 1 95 197 GLY A O 1
ATOM 1546 N N . TRP A 1 198 ? -9.664 13.977 -5.629 1 96.19 198 TRP A N 1
ATOM 1547 C CA . TRP A 1 198 ? -8.375 13.414 -5.254 1 96.19 198 TRP A CA 1
ATOM 1548 C C . TRP A 1 198 ? -8.258 13.281 -3.738 1 96.19 198 TRP A C 1
ATOM 1550 O O . TRP A 1 198 ? -8.984 13.938 -2.994 1 96.19 198 TRP A O 1
ATOM 1560 N N . THR A 1 199 ? -7.535 12.359 -3.299 1 97.69 199 THR A N 1
ATOM 1561 C CA . THR A 1 199 ? -7.223 12.156 -1.889 1 97.69 199 THR A CA 1
ATOM 1562 C C . THR A 1 199 ? -5.715 12.18 -1.66 1 97.69 199 THR A C 1
ATOM 1564 O O . THR A 1 199 ? -4.938 12.008 -2.602 1 97.69 199 THR A O 1
ATOM 1567 N N . ALA A 1 200 ? -5.301 12.477 -0.484 1 98.12 200 ALA A N 1
ATOM 1568 C CA . ALA A 1 200 ? -3.928 12.414 0.016 1 98.12 200 ALA A CA 1
ATOM 1569 C C . ALA A 1 200 ? -3.896 11.992 1.481 1 98.12 200 ALA A C 1
ATOM 1571 O O . ALA A 1 200 ? -4.852 12.234 2.225 1 98.12 200 ALA A O 1
ATOM 1572 N N . GLY A 1 201 ? -2.832 11.336 1.875 1 98.25 201 GLY A N 1
ATOM 1573 C CA . GLY A 1 201 ? -2.842 10.953 3.275 1 98.25 201 GLY A CA 1
ATOM 1574 C C . GLY A 1 201 ? -1.522 10.367 3.742 1 98.25 201 GLY A C 1
ATOM 1575 O O . GLY A 1 201 ? -0.553 10.32 2.982 1 98.25 201 GLY A O 1
ATOM 1576 N N . LYS A 1 202 ? -1.438 10.039 4.941 1 98.88 202 LYS A N 1
ATOM 1577 C CA . LYS A 1 202 ? -0.35 9.383 5.66 1 98.88 202 LYS A CA 1
ATOM 1578 C C . LYS A 1 202 ? -0.881 8.562 6.832 1 98.88 202 LYS A C 1
ATOM 1580 O O . LYS A 1 202 ? -1.616 9.086 7.676 1 98.88 202 LYS A O 1
ATOM 1585 N N . THR A 1 203 ? -0.475 7.332 6.836 1 98.81 203 THR A N 1
ATOM 1586 C CA . THR A 1 203 ? -0.9 6.457 7.926 1 98.81 203 THR A CA 1
ATOM 1587 C C . THR A 1 203 ? 0.202 6.324 8.969 1 98.81 203 THR A C 1
ATOM 1589 O O . THR A 1 203 ? 1.336 6.75 8.742 1 98.81 203 THR A O 1
ATOM 1592 N N . GLY A 1 204 ? -0.114 5.852 10.133 1 98.44 204 GLY A N 1
ATOM 1593 C CA . GLY A 1 204 ? 0.79 5.469 11.203 1 98.44 204 GLY A CA 1
ATOM 1594 C C . GLY A 1 204 ? 0.304 4.273 12 1 98.44 204 GLY A C 1
ATOM 1595 O O . GLY A 1 204 ? -0.875 4.191 12.352 1 98.44 204 GLY A O 1
ATOM 1596 N N . GLU A 1 205 ? 1.199 3.355 12.234 1 96.44 205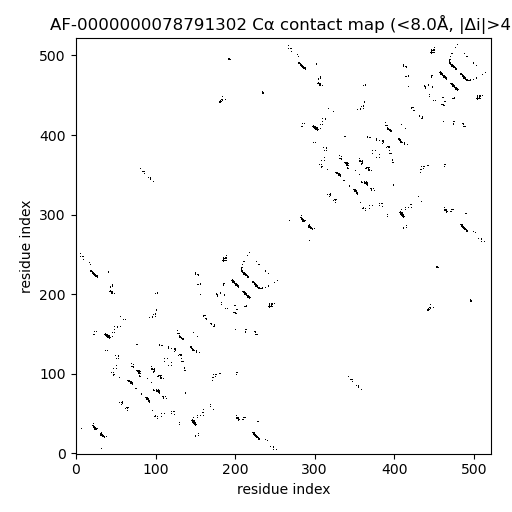 GLU A N 1
ATOM 1597 C CA . GLU A 1 205 ? 0.839 2.152 12.977 1 96.44 205 GLU A CA 1
ATOM 1598 C C . GLU A 1 205 ? 1.95 1.745 13.945 1 96.44 205 GLU A C 1
ATOM 1600 O O . GLU A 1 205 ? 3.133 1.854 13.617 1 96.44 205 GLU A O 1
ATOM 1605 N N . LEU A 1 206 ? 1.666 1.381 15.086 1 94.5 206 LEU A N 1
ATOM 1606 C CA . LEU A 1 206 ? 2.428 0.634 16.078 1 94.5 206 LEU A CA 1
ATOM 1607 C C . LEU A 1 206 ? 1.628 -0.56 16.594 1 94.5 206 LEU A C 1
ATOM 1609 O O . LEU A 1 206 ? 0.474 -0.752 16.203 1 94.5 206 LEU A O 1
ATOM 1613 N N . PRO A 1 207 ? 2.236 -1.419 17.438 1 91.81 207 PRO A N 1
ATOM 1614 C CA . PRO A 1 207 ? 1.495 -2.568 17.969 1 91.81 207 PRO A CA 1
ATOM 1615 C C . PRO A 1 207 ? 0.21 -2.162 18.688 1 91.81 207 PRO A C 1
ATOM 1617 O O . PRO A 1 207 ? -0.76 -2.926 18.703 1 91.81 207 PRO A O 1
ATOM 1620 N N . ASN A 1 208 ? 0.137 -0.893 19.188 1 95.06 208 ASN A N 1
ATOM 1621 C CA . ASN A 1 208 ? -1.003 -0.494 20 1 95.06 208 ASN A CA 1
ATOM 1622 C C . ASN A 1 208 ? -1.661 0.774 19.453 1 95.06 208 ASN A C 1
ATOM 1624 O O . ASN A 1 208 ? -2.41 1.441 20.172 1 95.06 208 ASN A O 1
ATOM 1628 N N . CYS A 1 209 ? -1.383 1.188 18.25 1 96.88 209 CYS A N 1
ATOM 1629 C CA . CYS A 1 209 ? -2.031 2.365 17.688 1 96.88 209 CYS A CA 1
ATOM 1630 C C . CYS A 1 209 ? -2.275 2.191 16.188 1 96.88 209 CYS A C 1
ATOM 1632 O O . CYS A 1 209 ? -1.488 1.543 15.5 1 96.88 209 CYS A O 1
ATOM 1634 N N . GLU A 1 210 ? -3.332 2.623 15.695 1 98.38 210 GLU A N 1
ATOM 1635 C CA . GLU A 1 210 ? -3.695 2.777 14.289 1 98.38 210 GLU A CA 1
ATOM 1636 C C . GLU A 1 210 ? -4.141 4.203 13.984 1 98.38 210 GLU A C 1
ATOM 1638 O O . GLU A 1 210 ? -5.262 4.594 14.32 1 98.38 210 GLU A O 1
ATOM 1643 N N . HIS A 1 211 ? -3.234 5.035 13.367 1 98.94 211 HIS A N 1
ATOM 1644 C CA . HIS A 1 211 ? -3.471 6.438 13.039 1 98.94 211 HIS A CA 1
ATOM 1645 C C . HIS A 1 211 ? -3.643 6.629 11.539 1 98.94 211 HIS A C 1
ATOM 1647 O O . HIS A 1 211 ? -3.154 5.824 10.742 1 98.94 211 HIS A O 1
ATOM 1653 N N . ASP A 1 212 ? -4.375 7.633 11.18 1 98.94 212 ASP A N 1
ATOM 1654 C CA . ASP A 1 212 ? -4.434 8.07 9.789 1 98.94 212 ASP A CA 1
ATOM 1655 C C . ASP A 1 212 ? -4.77 9.555 9.695 1 98.94 212 ASP A C 1
ATOM 1657 O O . ASP A 1 212 ? -5.508 10.086 10.531 1 98.94 212 ASP A O 1
ATOM 1661 N N . ALA A 1 213 ? -4.184 10.234 8.852 1 98.94 213 ALA A N 1
ATOM 1662 C CA . ALA A 1 213 ? -4.516 11.594 8.43 1 98.94 213 ALA A CA 1
ATOM 1663 C C . ALA A 1 213 ? -4.703 11.672 6.922 1 98.94 213 ALA A C 1
ATOM 1665 O O . ALA A 1 213 ? -3.877 11.164 6.16 1 98.94 213 ALA A O 1
ATOM 1666 N N . ALA A 1 214 ? -5.805 12.312 6.484 1 98.88 214 ALA A N 1
ATOM 1667 C CA . ALA A 1 214 ? -6.082 12.328 5.051 1 98.88 214 ALA A CA 1
ATOM 1668 C C . ALA A 1 214 ? -6.789 13.617 4.641 1 98.88 214 ALA A C 1
ATOM 1670 O O . ALA A 1 214 ? -7.441 14.266 5.469 1 98.88 214 ALA A O 1
ATOM 1671 N N . CYS A 1 215 ? -6.586 13.984 3.436 1 98.62 215 CYS A N 1
ATOM 1672 C CA . CYS A 1 215 ? -7.32 15.047 2.752 1 98.62 215 CYS A CA 1
ATOM 1673 C C . CYS A 1 215 ? -8.219 14.469 1.664 1 98.62 215 CYS A C 1
ATOM 1675 O O . CYS A 1 215 ? -7.797 13.602 0.901 1 98.62 215 CYS A O 1
ATOM 1677 N N . PHE A 1 216 ? -9.469 14.844 1.677 1 97.94 216 PHE A N 1
ATOM 1678 C CA . PHE A 1 216 ? -10.461 14.562 0.638 1 97.94 216 PHE A CA 1
ATOM 1679 C C . PHE A 1 216 ? -10.812 15.836 -0.125 1 97.94 216 PHE A C 1
ATOM 1681 O O . PHE A 1 216 ? -11.258 16.828 0.47 1 97.94 216 PHE A O 1
ATOM 1688 N N . ALA A 1 217 ? -10.594 15.805 -1.441 1 97.12 217 ALA A N 1
ATOM 1689 C CA . ALA A 1 217 ? -10.82 17.016 -2.209 1 97.12 217 ALA A CA 1
ATOM 1690 C C . ALA A 1 217 ? -11.719 16.75 -3.414 1 97.12 217 ALA A C 1
ATOM 1692 O O . ALA A 1 217 ? -11.414 15.891 -4.242 1 97.12 217 ALA A O 1
ATOM 1693 N N . ALA A 1 218 ? -12.789 17.453 -3.488 1 94.81 218 ALA A N 1
ATOM 1694 C CA . ALA A 1 218 ? -13.719 17.391 -4.617 1 94.81 218 ALA A CA 1
ATOM 1695 C C . ALA A 1 218 ? -14.531 18.672 -4.719 1 94.81 218 ALA A C 1
ATOM 1697 O O . ALA A 1 218 ? -14.797 19.328 -3.711 1 94.81 218 ALA A O 1
ATOM 1698 N N . GLU A 1 219 ? -14.875 19.062 -5.988 1 89.88 219 GLU A N 1
ATOM 1699 C CA . GLU A 1 219 ? -15.789 20.172 -6.254 1 89.88 219 GLU A CA 1
ATOM 1700 C C . GLU A 1 219 ? -15.312 21.453 -5.578 1 89.88 219 GLU A C 1
ATOM 1702 O O . GLU A 1 219 ? -16.094 22.141 -4.91 1 89.88 219 GLU A O 1
ATOM 1707 N N . GLY A 1 220 ? -14.07 21.656 -5.547 1 90 220 GLY A N 1
ATOM 1708 C CA . GLY A 1 220 ? -13.5 22.891 -5.055 1 90 220 GLY A CA 1
ATOM 1709 C C . GLY A 1 220 ? -13.344 22.922 -3.545 1 90 220 GLY A C 1
ATOM 1710 O O . GLY A 1 220 ? -12.938 23.938 -2.977 1 90 220 GLY A O 1
ATOM 1711 N N . GLU A 1 221 ? -13.695 21.812 -2.945 1 93.56 221 GLU A N 1
ATOM 1712 C CA . GLU A 1 221 ? -13.602 21.75 -1.489 1 93.56 221 GLU A CA 1
ATOM 1713 C C . GLU A 1 221 ? -12.547 20.734 -1.055 1 93.56 221 GLU A C 1
ATOM 1715 O O . GLU A 1 221 ? -12.367 19.703 -1.706 1 93.56 221 GLU A O 1
ATOM 1720 N N . GLN A 1 222 ? -11.828 21.094 0.061 1 96.25 222 GLN A N 1
ATOM 1721 C CA . GLN A 1 222 ? -10.914 20.172 0.722 1 96.25 222 GLN A CA 1
ATOM 1722 C C . GLN A 1 222 ? -11.32 19.938 2.176 1 96.25 222 GLN A C 1
ATOM 1724 O O . GLN A 1 222 ? -11.492 20.891 2.936 1 96.25 222 GLN A O 1
ATOM 1729 N N . LEU A 1 223 ? -11.523 18.703 2.502 1 97.69 223 LEU A N 1
ATOM 1730 C CA . LEU A 1 223 ? -11.758 18.312 3.885 1 97.69 223 LEU A CA 1
ATOM 1731 C C . LEU A 1 223 ? -10.625 17.422 4.395 1 97.69 223 LEU A C 1
ATOM 1733 O O . LEU A 1 223 ? -10.18 16.516 3.695 1 97.69 223 LEU A O 1
ATOM 1737 N N . TYR A 1 224 ? -10.141 17.781 5.586 1 98.75 224 TYR A N 1
ATOM 1738 C CA . TYR A 1 224 ? -9.109 17 6.254 1 98.75 224 TYR A CA 1
ATOM 1739 C C . TYR A 1 224 ? -9.688 16.203 7.414 1 98.75 224 TYR A C 1
ATOM 1741 O O . TYR A 1 224 ? -10.555 16.703 8.141 1 98.75 224 TYR A O 1
ATOM 1749 N N . ALA A 1 225 ? -9.227 15.008 7.57 1 98.94 225 ALA A N 1
ATOM 1750 C CA . ALA A 1 225 ? -9.555 14.203 8.742 1 98.94 225 ALA A CA 1
ATOM 1751 C C . ALA A 1 225 ? -8.297 13.617 9.375 1 98.94 225 ALA A C 1
ATOM 1753 O O . ALA A 1 225 ? -7.379 13.188 8.664 1 98.94 225 ALA A O 1
ATOM 1754 N N . VAL A 1 226 ? -8.188 13.68 10.664 1 99 226 VAL A N 1
ATOM 1755 C CA . VAL A 1 226 ? -7.145 13.023 11.445 1 99 226 VAL A CA 1
ATOM 1756 C C . VAL A 1 226 ? -7.773 12.109 12.492 1 99 226 VAL A C 1
ATOM 1758 O O . VAL A 1 226 ? -8.656 12.539 13.25 1 99 226 VAL A O 1
ATOM 1761 N N . VAL A 1 227 ? -7.398 10.867 12.5 1 99 227 VAL A N 1
ATOM 1762 C CA . VAL A 1 227 ? -7.809 9.898 13.508 1 99 227 VAL A CA 1
ATOM 1763 C C . VAL A 1 227 ? -6.574 9.312 14.195 1 99 227 VAL A C 1
ATOM 1765 O O . VAL A 1 227 ? -5.723 8.711 13.539 1 99 227 VAL A O 1
ATOM 1768 N N . LEU A 1 228 ? -6.438 9.547 15.477 1 98.94 228 LEU A N 1
ATOM 1769 C CA . LEU A 1 228 ? -5.426 8.914 16.312 1 98.94 228 LEU A CA 1
ATOM 1770 C C . LEU A 1 228 ? -6.07 7.945 17.312 1 98.94 228 LEU A C 1
ATOM 1772 O O . LEU A 1 228 ? -7.059 8.281 17.953 1 98.94 228 LEU A O 1
ATOM 1776 N N . THR A 1 229 ? -5.527 6.738 17.391 1 98.69 229 THR A N 1
ATOM 1777 C CA . THR A 1 229 ? -6.086 5.766 18.312 1 98.69 229 THR A CA 1
ATOM 1778 C C . THR A 1 229 ? -4.973 5.047 19.078 1 98.69 229 THR A C 1
ATOM 1780 O O . THR A 1 229 ? -3.877 4.852 18.547 1 98.69 229 THR A O 1
ATOM 1783 N N . THR A 1 230 ? -5.199 4.734 20.312 1 97.75 230 THR A N 1
ATOM 1784 C CA . THR A 1 230 ? -4.453 3.729 21.047 1 97.75 230 THR A CA 1
ATOM 1785 C C . THR A 1 230 ? -5.391 2.658 21.609 1 97.75 230 THR A C 1
ATOM 1787 O O . THR A 1 230 ? -6.555 2.941 21.906 1 97.75 230 THR A O 1
ATOM 1790 N N . PHE A 1 231 ? -4.91 1.437 21.609 1 96.06 231 PHE A N 1
ATOM 1791 C CA . PHE A 1 231 ? -5.727 0.309 22.047 1 96.06 231 PHE A CA 1
ATOM 1792 C C . PHE A 1 231 ? -4.867 -0.754 22.719 1 96.06 231 PHE A C 1
ATOM 1794 O O . PHE A 1 231 ? -3.648 -0.789 22.531 1 96.06 231 PHE A O 1
ATOM 1801 N N . ASP A 1 232 ? -5.52 -1.554 23.516 1 88.38 232 ASP A N 1
ATOM 1802 C CA . ASP A 1 232 ? -4.801 -2.654 24.156 1 88.38 232 ASP A CA 1
ATOM 1803 C C . ASP A 1 232 ? -4.812 -3.9 23.266 1 88.38 232 ASP A C 1
ATOM 1805 O O . ASP A 1 232 ? -3.76 -4.477 22.984 1 88.38 232 ASP A O 1
ATOM 1809 N N . HIS A 1 233 ? -6.016 -4.277 22.859 1 78.12 233 HIS A N 1
ATOM 1810 C CA . HIS A 1 233 ? -6.016 -5.555 22.156 1 78.12 233 HIS A CA 1
ATOM 1811 C C . HIS A 1 233 ? -6.863 -5.484 20.891 1 78.12 233 HIS A C 1
ATOM 1813 O O . HIS A 1 233 ? -6.82 -6.395 20.062 1 78.12 233 HIS A O 1
ATOM 1819 N N . GLN A 1 234 ? -7.516 -4.492 20.672 1 89.81 234 GLN A N 1
ATOM 1820 C CA . GLN A 1 234 ? -8.508 -4.539 19.609 1 89.81 234 GLN A CA 1
ATOM 1821 C C . GLN A 1 234 ? -8.078 -3.674 18.422 1 89.81 234 GLN A C 1
ATOM 1823 O O . GLN A 1 234 ? -8.711 -2.654 18.125 1 89.81 234 GLN A O 1
ATOM 1828 N N . ARG A 1 235 ? -7.133 -4.16 17.625 1 95.81 235 ARG A N 1
ATOM 1829 C CA . ARG A 1 235 ? -6.645 -3.479 16.438 1 95.81 235 ARG A CA 1
ATOM 1830 C C . ARG A 1 235 ? -7.754 -3.318 15.398 1 95.81 235 ARG A C 1
ATOM 1832 O O . ARG A 1 235 ? -7.887 -2.26 14.781 1 95.81 235 ARG A O 1
ATOM 1839 N N . GLU A 1 236 ? -8.523 -4.371 15.25 1 97 236 GLU A N 1
ATOM 1840 C CA . GLU A 1 236 ? -9.594 -4.371 14.258 1 97 236 GLU A CA 1
ATOM 1841 C C . GLU A 1 236 ? -10.578 -3.23 14.508 1 97 236 GLU A C 1
ATOM 1843 O O . GLU A 1 236 ? -11 -2.553 13.57 1 97 236 GLU A O 1
ATOM 1848 N N . ALA A 1 237 ? -10.93 -3.014 15.766 1 97.31 237 ALA A N 1
ATOM 1849 C CA . ALA A 1 237 ? -11.859 -1.943 16.109 1 97.31 237 ALA A CA 1
ATOM 1850 C C . ALA A 1 237 ? -11.273 -0.576 15.766 1 97.31 237 ALA A C 1
ATOM 1852 O O . ALA A 1 237 ? -11.984 0.302 15.266 1 97.31 237 ALA A O 1
ATOM 1853 N N . ALA A 1 238 ? -10.008 -0.399 16.047 1 98.12 238 ALA A N 1
ATOM 1854 C CA . ALA A 1 238 ? -9.344 0.869 15.758 1 98.12 238 ALA A CA 1
ATOM 1855 C C . ALA A 1 238 ? -9.297 1.138 14.258 1 98.12 238 ALA A C 1
ATOM 1857 O O . ALA A 1 238 ? -9.555 2.258 13.812 1 98.12 238 ALA A O 1
ATOM 1858 N N . MET A 1 239 ? -8.977 0.109 13.445 1 98.44 239 MET A N 1
ATOM 1859 C CA . MET A 1 239 ? -8.93 0.269 12 1 98.44 239 MET A CA 1
ATOM 1860 C C . MET A 1 239 ? -10.328 0.521 11.43 1 98.44 239 MET A C 1
ATOM 1862 O O . MET A 1 239 ? -10.5 1.358 10.547 1 98.44 239 MET A O 1
ATOM 1866 N N . ARG A 1 240 ? -11.312 -0.146 11.977 1 98.31 240 ARG A N 1
ATOM 1867 C CA . ARG A 1 240 ? -12.688 0.059 11.531 1 98.31 240 ARG A CA 1
ATOM 1868 C C . ARG A 1 240 ? -13.156 1.477 11.844 1 98.31 240 ARG A C 1
ATOM 1870 O O . ARG A 1 240 ? -13.914 2.068 11.07 1 98.31 240 ARG A O 1
ATOM 1877 N N . PHE A 1 241 ? -12.773 1.963 13.008 1 98.69 241 PHE A N 1
ATOM 1878 C CA . PHE A 1 241 ? -13.117 3.334 13.367 1 98.69 241 PHE A CA 1
ATOM 1879 C C . PHE A 1 241 ? -12.602 4.312 12.312 1 98.69 241 PHE A C 1
ATOM 1881 O O . PHE A 1 241 ? -13.352 5.168 11.836 1 98.69 241 PHE A O 1
ATOM 1888 N N . ASN A 1 242 ? -11.328 4.164 11.883 1 98.88 242 ASN A N 1
ATOM 1889 C CA . ASN A 1 242 ? -10.773 4.973 10.805 1 98.88 242 ASN A CA 1
ATOM 1890 C C . ASN A 1 242 ? -11.586 4.832 9.516 1 98.88 242 ASN A C 1
ATOM 1892 O O . ASN A 1 242 ? -11.922 5.832 8.883 1 98.88 242 ASN A O 1
ATOM 1896 N N . GLN A 1 243 ? -11.859 3.598 9.172 1 98.88 243 GLN A N 1
ATOM 1897 C CA . GLN A 1 243 ? -12.57 3.303 7.934 1 98.88 243 GLN A CA 1
ATOM 1898 C C . GLN A 1 243 ? -13.953 3.951 7.926 1 98.88 243 GLN A C 1
ATOM 1900 O O . GLN A 1 243 ? -14.383 4.488 6.906 1 98.88 243 GLN A O 1
ATOM 1905 N N . GLN A 1 244 ? -14.633 3.908 9.055 1 98.88 244 GLN A N 1
ATOM 1906 C CA . GLN A 1 244 ? -15.961 4.484 9.172 1 98.88 244 GLN A CA 1
ATOM 1907 C C . GLN A 1 244 ? -15.922 6.004 9.031 1 98.88 244 GLN A C 1
ATOM 1909 O O . GLN A 1 244 ? -16.797 6.602 8.398 1 98.88 244 GLN A O 1
ATOM 1914 N N . VAL A 1 245 ? -14.906 6.598 9.617 1 98.94 245 VAL A N 1
ATOM 1915 C CA . VAL A 1 245 ? -14.742 8.039 9.469 1 98.94 245 VAL A CA 1
ATOM 1916 C C . VAL A 1 245 ? -14.578 8.391 7.992 1 98.94 245 VAL A C 1
ATOM 1918 O O . VAL A 1 245 ? -15.25 9.289 7.48 1 98.94 245 VAL A O 1
ATOM 1921 N N . GLY A 1 246 ? -13.68 7.707 7.301 1 98.88 246 GLY A N 1
ATOM 1922 C CA . GLY A 1 246 ? -13.492 7.941 5.879 1 98.88 246 GLY A CA 1
ATOM 1923 C C . GLY A 1 246 ? -14.766 7.762 5.074 1 98.88 246 GLY A C 1
ATOM 1924 O O . GLY A 1 246 ? -15.047 8.539 4.16 1 98.88 246 GLY A O 1
ATOM 1925 N N . ALA A 1 247 ? -15.547 6.75 5.422 1 98.69 247 ALA A N 1
ATOM 1926 C CA . ALA A 1 247 ? -16.797 6.461 4.719 1 98.69 247 ALA A CA 1
ATOM 1927 C C . ALA A 1 247 ? -17.797 7.59 4.895 1 98.69 247 ALA A C 1
ATOM 1929 O O . ALA A 1 247 ? -18.484 7.973 3.943 1 98.69 247 ALA A O 1
ATOM 1930 N N . LEU A 1 248 ? -17.922 8.086 6.105 1 98.69 248 LEU A N 1
ATOM 1931 C CA . LEU A 1 248 ? -18.844 9.172 6.375 1 98.69 248 LEU A CA 1
ATOM 1932 C C . LEU A 1 248 ? -18.484 10.414 5.562 1 98.69 248 LEU A C 1
ATOM 1934 O O . LEU A 1 248 ? -19.375 11.109 5.059 1 98.69 248 LEU A O 1
ATOM 1938 N N . ILE A 1 249 ? -17.203 10.68 5.418 1 98.38 249 ILE A N 1
ATOM 1939 C CA . ILE A 1 249 ? -16.75 11.852 4.68 1 98.38 249 ILE A CA 1
ATOM 1940 C C . ILE A 1 249 ? -17.078 11.688 3.197 1 98.38 249 ILE A C 1
ATOM 1942 O O . ILE A 1 249 ? -17.609 12.602 2.562 1 98.38 249 ILE A O 1
ATOM 1946 N N . VAL A 1 250 ? -16.797 10.523 2.656 1 97.56 250 VAL A N 1
ATOM 1947 C CA . VAL A 1 250 ? -17.078 10.242 1.251 1 97.56 250 VAL A CA 1
ATOM 1948 C C . VAL A 1 250 ? -18.578 10.336 0.991 1 97.56 250 VAL A C 1
ATOM 1950 O O . VAL A 1 250 ? -19 10.906 -0.018 1 97.56 250 VAL A O 1
ATOM 1953 N N . ASP A 1 251 ? -19.359 9.781 1.857 1 96.38 251 ASP A N 1
ATOM 1954 C CA . ASP A 1 251 ? -20.812 9.828 1.719 1 96.38 251 ASP A CA 1
ATOM 1955 C C . ASP A 1 251 ? -21.312 11.266 1.745 1 96.38 251 ASP A C 1
ATOM 1957 O O . ASP A 1 251 ? -22.266 11.602 1.039 1 96.38 251 ASP A O 1
ATOM 1961 N N . ASP A 1 252 ? -20.734 12.07 2.584 1 95.81 252 ASP A N 1
ATOM 1962 C CA . ASP A 1 252 ? -21.125 13.477 2.646 1 95.81 252 ASP A CA 1
ATOM 1963 C C . ASP A 1 252 ? -20.875 14.172 1.312 1 95.81 252 ASP A C 1
ATOM 1965 O O . ASP A 1 252 ? -21.719 14.922 0.827 1 95.81 252 ASP A O 1
ATOM 1969 N N . PHE A 1 253 ? -19.688 13.969 0.682 1 95 253 PHE A N 1
ATOM 1970 C CA . PHE A 1 253 ? -19.375 14.539 -0.625 1 95 253 PHE A CA 1
ATOM 1971 C C . PHE A 1 253 ? -20.391 14.078 -1.666 1 95 253 PHE A C 1
ATOM 1973 O O . PHE A 1 253 ? -20.859 14.883 -2.477 1 95 253 PHE A O 1
ATOM 1980 N N . GLN A 1 254 ? -20.703 12.773 -1.629 1 91.5 254 GLN A N 1
ATOM 1981 C CA . GLN A 1 254 ? -21.594 12.195 -2.623 1 91.5 254 GLN A CA 1
ATOM 1982 C C . GLN A 1 254 ? -23.016 12.727 -2.465 1 91.5 254 GLN A C 1
ATOM 1984 O O . GLN A 1 254 ? -23.688 13.039 -3.455 1 91.5 254 GLN A O 1
ATOM 1989 N N . GLN A 1 255 ? -23.5 12.812 -1.266 1 90.75 255 GLN A N 1
ATOM 1990 C CA . GLN A 1 255 ? -24.844 13.305 -1.001 1 90.75 255 GLN A CA 1
ATOM 1991 C C . GLN A 1 255 ? -25 14.766 -1.422 1 90.75 255 GLN A C 1
ATOM 1993 O O . GLN A 1 255 ? -26.031 15.156 -1.963 1 90.75 255 GLN A O 1
ATOM 1998 N N . ARG A 1 256 ? -24.016 15.539 -1.174 1 88.31 256 ARG A N 1
ATOM 1999 C CA . ARG A 1 256 ? -24.062 16.953 -1.542 1 88.31 256 ARG A CA 1
ATOM 2000 C C . ARG A 1 256 ? -23.984 17.125 -3.055 1 88.31 256 ARG A C 1
ATOM 2002 O O . ARG A 1 256 ? -24.594 18.047 -3.611 1 88.31 256 ARG A O 1
ATOM 2009 N N . ARG A 1 257 ? -23.281 16.297 -3.727 1 84.19 257 ARG A N 1
ATOM 2010 C CA . ARG A 1 257 ? -23.219 16.312 -5.184 1 84.19 257 ARG A CA 1
ATOM 2011 C C . ARG A 1 257 ? -24.562 15.969 -5.805 1 84.19 257 ARG A C 1
ATOM 2013 O O . ARG A 1 257 ? -24.969 16.578 -6.793 1 84.19 257 ARG A O 1
ATOM 2020 N N . ASN A 1 258 ? -25.188 14.969 -5.238 1 80.06 258 ASN A N 1
ATOM 2021 C CA . ASN A 1 258 ? -26.5 14.555 -5.746 1 80.06 258 ASN A CA 1
ATOM 2022 C C . ASN A 1 258 ? -27.547 15.633 -5.523 1 80.06 258 ASN A C 1
ATOM 2024 O O . ASN A 1 258 ? -28.531 15.711 -6.273 1 80.06 258 ASN A O 1
ATOM 2028 N N . ARG A 1 259 ? -27.375 16.422 -4.523 1 75.31 259 ARG A N 1
ATOM 2029 C CA . ARG A 1 259 ? -28.312 17.5 -4.246 1 75.31 259 ARG A CA 1
ATOM 2030 C C . ARG A 1 259 ? -28.109 18.656 -5.211 1 75.31 259 ARG A C 1
ATOM 2032 O O . ARG A 1 259 ? -29.047 19.422 -5.469 1 75.31 259 ARG A O 1
ATOM 2039 N N . LEU A 1 260 ? -26.922 18.828 -5.719 1 68.75 260 LEU A N 1
ATOM 2040 C CA . LEU A 1 260 ? -26.625 19.906 -6.645 1 68.75 260 LEU A CA 1
ATOM 2041 C C . LEU A 1 260 ? -27.031 19.531 -8.07 1 68.75 260 LEU A C 1
ATOM 2043 O O . LEU A 1 260 ? -27.281 20.406 -8.898 1 68.75 260 LEU A O 1
ATOM 2047 N N . HIS A 1 261 ? -27.016 18.25 -8.477 1 61.31 261 HIS A N 1
ATOM 2048 C CA . HIS A 1 261 ? -27.422 17.844 -9.812 1 61.31 261 HIS A CA 1
ATOM 2049 C C . HIS A 1 261 ? -28.797 17.203 -9.797 1 61.31 261 HIS A C 1
ATOM 2051 O O . HIS A 1 261 ? -29.078 16.328 -8.969 1 61.31 261 HIS A O 1
ATOM 2057 N N . MET B 1 1 ? -13.609 -33.125 5.645 1 63.88 1 MET B N 1
ATOM 2058 C CA . MET B 1 1 ? -12.344 -32.625 5.133 1 63.88 1 MET B CA 1
ATOM 2059 C C . MET B 1 1 ? -11.914 -31.375 5.891 1 63.88 1 MET B C 1
ATOM 2061 O O . MET B 1 1 ? -12.758 -30.641 6.422 1 63.88 1 MET B O 1
ATOM 2065 N N . ALA B 1 2 ? -10.594 -31.25 6.227 1 76.5 2 ALA B N 1
ATOM 2066 C CA . ALA B 1 2 ? -10.078 -30.281 7.199 1 76.5 2 ALA B CA 1
ATOM 2067 C C . ALA B 1 2 ? -10.633 -28.891 6.934 1 76.5 2 ALA B C 1
ATOM 2069 O O . ALA B 1 2 ? -10.703 -28.062 7.844 1 76.5 2 ALA B O 1
ATOM 2070 N N . HIS B 1 3 ? -11.289 -28.672 5.699 1 92.5 3 HIS B N 1
ATOM 2071 C CA . HIS B 1 3 ? -11.734 -27.312 5.438 1 92.5 3 HIS B CA 1
ATOM 2072 C C . HIS B 1 3 ? -13.18 -27.281 4.957 1 92.5 3 HIS B C 1
ATOM 2074 O O . HIS B 1 3 ? -13.57 -26.406 4.199 1 92.5 3 HIS B O 1
ATOM 2080 N N . ASP B 1 4 ? -13.961 -28.266 5.41 1 94.62 4 ASP B N 1
ATOM 2081 C CA . ASP B 1 4 ? -15.328 -28.391 4.918 1 94.62 4 ASP B CA 1
ATOM 2082 C C . ASP B 1 4 ? -16.156 -27.156 5.273 1 94.62 4 ASP B C 1
ATOM 2084 O O . ASP B 1 4 ? -16.922 -26.656 4.449 1 94.62 4 ASP B O 1
ATOM 2088 N N . HIS B 1 5 ? -16.047 -26.75 6.484 1 95.81 5 HIS B N 1
ATOM 2089 C CA . HIS B 1 5 ? -16.812 -25.594 6.926 1 95.81 5 HIS B CA 1
ATOM 2090 C C . HIS B 1 5 ? -16.438 -24.344 6.125 1 95.81 5 HIS B C 1
ATOM 2092 O O . HIS B 1 5 ? -17.312 -23.609 5.68 1 95.81 5 HIS B O 1
ATOM 2098 N N . LEU B 1 6 ? -15.156 -24.078 5.914 1 97.94 6 LEU B N 1
ATOM 2099 C CA . LEU B 1 6 ? -14.672 -22.953 5.125 1 97.94 6 LEU B CA 1
ATOM 2100 C C . LEU B 1 6 ? -15.195 -23.031 3.691 1 97.94 6 LEU B C 1
ATOM 2102 O O . LEU B 1 6 ? -15.68 -22.031 3.148 1 97.94 6 LEU B O 1
ATOM 2106 N N . ILE B 1 7 ? -15.148 -24.203 3.09 1 98.25 7 ILE B N 1
ATOM 2107 C CA . ILE B 1 7 ? -15.57 -24.422 1.708 1 98.25 7 ILE B CA 1
ATOM 2108 C C . ILE B 1 7 ? -17.062 -24.125 1.574 1 98.25 7 ILE B C 1
ATOM 2110 O O . ILE B 1 7 ? -17.484 -23.469 0.62 1 98.25 7 ILE B O 1
ATOM 2114 N N . ALA B 1 8 ? -17.812 -24.562 2.547 1 98.19 8 ALA B N 1
ATOM 2115 C CA . ALA B 1 8 ? -19.25 -24.297 2.531 1 98.19 8 ALA B CA 1
ATOM 2116 C C . ALA B 1 8 ? -19.531 -22.812 2.6 1 98.19 8 ALA B C 1
ATOM 2118 O O . ALA B 1 8 ? -20.422 -22.312 1.9 1 98.19 8 ALA B O 1
ATOM 2119 N N . GLN B 1 9 ? -18.844 -22.094 3.402 1 98.38 9 GLN B N 1
ATOM 2120 C CA . GLN B 1 9 ? -19.016 -20.656 3.547 1 98.38 9 GLN B CA 1
ATOM 2121 C C . GLN B 1 9 ? -18.625 -19.922 2.271 1 98.38 9 GLN B C 1
ATOM 2123 O O . GLN B 1 9 ? -19.312 -18.984 1.847 1 98.38 9 GLN B O 1
ATOM 2128 N N . LEU B 1 10 ? -17.516 -20.328 1.652 1 98.81 10 LEU B N 1
ATOM 2129 C CA . LEU B 1 10 ? -17.062 -19.703 0.409 1 98.81 10 LEU B CA 1
ATOM 2130 C C . LEU B 1 10 ? -18.062 -19.969 -0.719 1 98.81 10 LEU B C 1
ATOM 2132 O O . LEU B 1 10 ? -18.312 -19.078 -1.543 1 98.81 10 LEU B O 1
ATOM 2136 N N . ASP B 1 11 ? -18.562 -21.172 -0.754 1 98.5 11 ASP B N 1
ATOM 2137 C CA . ASP B 1 11 ? -19.547 -21.516 -1.772 1 98.5 11 ASP B CA 1
ATOM 2138 C C . ASP B 1 11 ? -20.797 -20.656 -1.632 1 98.5 11 ASP B C 1
ATOM 2140 O O . ASP B 1 11 ? -21.344 -20.172 -2.629 1 98.5 11 ASP B O 1
ATOM 2144 N N . GLN B 1 12 ? -21.266 -20.484 -0.419 1 98.44 12 GLN B N 1
ATOM 2145 C CA . GLN B 1 12 ? -22.406 -19.625 -0.17 1 98.44 12 GLN B CA 1
ATOM 2146 C C . GLN B 1 12 ? -22.125 -18.172 -0.576 1 98.44 12 GLN B C 1
ATOM 2148 O O . GLN B 1 12 ? -22.953 -17.531 -1.216 1 98.44 12 GLN B O 1
ATOM 2153 N N . LEU B 1 13 ? -20.984 -17.688 -0.213 1 98.56 13 LEU B N 1
ATOM 2154 C CA . LEU B 1 13 ? -20.594 -16.312 -0.503 1 98.56 13 LEU B CA 1
ATOM 2155 C C . LEU B 1 13 ? -20.562 -16.062 -2.006 1 98.56 13 LEU B C 1
ATOM 2157 O O . LEU B 1 13 ? -21.109 -15.062 -2.48 1 98.56 13 LEU B O 1
ATOM 2161 N N . GLN B 1 14 ? -19.875 -16.969 -2.781 1 97.75 14 GLN B N 1
ATOM 2162 C CA . GLN B 1 14 ? -19.719 -16.719 -4.211 1 97.75 14 GLN B CA 1
ATOM 2163 C C . GLN B 1 14 ? -21.062 -16.844 -4.938 1 97.75 14 GLN B C 1
ATOM 2165 O O . GLN B 1 14 ? -21.297 -16.156 -5.938 1 97.75 14 GLN B O 1
ATOM 2170 N N . GLN B 1 15 ? -21.984 -17.656 -4.406 1 97.62 15 GLN B N 1
ATOM 2171 C CA . GLN B 1 15 ? -23.312 -17.781 -5 1 97.62 15 GLN B CA 1
ATOM 2172 C C . GLN B 1 15 ? -24.109 -16.484 -4.852 1 97.62 15 GLN B C 1
ATOM 2174 O O . GLN B 1 15 ? -24.984 -16.188 -5.672 1 97.62 15 GLN B O 1
ATOM 2179 N N . GLN B 1 16 ? -23.75 -15.711 -3.875 1 96.75 16 GLN B N 1
ATOM 2180 C CA . GLN B 1 16 ? -24.469 -14.469 -3.592 1 96.75 16 GLN B CA 1
ATOM 2181 C C . GLN B 1 16 ? -23.844 -13.289 -4.332 1 96.75 16 GLN B C 1
ATOM 2183 O O . GLN B 1 16 ? -24.422 -12.203 -4.371 1 96.75 16 GLN B O 1
ATOM 2188 N N . PHE B 1 17 ? -22.688 -13.508 -4.859 1 96.06 17 PHE B N 1
ATOM 2189 C CA . PHE B 1 17 ? -22 -12.453 -5.59 1 96.06 17 PHE B CA 1
ATOM 2190 C C . PHE B 1 17 ? -22.375 -12.477 -7.066 1 96.06 17 PHE B C 1
ATOM 2192 O O . PHE B 1 17 ? -22.031 -13.414 -7.785 1 96.06 17 PHE B O 1
ATOM 2199 N N . GLY B 1 18 ? -23.031 -11.445 -7.574 1 93.5 18 GLY B N 1
ATOM 2200 C CA . GLY B 1 18 ? -23.719 -11.469 -8.859 1 93.5 18 GLY B CA 1
ATOM 2201 C C . GLY B 1 18 ? -22.828 -11.055 -10.016 1 93.5 18 GLY B C 1
ATOM 2202 O O . GLY B 1 18 ? -23.188 -11.227 -11.18 1 93.5 18 GLY B O 1
ATOM 2203 N N . GLU B 1 19 ? -21.656 -10.547 -9.75 1 95.75 19 GLU B N 1
ATOM 2204 C CA . GLU B 1 19 ? -20.781 -10.133 -10.844 1 95.75 19 GLU B CA 1
ATOM 2205 C C . GLU B 1 19 ? -19.922 -11.297 -11.336 1 95.75 19 GLU B C 1
ATOM 2207 O O . GLU B 1 19 ? -19.766 -12.297 -10.633 1 95.75 19 GLU B O 1
ATOM 2212 N N . SER B 1 20 ? -19.484 -11.203 -12.586 1 97.56 20 SER B N 1
ATOM 2213 C CA . SER B 1 20 ? -18.594 -12.227 -13.125 1 97.56 20 SER B CA 1
ATOM 2214 C C . SER B 1 20 ? -17.359 -12.391 -12.25 1 97.56 20 SER B C 1
ATOM 2216 O O . SER B 1 20 ? -16.703 -11.398 -11.891 1 97.56 20 SER B O 1
ATOM 2218 N N . HIS B 1 21 ? -17.109 -13.656 -11.875 1 98.56 21 HIS B N 1
ATOM 2219 C CA . HIS B 1 21 ? -15.984 -13.875 -10.977 1 98.56 21 HIS B CA 1
ATOM 2220 C C . HIS B 1 21 ? -15.453 -15.297 -11.086 1 98.56 21 HIS B C 1
ATOM 2222 O O . HIS B 1 21 ? -16.141 -16.188 -11.594 1 98.56 21 HIS B O 1
ATOM 2228 N N . ALA B 1 22 ? -14.18 -15.477 -10.742 1 98.94 22 ALA B N 1
ATOM 2229 C CA . ALA B 1 22 ? -13.562 -16.75 -10.414 1 98.94 22 ALA B CA 1
ATOM 2230 C C . ALA B 1 22 ? -13.078 -16.766 -8.961 1 98.94 22 ALA B C 1
ATOM 2232 O O . ALA B 1 22 ? -12.633 -15.742 -8.438 1 98.94 22 ALA B O 1
ATOM 2233 N N . LEU B 1 23 ? -13.242 -17.859 -8.258 1 98.94 23 LEU B N 1
ATOM 2234 C CA . LEU B 1 23 ? -12.789 -18.062 -6.887 1 98.94 23 LEU B CA 1
ATOM 2235 C C . LEU B 1 23 ? -12.07 -19.406 -6.754 1 98.94 23 LEU B C 1
ATOM 2237 O O . LEU B 1 23 ? -12.594 -20.438 -7.195 1 98.94 23 LEU B O 1
ATOM 2241 N N . LEU B 1 24 ? -10.914 -19.391 -6.238 1 98.94 24 LEU B N 1
ATOM 2242 C CA . LEU B 1 24 ? -10.125 -20.609 -6.055 1 98.94 24 LEU B CA 1
ATOM 2243 C C . LEU B 1 24 ? -9.523 -20.656 -4.656 1 98.94 24 LEU B C 1
ATOM 2245 O O . LEU B 1 24 ? -8.977 -19.656 -4.176 1 98.94 24 LEU B O 1
ATOM 2249 N N . LEU B 1 25 ? -9.734 -21.719 -3.904 1 98.88 25 LEU B N 1
ATOM 2250 C CA . LEU B 1 25 ? -9.055 -22.078 -2.67 1 98.88 25 LEU B CA 1
ATOM 2251 C C . LEU B 1 25 ? -8.188 -23.312 -2.877 1 98.88 25 LEU B C 1
ATOM 2253 O O . LEU B 1 25 ? -8.648 -24.312 -3.43 1 98.88 25 LEU B O 1
ATOM 2257 N N . ALA B 1 26 ? -6.957 -23.234 -2.461 1 98.69 26 ALA B N 1
ATOM 2258 C CA . ALA B 1 26 ? -6.043 -24.359 -2.678 1 98.69 26 ALA B CA 1
ATOM 2259 C C . ALA B 1 26 ? -5.008 -24.438 -1.56 1 98.69 26 ALA B C 1
ATOM 2261 O O . ALA B 1 26 ? -4.824 -23.484 -0.802 1 98.69 26 ALA B O 1
ATOM 2262 N N . ASP B 1 27 ? -4.434 -25.594 -1.377 1 97 27 ASP B N 1
ATOM 2263 C CA . ASP B 1 27 ? -3.188 -25.734 -0.628 1 97 27 ASP B CA 1
ATOM 2264 C C . ASP B 1 27 ? -2.002 -25.922 -1.568 1 97 27 ASP B C 1
ATOM 2266 O O . ASP B 1 27 ? -2.066 -25.562 -2.744 1 97 27 ASP B O 1
ATOM 2270 N N . GLU B 1 28 ? -0.86 -26.359 -1.077 1 94.81 28 GLU B N 1
ATOM 2271 C CA . GLU B 1 28 ? 0.357 -26.469 -1.877 1 94.81 28 GLU B CA 1
ATOM 2272 C C . GLU B 1 28 ? 0.249 -27.594 -2.893 1 94.81 28 GLU B C 1
ATOM 2274 O O . GLU B 1 28 ? 1.017 -27.641 -3.857 1 94.81 28 GLU B O 1
ATOM 2279 N N . ARG B 1 29 ? -0.757 -28.422 -2.719 1 95.31 29 ARG B N 1
ATOM 2280 C CA . ARG B 1 29 ? -0.771 -29.641 -3.518 1 95.31 29 ARG B CA 1
ATOM 2281 C C . ARG B 1 29 ? -1.937 -29.641 -4.5 1 95.31 29 ARG B C 1
ATOM 2283 O O . ARG B 1 29 ? -1.818 -30.156 -5.613 1 95.31 29 ARG B O 1
ATOM 2290 N N . GLN B 1 30 ? -3.043 -29.109 -4.031 1 96.75 30 GLN B N 1
ATOM 2291 C CA . GLN B 1 30 ? -4.234 -29.297 -4.855 1 96.75 30 GLN B CA 1
ATOM 2292 C C . GLN B 1 30 ? -5.234 -28.172 -4.621 1 96.75 30 GLN B C 1
ATOM 2294 O O . GLN B 1 30 ? -5.191 -27.5 -3.586 1 96.75 30 GLN B O 1
ATOM 2299 N N . VAL B 1 31 ? -6.09 -28.016 -5.594 1 98.19 31 VAL B N 1
ATOM 2300 C CA . VAL B 1 31 ? -7.25 -27.141 -5.449 1 98.19 31 VAL B CA 1
ATOM 2301 C C . VAL B 1 31 ? -8.273 -27.797 -4.523 1 98.19 31 VAL B C 1
ATOM 2303 O O . VAL B 1 31 ? -8.633 -28.969 -4.711 1 98.19 31 VAL B O 1
ATOM 2306 N N . LEU B 1 32 ? -8.734 -27.047 -3.52 1 98.12 32 LEU B N 1
ATOM 2307 C CA . LEU B 1 32 ? -9.695 -27.547 -2.541 1 98.12 32 LEU B CA 1
ATOM 2308 C C . LEU B 1 32 ? -11.117 -27.156 -2.93 1 98.12 32 LEU B C 1
ATOM 2310 O O . LEU B 1 32 ? -12.062 -27.875 -2.611 1 98.12 32 LEU B O 1
ATOM 2314 N N . PHE B 1 33 ? -11.227 -26.016 -3.469 1 98 33 PHE B N 1
ATOM 2315 C CA . PHE B 1 33 ? -12.5 -25.453 -3.895 1 98 33 PHE B CA 1
ATOM 2316 C C . PHE B 1 33 ? -12.305 -24.438 -5.016 1 98 33 PHE B C 1
ATOM 2318 O O . PHE B 1 33 ? -11.297 -23.719 -5.043 1 98 33 PHE B O 1
ATOM 2325 N N . GLY B 1 34 ? -13.242 -24.453 -6.027 1 97.94 34 GLY B N 1
ATOM 2326 C CA . GLY B 1 34 ? -13.102 -23.453 -7.074 1 97.94 34 GLY B CA 1
ATOM 2327 C C . GLY B 1 34 ? -14.352 -23.281 -7.906 1 97.94 34 GLY B C 1
ATOM 2328 O O . GLY B 1 34 ? -15.141 -24.219 -8.062 1 97.94 34 GLY B O 1
ATOM 2329 N N . THR B 1 35 ? -14.562 -22.141 -8.367 1 97.94 35 THR B N 1
ATOM 2330 C CA . THR B 1 35 ? -15.547 -21.766 -9.375 1 97.94 35 THR B CA 1
ATOM 2331 C C . THR B 1 35 ? -14.883 -21.016 -10.523 1 97.94 35 THR B C 1
ATOM 2333 O O . THR B 1 35 ? -14.188 -20.016 -10.305 1 97.94 35 THR B O 1
ATOM 2336 N N . ARG B 1 36 ? -15.086 -21.469 -11.797 1 98.56 36 ARG B N 1
ATOM 2337 C CA . ARG B 1 36 ? -14.594 -20.844 -13.016 1 98.56 36 ARG B CA 1
ATOM 2338 C C . ARG B 1 36 ? -13.078 -20.672 -12.969 1 98.56 36 ARG B C 1
ATOM 2340 O O . ARG B 1 36 ? -12.555 -19.609 -13.328 1 98.56 36 ARG B O 1
ATOM 2347 N N . THR B 1 37 ? -12.398 -21.719 -12.492 1 98.56 37 THR B N 1
ATOM 2348 C CA . THR B 1 37 ? -10.977 -21.594 -12.18 1 98.56 37 THR B CA 1
ATOM 2349 C C . THR B 1 37 ? -10.141 -21.562 -13.453 1 98.56 37 THR B C 1
ATOM 2351 O O . THR B 1 37 ? -8.992 -21.109 -13.43 1 98.56 37 THR B O 1
ATOM 2354 N N . ASP B 1 38 ? -10.711 -21.984 -14.625 1 98.44 38 ASP B N 1
ATOM 2355 C CA . ASP B 1 38 ? -9.945 -22.031 -15.867 1 98.44 38 ASP B CA 1
ATOM 2356 C C . ASP B 1 38 ? -10.383 -20.938 -16.844 1 98.44 38 ASP B C 1
ATOM 2358 O O . ASP B 1 38 ? -9.867 -20.844 -17.953 1 98.44 38 ASP B O 1
ATOM 2362 N N . VAL B 1 39 ? -11.359 -20.156 -16.438 1 98.69 39 VAL B N 1
ATOM 2363 C CA . VAL B 1 39 ? -11.852 -19.062 -17.281 1 98.69 39 VAL B CA 1
ATOM 2364 C C . VAL B 1 39 ? -10.859 -17.906 -17.25 1 98.69 39 VAL B C 1
ATOM 2366 O O . VAL B 1 39 ? -10.305 -17.578 -16.203 1 98.69 39 VAL B O 1
ATOM 2369 N N . LEU B 1 40 ? -10.664 -17.328 -18.438 1 98.44 40 LEU B N 1
ATOM 2370 C CA . LEU B 1 40 ? -9.734 -16.219 -18.547 1 98.44 40 LEU B CA 1
ATOM 2371 C C . LEU B 1 40 ? -10.406 -14.906 -18.172 1 98.44 40 LEU B C 1
ATOM 2373 O O . LEU B 1 40 ? -11.555 -14.656 -18.547 1 98.44 40 LEU B O 1
ATOM 2377 N N . PHE B 1 41 ? -9.758 -14.141 -17.344 1 98.31 41 PHE B N 1
ATOM 2378 C CA . PHE B 1 41 ? -10.078 -12.758 -17 1 98.31 41 PHE B CA 1
ATOM 2379 C C . PHE B 1 41 ? -8.961 -11.82 -17.438 1 98.31 41 PHE B C 1
ATOM 2381 O O . PHE B 1 41 ? -7.82 -12.25 -17.625 1 98.31 41 PHE B O 1
ATOM 2388 N N . PRO B 1 42 ? -9.273 -10.445 -17.734 1 97 42 PRO B N 1
ATOM 2389 C CA . PRO B 1 42 ? -8.148 -9.516 -17.844 1 97 42 PRO B CA 1
ATOM 2390 C C . PRO B 1 42 ? -7.164 -9.641 -16.672 1 97 42 PRO B C 1
ATOM 2392 O O . PRO B 1 42 ? -7.582 -9.695 -15.516 1 97 42 PRO B O 1
ATOM 2395 N N . ALA B 1 43 ? -5.941 -9.742 -16.953 1 98.25 43 ALA B N 1
ATOM 2396 C CA . ALA B 1 43 ? -4.977 -10.125 -15.93 1 98.25 43 ALA B CA 1
ATOM 2397 C C . ALA B 1 43 ? -4.738 -8.984 -14.945 1 98.25 43 ALA B C 1
ATOM 2399 O O . ALA B 1 43 ? -4.418 -9.219 -13.781 1 98.25 43 ALA B O 1
ATOM 2400 N N . ALA B 1 44 ? -4.977 -7.738 -15.516 1 97.56 44 ALA B N 1
ATOM 2401 C CA . ALA B 1 44 ? -4.496 -6.602 -14.734 1 97.56 44 ALA B CA 1
ATOM 2402 C C . ALA B 1 44 ? -3.084 -6.848 -14.211 1 97.56 44 ALA B C 1
ATOM 2404 O O . ALA B 1 44 ? -2.246 -7.41 -14.922 1 97.56 44 ALA B O 1
ATOM 2405 N N . SER B 1 45 ? -2.754 -6.41 -13.031 1 98.69 45 SER B N 1
ATOM 2406 C CA . SER B 1 45 ? -1.389 -6.477 -12.516 1 98.69 45 SER B CA 1
ATOM 2407 C C . SER B 1 45 ? -1.037 -7.891 -12.062 1 98.69 45 SER B C 1
ATOM 2409 O O . SER B 1 45 ? 0.104 -8.164 -11.68 1 98.69 45 SER B O 1
ATOM 2411 N N . LEU B 1 46 ? -1.948 -8.836 -12.086 1 98.94 46 LEU B N 1
ATOM 2412 C CA . LEU B 1 46 ? -1.6 -10.211 -11.727 1 98.94 46 LEU B CA 1
ATOM 2413 C C . LEU B 1 46 ? -0.639 -10.812 -12.75 1 98.94 46 LEU B C 1
ATOM 2415 O O . LEU B 1 46 ? 0.056 -11.789 -12.453 1 98.94 46 LEU B O 1
ATOM 2419 N N . ILE B 1 47 ? -0.595 -10.25 -13.93 1 98.88 47 ILE B N 1
ATOM 2420 C CA . ILE B 1 47 ? 0.308 -10.742 -14.961 1 98.88 47 ILE B CA 1
ATOM 2421 C C . ILE B 1 47 ? 1.756 -10.586 -14.508 1 98.88 47 ILE B C 1
ATOM 2423 O O . ILE B 1 47 ? 2.648 -11.281 -14.992 1 98.88 47 ILE B O 1
ATOM 2427 N N . LYS B 1 48 ? 1.995 -9.68 -13.562 1 98.94 48 LYS B N 1
ATOM 2428 C CA . LYS B 1 48 ? 3.332 -9.438 -13.023 1 98.94 48 LYS B CA 1
ATOM 2429 C C . LYS B 1 48 ? 3.879 -10.688 -12.336 1 98.94 48 LYS B C 1
ATOM 2431 O O . LYS B 1 48 ? 5.094 -10.859 -12.227 1 98.94 48 LYS B O 1
ATOM 2436 N N . LEU B 1 49 ? 3.012 -11.555 -11.844 1 98.88 49 LEU B N 1
ATOM 2437 C CA . LEU B 1 49 ? 3.463 -12.844 -11.32 1 98.88 49 LEU B CA 1
ATOM 2438 C C . LEU B 1 49 ? 4.18 -13.648 -12.391 1 98.88 49 LEU B C 1
ATOM 2440 O O . LEU B 1 49 ? 5.191 -14.297 -12.117 1 98.88 49 LEU B O 1
ATOM 2444 N N . GLY B 1 50 ? 3.664 -13.617 -13.594 1 98.88 50 GLY B N 1
ATOM 2445 C CA . GLY B 1 50 ? 4.289 -14.336 -14.695 1 98.88 50 GLY B CA 1
ATOM 2446 C C . GLY B 1 50 ? 5.645 -13.773 -15.078 1 98.88 50 GLY B C 1
ATOM 2447 O O . GLY B 1 50 ? 6.586 -14.531 -15.328 1 98.88 50 GLY B O 1
ATOM 2448 N N . ILE B 1 51 ? 5.719 -12.469 -15.125 1 98.88 51 ILE B N 1
ATOM 2449 C CA . ILE B 1 51 ? 6.988 -11.812 -15.422 1 98.88 51 ILE B CA 1
ATOM 2450 C C . ILE B 1 51 ? 8.023 -12.18 -14.359 1 98.88 51 ILE B C 1
ATOM 2452 O O . ILE B 1 51 ? 9.156 -12.531 -14.688 1 98.88 51 ILE B O 1
ATOM 2456 N N . ALA B 1 52 ? 7.605 -12.148 -13.125 1 98.31 52 ALA B N 1
ATOM 2457 C CA . ALA B 1 52 ? 8.492 -12.508 -12.023 1 98.31 52 ALA B CA 1
ATOM 2458 C C . ALA B 1 52 ? 8.945 -13.961 -12.133 1 98.31 52 ALA B C 1
ATOM 2460 O O . ALA B 1 52 ? 10.117 -14.273 -11.898 1 98.31 52 ALA B O 1
ATOM 2461 N N . ALA B 1 53 ? 8.016 -14.836 -12.461 1 97.69 53 ALA B N 1
ATOM 2462 C CA . ALA B 1 53 ? 8.352 -16.25 -12.602 1 97.69 53 ALA B CA 1
ATOM 2463 C C . ALA B 1 53 ? 9.414 -16.453 -13.688 1 97.69 53 ALA B C 1
ATOM 2465 O O . ALA B 1 53 ? 10.336 -17.25 -13.516 1 97.69 53 ALA B O 1
ATOM 2466 N N . TYR B 1 54 ? 9.281 -15.75 -14.766 1 98 54 TYR B N 1
ATOM 2467 C CA . TYR B 1 54 ? 10.266 -15.836 -15.836 1 98 54 TYR B CA 1
ATOM 2468 C C . TYR B 1 54 ? 11.641 -15.391 -15.344 1 98 54 TYR B C 1
ATOM 2470 O O . TYR B 1 54 ? 12.641 -16.078 -15.562 1 98 54 TYR B O 1
ATOM 2478 N N . VAL B 1 55 ? 11.664 -14.242 -14.711 1 97.31 55 VAL B N 1
ATOM 2479 C CA . VAL B 1 55 ? 12.93 -13.695 -14.234 1 97.31 55 VAL B CA 1
ATOM 2480 C C . VAL B 1 55 ? 13.562 -14.648 -13.227 1 97.31 55 VAL B C 1
ATOM 2482 O O . VAL B 1 55 ? 14.773 -14.891 -13.258 1 97.31 55 VAL B O 1
ATOM 2485 N N . LYS B 1 56 ? 12.734 -15.141 -12.352 1 95.19 56 LYS B N 1
ATOM 2486 C CA . LYS B 1 56 ? 13.227 -16.109 -11.375 1 95.19 56 LYS B CA 1
ATOM 2487 C C . LYS B 1 56 ? 13.836 -17.328 -12.062 1 95.19 56 LYS B C 1
ATOM 2489 O O . LYS B 1 56 ? 14.891 -17.812 -11.656 1 95.19 56 LYS B O 1
ATOM 2494 N N . ALA B 1 57 ? 13.203 -17.828 -13.062 1 94.94 57 ALA B N 1
ATOM 2495 C CA . ALA B 1 57 ? 13.719 -18.969 -13.82 1 94.94 57 ALA B CA 1
ATOM 2496 C C . ALA B 1 57 ? 15.062 -18.625 -14.461 1 94.94 57 ALA B C 1
ATOM 2498 O O . ALA B 1 57 ? 15.992 -19.438 -14.43 1 94.94 57 ALA B O 1
ATOM 2499 N N . GLN B 1 58 ? 15.156 -17.422 -15.094 1 95.19 58 GLN B N 1
ATOM 2500 C CA . GLN B 1 58 ? 16.422 -16.984 -15.688 1 95.19 58 GLN B CA 1
ATOM 2501 C C . GLN B 1 58 ? 17.516 -16.906 -14.633 1 95.19 58 GLN B C 1
ATOM 2503 O O . GLN B 1 58 ? 18.656 -17.297 -14.891 1 95.19 58 GLN B O 1
ATOM 2508 N N . ALA B 1 59 ? 17.188 -16.422 -13.484 1 93.25 59 ALA B N 1
ATOM 2509 C CA . ALA B 1 59 ? 18.156 -16.234 -12.414 1 93.25 59 ALA B CA 1
ATOM 2510 C C . ALA B 1 59 ? 18.609 -17.578 -11.836 1 93.25 59 ALA B C 1
ATOM 2512 O O . ALA B 1 59 ? 19.719 -17.703 -11.32 1 93.25 59 ALA B O 1
ATOM 2513 N N . GLN B 1 60 ? 17.703 -18.562 -11.82 1 90.69 60 GLN B N 1
ATOM 2514 C CA . GLN B 1 60 ? 18.078 -19.906 -11.383 1 90.69 60 GLN B CA 1
ATOM 2515 C C . GLN B 1 60 ? 19.141 -20.5 -12.289 1 90.69 60 GLN B C 1
ATOM 2517 O O . GLN B 1 60 ? 20.016 -21.234 -11.82 1 90.69 60 GLN B O 1
ATOM 2522 N N . ALA B 1 61 ? 19.031 -20.172 -13.492 1 91 61 ALA B N 1
ATOM 2523 C CA . ALA B 1 61 ? 20.016 -20.656 -14.453 1 91 61 ALA B CA 1
ATOM 2524 C C . ALA B 1 61 ? 21.312 -19.844 -14.352 1 91 61 ALA B C 1
ATOM 2526 O O . ALA B 1 61 ? 22.406 -20.375 -14.555 1 91 61 ALA B O 1
ATOM 2527 N N . ASP B 1 62 ? 21.219 -18.594 -14.094 1 93.81 62 ASP B N 1
ATOM 2528 C CA . ASP B 1 62 ? 22.344 -17.672 -13.977 1 93.81 62 ASP B CA 1
ATOM 2529 C C . ASP B 1 62 ? 22.078 -16.594 -12.938 1 93.81 62 ASP B C 1
ATOM 2531 O O . ASP B 1 62 ? 21.484 -15.562 -13.258 1 93.81 62 ASP B O 1
ATOM 2535 N N . SER B 1 63 ? 22.625 -16.703 -11.773 1 91.81 63 SER B N 1
ATOM 2536 C CA . SER B 1 63 ? 22.328 -15.836 -10.633 1 91.81 63 SER B CA 1
ATOM 2537 C C . SER B 1 63 ? 22.766 -14.398 -10.898 1 91.81 63 SER B C 1
ATOM 2539 O O . SER B 1 63 ? 22.312 -13.477 -10.227 1 91.81 63 SER B O 1
ATOM 2541 N N . SER B 1 64 ? 23.625 -14.219 -11.844 1 94 64 SER B N 1
ATOM 2542 C CA . SER B 1 64 ? 24.094 -12.867 -12.148 1 94 64 SER B CA 1
ATOM 2543 C C . SER B 1 64 ? 22.953 -12.016 -12.719 1 94 64 SER B C 1
ATOM 2545 O O . SER B 1 64 ? 23.062 -10.789 -12.766 1 94 64 SER B O 1
ATOM 2547 N N . GLN B 1 65 ? 21.859 -12.633 -13.164 1 94.31 65 GLN B N 1
ATOM 2548 C CA . GLN B 1 65 ? 20.703 -11.922 -13.695 1 94.31 65 GLN B CA 1
ATOM 2549 C C . GLN B 1 65 ? 20.156 -10.922 -12.688 1 94.31 65 GLN B C 1
ATOM 2551 O O . GLN B 1 65 ? 19.672 -9.852 -13.062 1 94.31 65 GLN B O 1
ATOM 2556 N N . TRP B 1 66 ? 20.281 -11.258 -11.398 1 95.69 66 TRP B N 1
ATOM 2557 C CA . TRP B 1 66 ? 19.75 -10.383 -10.359 1 95.69 66 TRP B CA 1
ATOM 2558 C C . TRP B 1 66 ? 20.484 -9.047 -10.328 1 95.69 66 TRP B C 1
ATOM 2560 O O . TRP B 1 66 ? 19.906 -8.016 -9.992 1 95.69 66 TRP B O 1
ATOM 2570 N N . GLN B 1 67 ? 21.688 -9.062 -10.75 1 95.81 67 GLN B N 1
ATOM 2571 C CA . GLN B 1 67 ? 22.531 -7.875 -10.648 1 95.81 67 GLN B CA 1
ATOM 2572 C C . GLN B 1 67 ? 22.57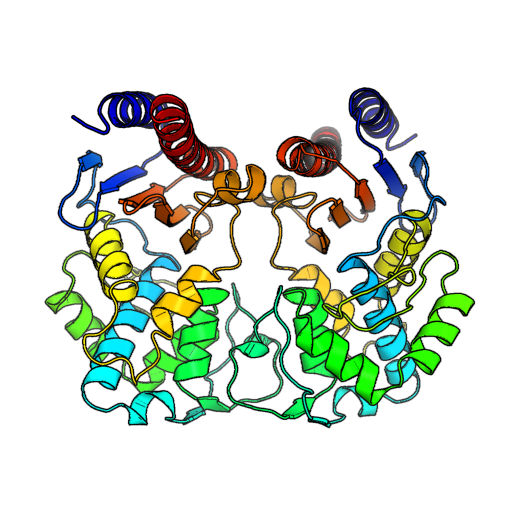8 -7.121 -11.977 1 95.81 67 GLN B C 1
ATOM 2574 O O . GLN B 1 67 ? 23.141 -6.027 -12.055 1 95.81 67 GLN B O 1
ATOM 2579 N N . ARG B 1 68 ? 21.922 -7.699 -12.969 1 97.12 68 ARG B N 1
ATOM 2580 C CA . ARG B 1 68 ? 21.906 -7.074 -14.289 1 97.12 68 ARG B CA 1
ATOM 2581 C C . ARG B 1 68 ? 21.281 -5.68 -14.227 1 97.12 68 ARG B C 1
ATOM 2583 O O . ARG B 1 68 ? 20.172 -5.512 -13.711 1 97.12 68 ARG B O 1
ATOM 2590 N N . LYS B 1 69 ? 22.031 -4.66 -14.727 1 97.88 69 LYS B N 1
ATOM 2591 C CA . LYS B 1 69 ? 21.516 -3.291 -14.773 1 97.88 69 LYS B CA 1
ATOM 2592 C C . LYS B 1 69 ? 20.625 -3.074 -15.984 1 97.88 69 LYS B C 1
ATOM 2594 O O . LYS B 1 69 ? 20.922 -3.568 -17.078 1 97.88 69 LYS B O 1
ATOM 2599 N N . VAL B 1 70 ? 19.562 -2.389 -15.711 1 97.88 70 VAL B N 1
ATOM 2600 C CA . VAL B 1 70 ? 18.547 -2.115 -16.719 1 97.88 70 VAL B CA 1
ATOM 2601 C C . VAL B 1 70 ? 18.234 -0.621 -16.75 1 97.88 70 VAL B C 1
ATOM 2603 O O . VAL B 1 70 ? 18.047 0.003 -15.703 1 97.88 70 VAL B O 1
ATOM 2606 N N . VAL B 1 71 ? 18.219 -0.055 -17.969 1 97.88 71 VAL B N 1
ATOM 2607 C CA . VAL B 1 71 ? 17.766 1.326 -18.141 1 97.88 71 VAL B CA 1
ATOM 2608 C C . VAL B 1 71 ? 16.25 1.37 -18.266 1 97.88 71 VAL B C 1
ATOM 2610 O O . VAL B 1 71 ? 15.664 0.609 -19.047 1 97.88 71 VAL B O 1
ATOM 2613 N N . LEU B 1 72 ? 15.641 2.234 -17.484 1 98.38 72 LEU B N 1
ATOM 2614 C CA . LEU B 1 72 ? 14.188 2.334 -17.484 1 98.38 72 LEU B CA 1
ATOM 2615 C C . LEU B 1 72 ? 13.672 2.891 -18.797 1 98.38 72 LEU B C 1
ATOM 2617 O O . LEU B 1 72 ? 14.273 3.801 -19.375 1 98.38 72 LEU B O 1
ATOM 2621 N N . PRO B 1 73 ? 12.602 2.312 -19.359 1 97.69 73 PRO B N 1
ATOM 2622 C CA . PRO B 1 73 ? 11.898 2.959 -20.453 1 97.69 73 PRO B CA 1
ATOM 2623 C C . PRO B 1 73 ? 11.109 4.191 -20.016 1 97.69 73 PRO B C 1
ATOM 2625 O O . PRO B 1 73 ? 11.258 4.648 -18.875 1 97.69 73 PRO B O 1
ATOM 2628 N N . ARG B 1 74 ? 10.375 4.785 -20.969 1 96.12 74 ARG B N 1
ATOM 2629 C CA . ARG B 1 74 ? 9.547 5.934 -20.625 1 96.12 74 ARG B CA 1
ATOM 2630 C C . ARG B 1 74 ? 8.578 5.594 -19.484 1 96.12 74 ARG B C 1
ATOM 2632 O O . ARG B 1 74 ? 7.988 4.512 -19.469 1 96.12 74 ARG B O 1
ATOM 2639 N N . PRO B 1 75 ? 8.484 6.508 -18.562 1 96.06 75 PRO B N 1
ATOM 2640 C CA . PRO B 1 75 ? 7.578 6.25 -17.438 1 96.06 75 PRO B CA 1
ATOM 2641 C C . PRO B 1 75 ? 6.125 6.07 -17.891 1 96.06 75 PRO B C 1
ATOM 2643 O O . PRO B 1 75 ? 5.699 6.676 -18.875 1 96.06 75 PRO B O 1
ATOM 2646 N N . VAL B 1 76 ? 5.445 5.238 -17.25 1 95.31 76 VAL B N 1
ATOM 2647 C CA . VAL B 1 76 ? 4.012 5.043 -17.422 1 95.31 76 VAL B CA 1
ATOM 2648 C C . VAL B 1 76 ? 3.289 5.289 -16.094 1 95.31 76 VAL B C 1
ATOM 2650 O O . VAL B 1 76 ? 3.918 5.316 -15.039 1 95.31 76 VAL B O 1
ATOM 2653 N N . GLY B 1 77 ? 1.912 5.508 -16.172 1 94 77 GLY B N 1
ATOM 2654 C CA . GLY B 1 77 ? 1.118 5.73 -14.969 1 94 77 GLY B CA 1
ATOM 2655 C C . GLY B 1 77 ? 0.817 4.453 -14.211 1 94 77 GLY B C 1
ATOM 2656 O O . GLY B 1 77 ? 1.474 3.432 -14.414 1 94 77 GLY B O 1
ATOM 2657 N N . GLY B 1 78 ? -0.098 4.59 -13.289 1 94 78 GLY B N 1
ATOM 2658 C CA . GLY B 1 78 ? -0.523 3.443 -12.5 1 94 78 GLY B CA 1
ATOM 2659 C C . GLY B 1 78 ? 0.298 3.246 -11.242 1 94 78 GLY B C 1
ATOM 2660 O O . GLY B 1 78 ? 0.832 4.207 -10.688 1 94 78 GLY B O 1
ATOM 2661 N N . ALA B 1 79 ? 0.368 2.049 -10.805 1 96.56 79 ALA B N 1
ATOM 2662 C CA . ALA B 1 79 ? 0.958 1.727 -9.508 1 96.56 79 ALA B CA 1
ATOM 2663 C C . ALA B 1 79 ? 2.482 1.756 -9.578 1 96.56 79 ALA B C 1
ATOM 2665 O O . ALA B 1 79 ? 3.064 1.575 -10.648 1 96.56 79 ALA B O 1
ATOM 2666 N N . GLY B 1 80 ? 3.094 1.898 -8.359 1 97.94 80 GLY B N 1
ATOM 2667 C CA . GLY B 1 80 ? 4.539 1.822 -8.234 1 97.94 80 GLY B CA 1
ATOM 2668 C C . GLY B 1 80 ? 5.164 3.113 -7.738 1 97.94 80 GLY B C 1
ATOM 2669 O O . GLY B 1 80 ? 4.457 4.094 -7.484 1 97.94 80 GLY B O 1
ATOM 2670 N N . VAL B 1 81 ? 6.484 3.088 -7.602 1 98.25 81 VAL B N 1
ATOM 2671 C CA . VAL B 1 81 ? 7.203 4.238 -7.062 1 98.25 81 VAL B CA 1
ATOM 2672 C C . VAL B 1 81 ? 8.227 4.73 -8.078 1 98.25 81 VAL B C 1
ATOM 2674 O O . VAL B 1 81 ? 8.68 5.875 -8.008 1 98.25 81 VAL B O 1
ATOM 2677 N N . LEU B 1 82 ? 8.508 3.969 -9.062 1 98.19 82 LEU B N 1
ATOM 2678 C CA . LEU B 1 82 ? 9.68 4.207 -9.906 1 98.19 82 LEU B CA 1
ATOM 2679 C C . LEU B 1 82 ? 9.516 5.488 -10.719 1 98.19 82 LEU B C 1
ATOM 2681 O O . LEU B 1 82 ? 10.484 6.223 -10.93 1 98.19 82 LEU B O 1
ATOM 2685 N N . ARG B 1 83 ? 8.336 5.719 -11.18 1 96.88 83 ARG B N 1
ATOM 2686 C CA . ARG B 1 83 ? 8.109 6.887 -12.023 1 96.88 83 ARG B CA 1
ATOM 2687 C C . ARG B 1 83 ? 8.383 8.18 -11.258 1 96.88 83 ARG B C 1
ATOM 2689 O O . ARG B 1 83 ? 8.477 9.25 -11.859 1 96.88 83 ARG B O 1
ATOM 2696 N N . PHE B 1 84 ? 8.547 8.094 -9.93 1 96.5 84 PHE B N 1
ATOM 2697 C CA . PHE B 1 84 ? 8.805 9.266 -9.102 1 96.5 84 PHE B CA 1
ATOM 2698 C C . PHE B 1 84 ? 10.273 9.32 -8.695 1 96.5 84 PHE B C 1
ATOM 2700 O O . PHE B 1 84 ? 10.695 10.258 -8.008 1 96.5 84 PHE B O 1
ATOM 2707 N N . MET B 1 85 ? 11.07 8.344 -9.047 1 97.44 85 MET B N 1
ATOM 2708 C CA . MET B 1 85 ? 12.477 8.273 -8.664 1 97.44 85 MET B CA 1
ATOM 2709 C C . MET B 1 85 ? 13.359 8.984 -9.68 1 97.44 85 MET B C 1
ATOM 2711 O O . MET B 1 85 ? 13.016 9.047 -10.867 1 97.44 85 MET B O 1
ATOM 2715 N N . ALA B 1 86 ? 14.516 9.406 -9.219 1 95.62 86 ALA B N 1
ATOM 2716 C CA . ALA B 1 86 ? 15.422 10.195 -10.047 1 95.62 86 ALA B CA 1
ATOM 2717 C C . ALA B 1 86 ? 16.266 9.297 -10.953 1 95.62 86 ALA B C 1
ATOM 2719 O O . ALA B 1 86 ? 16.531 9.641 -12.109 1 95.62 86 ALA B O 1
ATOM 2720 N N . ASP B 1 87 ? 16.656 8.141 -10.469 1 95.31 87 ASP B N 1
ATOM 2721 C CA . ASP B 1 87 ? 17.594 7.293 -11.195 1 95.31 87 ASP B CA 1
ATOM 2722 C C . ASP B 1 87 ? 16.922 6.574 -12.359 1 95.31 87 ASP B C 1
ATOM 2724 O O . ASP B 1 87 ? 15.789 6.094 -12.227 1 95.31 87 ASP B O 1
ATOM 2728 N N . SER B 1 88 ? 17.656 6.445 -13.406 1 96.12 88 SER B N 1
ATOM 2729 C CA . SER B 1 88 ? 17.094 5.812 -14.594 1 96.12 88 SER B CA 1
ATOM 2730 C C . SER B 1 88 ? 17.625 4.395 -14.773 1 96.12 88 SER B C 1
ATOM 2732 O O . SER B 1 88 ? 17.203 3.674 -15.672 1 96.12 88 SER B O 1
ATOM 2734 N N . SER B 1 89 ? 18.516 3.99 -13.992 1 97.44 89 SER B N 1
ATOM 2735 C CA . SER B 1 89 ? 19.094 2.654 -14.094 1 97.44 89 SER B CA 1
ATOM 2736 C C . SER B 1 89 ? 18.922 1.881 -12.789 1 97.44 89 SER B C 1
ATOM 2738 O O . SER B 1 89 ? 19.219 2.4 -11.711 1 97.44 89 SER B O 1
ATOM 2740 N N . TRP B 1 90 ? 18.453 0.667 -12.922 1 98.44 90 TRP B N 1
ATOM 2741 C CA . TRP B 1 90 ? 18.172 -0.193 -11.781 1 98.44 90 TRP B CA 1
ATOM 2742 C C . TRP B 1 90 ? 18.562 -1.638 -12.07 1 98.44 90 TRP B C 1
ATOM 2744 O O . TRP B 1 90 ? 18.609 -2.051 -13.234 1 98.44 90 TRP B O 1
ATOM 2754 N N . CYS B 1 91 ? 18.906 -2.387 -11.039 1 98.19 91 CYS B N 1
ATOM 2755 C CA . CYS B 1 91 ? 19.188 -3.797 -11.281 1 98.19 91 CYS B CA 1
ATOM 2756 C C . CYS B 1 91 ? 17.906 -4.613 -11.305 1 98.19 91 CYS B C 1
ATOM 2758 O O . CYS B 1 91 ? 16.891 -4.195 -10.75 1 98.19 91 CYS B O 1
ATOM 2760 N N . VAL B 1 92 ? 17.938 -5.773 -11.883 1 98.31 92 VAL B N 1
ATOM 2761 C CA . VAL B 1 92 ? 16.781 -6.652 -12.086 1 98.31 92 VAL B CA 1
ATOM 2762 C C . VAL B 1 92 ? 16.188 -7.043 -10.742 1 98.31 92 VAL B C 1
ATOM 2764 O O . VAL B 1 92 ? 14.961 -7.059 -10.578 1 98.31 92 VAL B O 1
ATOM 2767 N N . ARG B 1 93 ? 17.016 -7.254 -9.75 1 97.31 93 ARG B N 1
ATOM 2768 C CA . ARG B 1 93 ? 16.531 -7.617 -8.422 1 97.31 93 ARG B CA 1
ATOM 2769 C C . ARG B 1 93 ? 15.602 -6.551 -7.863 1 97.31 93 ARG B C 1
ATOM 2771 O O . ARG B 1 93 ? 14.516 -6.863 -7.375 1 97.31 93 ARG B O 1
ATOM 2778 N N . ASP B 1 94 ? 16.047 -5.324 -7.938 1 98.44 94 ASP B N 1
ATOM 2779 C CA . ASP B 1 94 ? 15.258 -4.215 -7.41 1 98.44 94 ASP B CA 1
ATOM 2780 C C . ASP B 1 94 ? 13.961 -4.047 -8.195 1 98.44 94 ASP B C 1
ATOM 2782 O O . ASP B 1 94 ? 12.906 -3.777 -7.613 1 98.44 94 ASP B O 1
ATOM 2786 N N . LEU B 1 95 ? 14.047 -4.215 -9.547 1 98.81 95 LEU B N 1
ATOM 2787 C CA . LEU B 1 95 ? 12.867 -4.07 -10.391 1 98.81 95 LEU B CA 1
ATOM 2788 C C . LEU B 1 95 ? 11.828 -5.145 -10.07 1 98.81 95 LEU B C 1
ATOM 2790 O O . LEU B 1 95 ? 10.641 -4.848 -9.961 1 98.81 95 LEU B O 1
ATOM 2794 N N . VAL B 1 96 ? 12.289 -6.387 -9.891 1 98.44 96 VAL B N 1
ATOM 2795 C CA . VAL B 1 96 ? 11.375 -7.469 -9.555 1 98.44 96 VAL B CA 1
ATOM 2796 C C . VAL B 1 96 ? 10.75 -7.211 -8.18 1 98.44 96 VAL B C 1
ATOM 2798 O O . VAL B 1 96 ? 9.555 -7.414 -7.988 1 98.44 96 VAL B O 1
ATOM 2801 N N . THR B 1 97 ? 11.547 -6.711 -7.258 1 98.31 97 THR B N 1
ATOM 2802 C CA . THR B 1 97 ? 11.078 -6.426 -5.906 1 98.31 97 THR B CA 1
ATOM 2803 C C . THR B 1 97 ? 10 -5.348 -5.922 1 98.31 97 THR B C 1
ATOM 2805 O O . THR B 1 97 ? 8.922 -5.531 -5.355 1 98.31 97 THR B O 1
ATOM 2808 N N . LEU B 1 98 ? 10.242 -4.266 -6.602 1 98.81 98 LEU B N 1
ATOM 2809 C CA . LEU B 1 98 ? 9.281 -3.168 -6.668 1 98.81 98 LEU B CA 1
ATOM 2810 C C . LEU B 1 98 ? 8.039 -3.58 -7.449 1 98.81 98 LEU B C 1
ATOM 2812 O O . LEU B 1 98 ? 6.926 -3.189 -7.098 1 98.81 98 LEU B O 1
ATOM 2816 N N . MET B 1 99 ? 8.219 -4.395 -8.531 1 98.88 99 MET B N 1
ATOM 2817 C CA . MET B 1 99 ? 7.105 -4.891 -9.336 1 98.88 99 MET B CA 1
ATOM 2818 C C . MET B 1 99 ? 6.125 -5.688 -8.477 1 98.88 99 MET B C 1
ATOM 2820 O O . MET B 1 99 ? 4.91 -5.535 -8.609 1 98.88 99 MET B O 1
ATOM 2824 N N . LEU B 1 100 ? 6.676 -6.457 -7.57 1 98.75 100 LEU B N 1
ATOM 2825 C CA . LEU B 1 100 ? 5.828 -7.344 -6.781 1 98.75 100 LEU B CA 1
ATOM 2826 C C . LEU B 1 100 ? 5.352 -6.652 -5.508 1 98.75 100 LEU B C 1
ATOM 2828 O O . LEU B 1 100 ? 4.184 -6.766 -5.133 1 98.75 100 LEU B O 1
ATOM 2832 N N . MET B 1 101 ? 6.191 -5.898 -4.836 1 98.44 101 MET B N 1
ATOM 2833 C CA . MET B 1 101 ? 5.922 -5.332 -3.52 1 98.44 101 MET B CA 1
ATOM 2834 C C . MET B 1 101 ? 4.949 -4.16 -3.619 1 98.44 101 MET B C 1
ATOM 2836 O O . MET B 1 101 ? 4.105 -3.973 -2.744 1 98.44 101 MET B O 1
ATOM 2840 N N . VAL B 1 102 ? 5.121 -3.334 -4.66 1 98.75 102 VAL B N 1
ATOM 2841 C CA . VAL B 1 102 ? 4.301 -2.133 -4.785 1 98.75 102 VAL B CA 1
ATOM 2842 C C . VAL B 1 102 ? 3.67 -2.078 -6.176 1 98.75 102 VAL B C 1
ATOM 2844 O O . VAL B 1 102 ? 3.283 -1.007 -6.645 1 98.75 102 VAL B O 1
ATOM 2847 N N . SER B 1 103 ? 3.637 -3.211 -6.891 1 98.75 103 SER B N 1
ATOM 2848 C CA . SER B 1 103 ? 2.984 -3.367 -8.188 1 98.75 103 SER B CA 1
ATOM 2849 C C . SER B 1 103 ? 3.51 -2.354 -9.195 1 98.75 103 SER B C 1
ATOM 2851 O O . SER B 1 103 ? 2.742 -1.799 -9.984 1 98.75 103 SER B O 1
ATOM 2853 N N . ASP B 1 104 ? 4.762 -2.088 -9.273 1 98.81 104 ASP B N 1
ATOM 2854 C CA . ASP B 1 104 ? 5.344 -1.031 -10.102 1 98.81 104 ASP B CA 1
ATOM 2855 C C . ASP B 1 104 ? 5.238 -1.369 -11.586 1 98.81 104 ASP B C 1
ATOM 2857 O O . ASP B 1 104 ? 5.883 -2.309 -12.062 1 98.81 104 ASP B O 1
ATOM 2861 N N . ASN B 1 105 ? 4.496 -0.572 -12.367 1 98.5 105 ASN B N 1
ATOM 2862 C CA . ASN B 1 105 ? 4.273 -0.811 -13.789 1 98.5 105 ASN B CA 1
ATOM 2863 C C . ASN B 1 105 ? 5.531 -0.522 -14.609 1 98.5 105 ASN B C 1
ATOM 2865 O O . ASN B 1 105 ? 5.816 -1.225 -15.578 1 98.5 105 ASN B O 1
ATOM 2869 N N . LEU B 1 106 ? 6.199 0.496 -14.227 1 98.56 106 LEU B N 1
ATOM 2870 C CA . LEU B 1 106 ? 7.422 0.847 -14.945 1 98.56 106 LEU B CA 1
ATOM 2871 C C . LEU B 1 106 ? 8.469 -0.25 -14.797 1 98.56 106 LEU B C 1
ATOM 2873 O O . LEU B 1 106 ? 9.188 -0.561 -15.75 1 98.56 106 LEU B O 1
ATOM 2877 N N . ALA B 1 107 ? 8.547 -0.818 -13.609 1 98.88 107 ALA B N 1
ATOM 2878 C CA . ALA B 1 107 ? 9.445 -1.951 -13.398 1 98.88 107 ALA B CA 1
ATOM 2879 C C . ALA B 1 107 ? 9.078 -3.111 -14.32 1 98.88 107 ALA B C 1
ATOM 2881 O O . ALA B 1 107 ? 9.961 -3.717 -14.945 1 98.88 107 ALA B O 1
ATOM 2882 N N . ALA B 1 108 ? 7.832 -3.412 -14.398 1 98.81 108 ALA B N 1
ATOM 2883 C CA . ALA B 1 108 ? 7.371 -4.496 -15.266 1 98.81 108 ALA B CA 1
ATOM 2884 C C . ALA B 1 108 ? 7.766 -4.238 -16.719 1 98.81 108 ALA B C 1
ATOM 2886 O O . ALA B 1 108 ? 8.297 -5.125 -17.391 1 98.81 108 ALA B O 1
ATOM 2887 N N . ASN B 1 109 ? 7.516 -3.025 -17.172 1 98.38 109 ASN B N 1
ATOM 2888 C CA . ASN B 1 109 ? 7.828 -2.684 -18.547 1 98.38 109 ASN B CA 1
ATOM 2889 C C . ASN B 1 109 ? 9.328 -2.725 -18.812 1 98.38 109 ASN B C 1
ATOM 2891 O O . ASN B 1 109 ? 9.766 -3.111 -19.891 1 98.38 109 ASN B O 1
ATOM 2895 N N . ALA B 1 110 ? 10.094 -2.305 -17.859 1 98.75 110 ALA B N 1
ATOM 2896 C CA . ALA B 1 110 ? 11.547 -2.377 -18 1 98.75 110 ALA B CA 1
ATOM 2897 C C . ALA B 1 110 ? 12.008 -3.822 -18.156 1 98.75 110 ALA B C 1
ATOM 2899 O O . ALA B 1 110 ? 12.867 -4.109 -19 1 98.75 110 ALA B O 1
ATOM 2900 N N . LEU B 1 111 ? 11.445 -4.707 -17.344 1 98.81 111 LEU B N 1
ATOM 2901 C CA . LEU B 1 111 ? 11.805 -6.121 -17.422 1 98.81 111 LEU B CA 1
ATOM 2902 C C . LEU B 1 111 ? 11.375 -6.719 -18.766 1 98.81 111 LEU B C 1
ATOM 2904 O O . LEU B 1 111 ? 12.133 -7.484 -19.375 1 98.81 111 LEU B O 1
ATOM 2908 N N . LEU B 1 112 ? 10.188 -6.344 -19.234 1 98.44 112 LEU B N 1
ATOM 2909 C CA . LEU B 1 112 ? 9.711 -6.844 -20.531 1 98.44 112 LEU B CA 1
ATOM 2910 C C . LEU B 1 112 ? 10.57 -6.324 -21.672 1 98.44 112 LEU B C 1
ATOM 2912 O O . LEU B 1 112 ? 10.805 -7.031 -22.656 1 98.44 112 LEU B O 1
ATOM 2916 N N . LYS B 1 113 ? 11 -5.113 -21.594 1 97.94 113 LYS B N 1
ATOM 2917 C CA . LYS B 1 113 ? 11.914 -4.578 -22.594 1 97.94 113 LYS B CA 1
ATOM 2918 C C . LYS B 1 113 ? 13.25 -5.309 -22.562 1 97.94 113 LYS B C 1
ATOM 2920 O O . LYS B 1 113 ? 13.82 -5.609 -23.625 1 97.94 113 LYS B O 1
ATOM 2925 N N . THR B 1 114 ? 13.734 -5.578 -21.438 1 98.19 114 THR B N 1
ATOM 2926 C CA . THR B 1 114 ? 15.039 -6.188 -21.234 1 98.19 114 THR B CA 1
ATOM 2927 C C . THR B 1 114 ? 15.062 -7.617 -21.766 1 98.19 114 THR B C 1
ATOM 2929 O O . THR B 1 114 ? 15.984 -8.008 -22.484 1 98.19 114 THR B O 1
ATOM 2932 N N . TYR B 1 115 ? 14.055 -8.422 -21.406 1 98.31 115 TYR B N 1
ATOM 2933 C CA . TYR B 1 115 ? 14.062 -9.844 -21.719 1 98.31 115 TYR B CA 1
ATOM 2934 C C . TYR B 1 115 ? 13.32 -10.117 -23.031 1 98.31 115 TYR B C 1
ATOM 2936 O O . TYR B 1 115 ? 13.445 -11.203 -23.594 1 98.31 115 TYR B O 1
ATOM 2944 N N . GLY B 1 116 ? 12.57 -9.156 -23.5 1 98.44 116 GLY B N 1
ATOM 2945 C CA . GLY B 1 116 ? 11.758 -9.32 -24.703 1 98.44 116 GLY B CA 1
ATOM 2946 C C . GLY B 1 116 ? 10.352 -9.805 -24.406 1 98.44 116 GLY B C 1
ATOM 2947 O O . GLY B 1 116 ? 10.164 -10.906 -23.891 1 98.44 116 GLY B O 1
ATOM 2948 N N . LEU B 1 117 ? 9.383 -9.031 -24.812 1 97.25 117 LEU B N 1
ATOM 2949 C CA . LEU B 1 117 ? 7.98 -9.336 -24.562 1 97.25 117 LEU B CA 1
ATOM 2950 C C . LEU B 1 117 ? 7.609 -10.688 -25.172 1 97.25 117 LEU B C 1
ATOM 2952 O O . LEU B 1 117 ? 7.023 -11.531 -24.484 1 97.25 117 LEU B O 1
ATOM 2956 N N . THR B 1 118 ? 7.965 -10.938 -26.422 1 98.12 118 THR B N 1
ATOM 2957 C CA . THR B 1 118 ? 7.605 -12.172 -27.109 1 98.12 118 THR B CA 1
ATOM 2958 C C . THR B 1 118 ? 8.266 -13.375 -26.453 1 98.12 118 THR B C 1
ATOM 2960 O O . THR B 1 118 ? 7.664 -14.453 -26.375 1 98.12 118 THR B O 1
ATOM 2963 N N . THR B 1 119 ? 9.469 -13.133 -25.984 1 98.69 119 THR B N 1
ATOM 2964 C CA . THR B 1 119 ? 10.195 -14.211 -25.312 1 98.69 119 THR B CA 1
ATOM 2965 C C . THR B 1 119 ? 9.5 -14.586 -24 1 98.69 119 THR B C 1
ATOM 2967 O O . THR B 1 119 ? 9.281 -15.773 -23.734 1 98.69 119 THR B O 1
ATOM 2970 N N . VAL B 1 120 ? 9.148 -13.617 -23.188 1 98.81 120 VAL B N 1
ATOM 2971 C CA . VAL B 1 120 ? 8.477 -13.867 -21.922 1 98.81 120 VAL B CA 1
ATOM 2972 C C . VAL B 1 120 ? 7.094 -14.461 -22.188 1 98.81 120 VAL B C 1
ATOM 2974 O O . VAL B 1 120 ? 6.672 -15.383 -21.484 1 98.81 120 VAL B O 1
ATOM 2977 N N . GLU B 1 121 ? 6.438 -13.922 -23.203 1 98.38 121 GLU B N 1
ATOM 2978 C CA . GLU B 1 121 ? 5.117 -14.414 -23.594 1 98.38 121 GLU B CA 1
ATOM 2979 C C . GLU B 1 121 ? 5.152 -15.906 -23.906 1 98.38 121 GLU B C 1
ATOM 2981 O O . GLU B 1 121 ? 4.34 -16.672 -23.391 1 98.38 121 GLU B O 1
ATOM 2986 N N . ARG B 1 122 ? 6.043 -16.344 -24.703 1 98.5 122 ARG B N 1
ATOM 2987 C CA . ARG B 1 122 ? 6.137 -17.734 -25.141 1 98.5 122 ARG B CA 1
ATOM 2988 C C . ARG B 1 122 ? 6.473 -18.656 -23.969 1 98.5 122 ARG B C 1
ATOM 2990 O O . ARG B 1 122 ? 5.891 -19.734 -23.828 1 98.5 122 ARG B O 1
ATOM 2997 N N . TRP B 1 123 ? 7.379 -18.188 -23.172 1 98.69 123 TRP B N 1
ATOM 2998 C CA . TRP B 1 123 ? 7.762 -18.969 -22 1 98.69 123 TRP B CA 1
ATOM 2999 C C . TRP B 1 123 ? 6.578 -19.141 -21.062 1 98.69 123 TRP B C 1
ATOM 3001 O O . TRP B 1 123 ? 6.324 -20.25 -20.578 1 98.69 123 TRP B O 1
ATOM 3011 N N . LEU B 1 124 ? 5.914 -18.062 -20.828 1 98.69 124 LEU B N 1
ATOM 3012 C CA . LEU B 1 124 ? 4.781 -18.062 -19.906 1 98.69 124 LEU B CA 1
ATOM 3013 C C . LEU B 1 124 ? 3.672 -18.969 -20.422 1 98.69 124 LEU B C 1
ATOM 3015 O O . LEU B 1 124 ? 3.09 -19.75 -19.641 1 98.69 124 LEU B O 1
ATOM 3019 N N . ASP B 1 125 ? 3.406 -18.891 -21.656 1 97.94 125 ASP B N 1
ATOM 3020 C CA . ASP B 1 125 ? 2.381 -19.719 -22.281 1 97.94 125 ASP B CA 1
ATOM 3021 C C . ASP B 1 125 ? 2.719 -21.203 -22.141 1 97.94 125 ASP B C 1
ATOM 3023 O O . ASP B 1 125 ? 1.83 -22.031 -21.922 1 97.94 125 ASP B O 1
ATOM 3027 N N . GLN B 1 126 ? 3.928 -21.516 -22.25 1 98.31 126 GLN B N 1
ATOM 3028 C CA . GLN B 1 126 ? 4.391 -22.906 -22.172 1 98.31 126 GLN B CA 1
ATOM 3029 C C . GLN B 1 126 ? 4.391 -23.406 -20.734 1 98.31 126 GLN B C 1
ATOM 3031 O O . GLN B 1 126 ? 3.975 -24.531 -20.469 1 98.31 126 GLN B O 1
ATOM 3036 N N . GLN B 1 127 ? 4.836 -22.609 -19.844 1 98.38 127 GLN B N 1
ATOM 3037 C CA . GLN B 1 127 ? 5.082 -23.062 -18.469 1 98.38 127 GLN B CA 1
ATOM 3038 C C . GLN B 1 127 ? 3.826 -22.922 -17.609 1 98.38 127 GLN B C 1
ATOM 3040 O O . GLN B 1 127 ? 3.637 -23.672 -16.656 1 98.38 127 GLN B O 1
ATOM 3045 N N . PHE B 1 128 ? 2.998 -21.953 -17.922 1 98.5 128 PHE B N 1
ATOM 3046 C CA . PHE B 1 128 ? 1.808 -21.672 -17.141 1 98.5 128 PHE B CA 1
ATOM 3047 C C . PHE B 1 128 ? 0.604 -21.422 -18.031 1 98.5 128 PHE B C 1
ATOM 3049 O O . PHE B 1 128 ? 0.07 -20.312 -18.078 1 98.5 128 PHE B O 1
ATOM 3056 N N . PRO B 1 129 ? 0.131 -22.578 -18.594 1 97.94 129 PRO B N 1
ATOM 3057 C CA . PRO B 1 129 ? -1.088 -22.391 -19.375 1 97.94 129 PRO B CA 1
ATOM 3058 C C . PRO B 1 129 ? -2.199 -21.703 -18.594 1 97.94 129 PRO B C 1
ATOM 3060 O O . PRO B 1 129 ? -2.406 -22 -17.422 1 97.94 129 PRO B O 1
ATOM 3063 N N . GLY B 1 130 ? -2.84 -20.672 -19.188 1 98.44 130 GLY B N 1
ATOM 3064 C CA . GLY B 1 130 ? -3.869 -19.875 -18.531 1 98.44 130 GLY B CA 1
ATOM 3065 C C . GLY B 1 130 ? -3.4 -18.484 -18.156 1 98.44 130 GLY B C 1
ATOM 3066 O O . GLY B 1 130 ? -4.184 -17.672 -17.656 1 98.44 130 GLY B O 1
ATOM 3067 N N . ALA B 1 131 ? -2.121 -18.25 -18.312 1 98.69 131 ALA B N 1
ATOM 3068 C CA . ALA B 1 131 ? -1.56 -16.906 -18.203 1 98.69 131 ALA B CA 1
ATOM 3069 C C . ALA B 1 131 ? -1.053 -16.422 -19.562 1 98.69 131 ALA B C 1
ATOM 3071 O O . ALA B 1 131 ? -0.116 -16.984 -20.125 1 98.69 131 ALA B O 1
ATOM 3072 N N . LYS B 1 132 ? -1.645 -15.406 -20.062 1 97.88 132 LYS B N 1
ATOM 3073 C CA . LYS B 1 132 ? -1.312 -14.883 -21.391 1 97.88 132 LYS B CA 1
ATOM 3074 C C . LYS B 1 132 ? -0.812 -13.445 -21.312 1 97.88 132 LYS B C 1
ATOM 3076 O O . LYS B 1 132 ? -1.577 -12.531 -20.984 1 97.88 132 LYS B O 1
ATOM 3081 N N . LEU B 1 133 ? 0.411 -13.258 -21.578 1 97.88 133 LEU B N 1
ATOM 3082 C CA . LEU B 1 133 ? 1.033 -11.945 -21.672 1 97.88 133 LEU B CA 1
ATOM 3083 C C . LEU B 1 133 ? 1.076 -11.469 -23.125 1 97.88 133 LEU B C 1
ATOM 3085 O O . LEU B 1 133 ? 1.767 -12.062 -23.953 1 97.88 133 LEU B O 1
ATOM 3089 N N . ASN B 1 134 ? 0.367 -10.406 -23.406 1 95.94 134 ASN B N 1
ATOM 3090 C CA . ASN B 1 134 ? 0.244 -10 -24.812 1 95.94 134 ASN B CA 1
ATOM 3091 C C . ASN B 1 134 ? 0.787 -8.594 -25.031 1 95.94 134 ASN B C 1
ATOM 3093 O O . ASN B 1 134 ? 1.069 -8.203 -26.172 1 95.94 134 ASN B O 1
ATOM 3097 N N . ARG B 1 135 ? 0.906 -7.855 -24.016 1 95.12 135 ARG B N 1
ATOM 3098 C CA . ARG B 1 135 ? 1.342 -6.469 -24.141 1 95.12 135 ARG B CA 1
ATOM 3099 C C . ARG B 1 135 ? 2.014 -5.996 -22.844 1 95.12 135 ARG B C 1
ATOM 3101 O O . ARG B 1 135 ? 1.846 -6.609 -21.797 1 95.12 135 ARG B O 1
ATOM 3108 N N . SER B 1 136 ? 2.791 -4.883 -23.047 1 95.12 136 SER B N 1
ATOM 3109 C CA . SER B 1 136 ? 3.318 -4.195 -21.875 1 95.12 136 SER B CA 1
ATOM 3110 C C . SER B 1 136 ? 2.203 -3.516 -21.078 1 95.12 136 SER B C 1
ATOM 3112 O O . SER B 1 136 ? 1.068 -3.426 -21.547 1 95.12 136 SER B O 1
ATOM 3114 N N . LEU B 1 137 ? 2.535 -3.152 -19.891 1 94.81 137 LEU B N 1
ATOM 3115 C CA . LEU B 1 137 ? 1.542 -2.527 -19.016 1 94.81 137 LEU B CA 1
ATOM 3116 C C . LEU B 1 137 ? 1.257 -1.097 -19.469 1 94.81 137 LEU B C 1
ATOM 3118 O O . LEU B 1 137 ? 2.145 -0.413 -19.984 1 94.81 137 LEU B O 1
ATOM 3122 N N . MET B 1 138 ? -0.013 -0.564 -19.25 1 91.38 138 MET B N 1
ATOM 3123 C CA . MET B 1 138 ? -0.495 0.799 -19.453 1 91.38 138 MET B CA 1
ATOM 3124 C C . MET B 1 138 ? -0.435 1.185 -20.922 1 91.38 138 MET B C 1
ATOM 3126 O O . MET B 1 138 ? -0.424 2.369 -21.266 1 91.38 138 MET B O 1
ATOM 3130 N N . GLN B 1 139 ? -0.174 0.315 -21.75 1 84.94 139 GLN B N 1
ATOM 3131 C CA . GLN B 1 139 ? -0.26 0.58 -23.188 1 84.94 139 GLN B CA 1
ATOM 3132 C C . GLN B 1 139 ? -1.701 0.474 -23.672 1 84.94 139 GLN B C 1
ATOM 3134 O O . GLN B 1 139 ? -2.449 -0.404 -23.234 1 84.94 139 GLN B O 1
ATOM 3139 N N . PRO B 1 140 ? -2.021 1.707 -24.422 1 70.19 140 PRO B N 1
ATOM 3140 C CA . PRO B 1 140 ? -3.383 1.665 -24.953 1 70.19 140 PRO B CA 1
ATOM 3141 C C . PRO B 1 140 ? -3.652 0.413 -25.781 1 70.19 140 PRO B C 1
ATOM 3143 O O . PRO B 1 140 ? -2.738 -0.118 -26.422 1 70.19 140 PRO B O 1
ATOM 3146 N N . HIS B 1 141 ? -4.559 -0.361 -25.281 1 60.09 141 HIS B N 1
ATOM 3147 C CA . HIS B 1 141 ? -4.719 -1.573 -26.078 1 60.09 141 HIS B CA 1
ATOM 3148 C C . HIS B 1 141 ? -6.043 -1.565 -26.828 1 60.09 141 HIS B C 1
ATOM 3150 O O . HIS B 1 141 ? -7.043 -1.049 -26.328 1 60.09 141 HIS B O 1
ATOM 3156 N N . THR B 1 142 ? -5.906 -1.729 -28.078 1 56.72 142 THR B N 1
ATOM 3157 C CA . THR B 1 142 ? -6.992 -2.398 -28.781 1 56.72 142 THR B CA 1
ATOM 3158 C C . THR B 1 142 ? -7.168 -3.824 -28.281 1 56.72 142 THR B C 1
ATOM 3160 O O . THR B 1 142 ? -6.656 -4.18 -27.203 1 56.72 142 THR B O 1
ATOM 3163 N N . ASP B 1 143 ? -7.641 -5.07 -29.062 1 59.12 143 ASP B N 1
ATOM 3164 C CA . ASP B 1 143 ? -8.117 -6.445 -28.953 1 59.12 143 ASP B CA 1
ATOM 3165 C C . ASP B 1 143 ? -7.039 -7.359 -28.375 1 59.12 143 ASP B C 1
ATOM 3167 O O . ASP B 1 143 ? -7.242 -8.57 -28.266 1 59.12 143 ASP B O 1
ATOM 3171 N N . ASN B 1 144 ? -5.883 -6.801 -27.625 1 82.75 144 ASN B N 1
ATOM 3172 C CA . ASN B 1 144 ? -4.871 -7.77 -27.203 1 82.75 144 ASN B CA 1
ATOM 3173 C C . ASN B 1 144 ? -4.426 -7.531 -25.766 1 82.75 144 ASN B C 1
ATOM 3175 O O . ASN B 1 144 ? -3.244 -7.297 -25.516 1 82.75 144 ASN B O 1
ATOM 3179 N N . ASP B 1 145 ? -5.312 -7.727 -24.797 1 92.69 145 ASP B N 1
ATOM 3180 C CA . ASP B 1 145 ? -5.02 -7.52 -23.375 1 92.69 145 ASP B CA 1
ATOM 3181 C C . ASP B 1 145 ? -4.27 -8.719 -22.797 1 92.69 145 ASP B C 1
ATOM 3183 O O . ASP B 1 145 ? -4.086 -9.727 -23.469 1 92.69 145 ASP B O 1
ATOM 3187 N N . ASN B 1 146 ? -3.646 -8.547 -21.656 1 97.25 146 ASN B N 1
ATOM 3188 C CA . ASN B 1 146 ? -3.162 -9.672 -20.859 1 97.25 146 ASN B CA 1
ATOM 3189 C C . ASN B 1 146 ? -4.312 -10.414 -20.172 1 97.25 146 ASN B C 1
ATOM 3191 O O . ASN B 1 146 ? -5.27 -9.789 -19.719 1 97.25 146 ASN B O 1
ATOM 3195 N N . TRP B 1 147 ? -4.195 -11.727 -20.172 1 97.75 147 TRP B N 1
ATOM 3196 C CA . TRP B 1 147 ? -5.258 -12.555 -19.609 1 97.75 147 TRP B CA 1
ATOM 3197 C C . TRP B 1 147 ? -4.688 -13.555 -18.609 1 97.75 147 TRP B C 1
ATOM 3199 O O . TRP B 1 147 ? -3.533 -13.969 -18.719 1 97.75 147 TRP B O 1
ATOM 3209 N N . ILE B 1 148 ? -5.523 -13.984 -17.641 1 98.69 148 ILE B N 1
ATOM 3210 C CA . ILE B 1 148 ? -5.055 -14.945 -16.641 1 98.69 148 ILE B CA 1
ATOM 3211 C C . ILE B 1 148 ? -6.246 -15.703 -16.062 1 98.69 148 ILE B C 1
ATOM 3213 O O . ILE B 1 148 ? -7.344 -15.148 -15.953 1 98.69 148 ILE B O 1
ATOM 3217 N N . SER B 1 149 ? -6.062 -16.922 -15.734 1 98.94 149 SER B N 1
ATOM 3218 C CA . SER B 1 149 ? -7.055 -17.719 -15.016 1 98.94 149 SER B CA 1
ATOM 3219 C C . SER B 1 149 ? -6.699 -17.828 -13.531 1 98.94 149 SER B C 1
ATOM 3221 O O . SER B 1 149 ? -5.555 -17.578 -13.141 1 98.94 149 SER B O 1
ATOM 3223 N N . ALA B 1 150 ? -7.723 -18.172 -12.742 1 98.94 150 ALA B N 1
ATOM 3224 C CA . ALA B 1 150 ? -7.477 -18.359 -11.312 1 98.94 150 ALA B CA 1
ATOM 3225 C C . ALA B 1 150 ? -6.5 -19.516 -11.078 1 98.94 150 ALA B C 1
ATOM 3227 O O . ALA B 1 150 ? -5.613 -19.422 -10.227 1 98.94 150 ALA B O 1
ATOM 3228 N N . ALA B 1 151 ? -6.625 -20.562 -11.844 1 98.88 151 ALA B N 1
ATOM 3229 C CA . ALA B 1 151 ? -5.746 -21.719 -11.711 1 98.88 151 ALA B CA 1
ATOM 3230 C C . ALA B 1 151 ? -4.301 -21.359 -12.039 1 98.88 151 ALA B C 1
ATOM 3232 O O . ALA B 1 151 ? -3.381 -21.719 -11.305 1 98.88 151 ALA B O 1
ATOM 3233 N N . ALA B 1 152 ? -4.125 -20.656 -13.141 1 98.94 152 ALA B N 1
ATOM 3234 C CA . ALA B 1 152 ? -2.775 -20.234 -13.5 1 98.94 152 ALA B CA 1
ATOM 3235 C C . ALA B 1 152 ? -2.195 -19.297 -12.453 1 98.94 152 ALA B C 1
ATOM 3237 O O . ALA B 1 152 ? -1.004 -19.359 -12.141 1 98.94 152 ALA B O 1
ATOM 3238 N N . THR B 1 153 ? -3.037 -18.406 -11.93 1 98.94 153 THR B N 1
ATOM 3239 C CA . THR B 1 153 ? -2.605 -17.469 -10.898 1 98.94 153 THR B CA 1
ATOM 3240 C C . THR B 1 153 ? -2.115 -18.219 -9.656 1 98.94 153 THR B C 1
ATOM 3242 O O . THR B 1 153 ? -1.066 -17.891 -9.102 1 98.94 153 THR B O 1
ATOM 3245 N N . TRP B 1 154 ? -2.881 -19.234 -9.258 1 98.88 154 TRP B N 1
ATOM 3246 C CA . TRP B 1 154 ? -2.482 -20.062 -8.109 1 98.88 154 TRP B CA 1
ATOM 3247 C C . TRP B 1 154 ? -1.134 -20.719 -8.367 1 98.88 154 TRP B C 1
ATOM 3249 O O . TRP B 1 154 ? -0.241 -20.672 -7.516 1 98.88 154 TRP B O 1
ATOM 3259 N N . ARG B 1 155 ? -0.961 -21.281 -9.508 1 98.62 155 ARG B N 1
ATOM 3260 C CA . ARG B 1 155 ? 0.285 -21.969 -9.828 1 98.62 155 ARG B CA 1
ATOM 3261 C C . ARG B 1 155 ? 1.461 -21 -9.836 1 98.62 155 ARG B C 1
ATOM 3263 O O . ARG B 1 155 ? 2.553 -21.344 -9.367 1 98.62 155 ARG B O 1
ATOM 3270 N N . LEU B 1 156 ? 1.213 -19.844 -10.367 1 98.69 156 LEU B N 1
ATOM 3271 C CA . LEU B 1 156 ? 2.254 -18.828 -10.406 1 98.69 156 LEU B CA 1
ATOM 3272 C C . LEU B 1 156 ? 2.637 -18.375 -9 1 98.69 156 LEU B C 1
ATOM 3274 O O . LEU B 1 156 ? 3.82 -18.344 -8.656 1 98.69 156 LEU B O 1
ATOM 3278 N N . LEU B 1 157 ? 1.619 -18.047 -8.203 1 98.62 157 LEU B N 1
ATOM 3279 C CA . LEU B 1 157 ? 1.885 -17.594 -6.84 1 98.62 157 LEU B CA 1
ATOM 3280 C C . LEU B 1 157 ? 2.607 -18.672 -6.039 1 98.62 157 LEU B C 1
ATOM 3282 O O . LEU B 1 157 ? 3.594 -18.391 -5.355 1 98.62 157 LEU B O 1
ATOM 3286 N N . ARG B 1 158 ? 2.168 -19.875 -6.148 1 97.62 158 ARG B N 1
ATOM 3287 C CA . ARG B 1 158 ? 2.795 -21 -5.457 1 97.62 158 ARG B CA 1
ATOM 3288 C C . ARG B 1 158 ? 4.246 -21.172 -5.891 1 97.62 158 ARG B 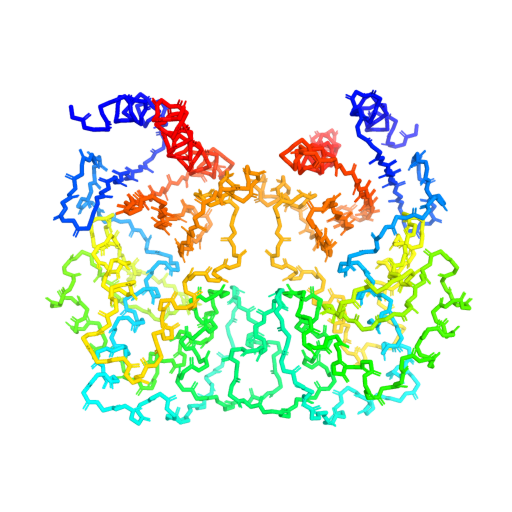C 1
ATOM 3290 O O . ARG B 1 158 ? 5.129 -21.375 -5.059 1 97.62 158 ARG B O 1
ATOM 3297 N N . SER B 1 159 ? 4.52 -21.078 -7.16 1 96.06 159 SER B N 1
ATOM 3298 C CA . SER B 1 159 ? 5.875 -21.25 -7.676 1 96.06 159 SER B CA 1
ATOM 3299 C C . SER B 1 159 ? 6.816 -20.172 -7.148 1 96.06 159 SER B C 1
ATOM 3301 O O . SER B 1 159 ? 8 -20.438 -6.922 1 96.06 159 SER B O 1
ATOM 3303 N N . LEU B 1 160 ? 6.285 -19 -6.953 1 96.5 160 LEU B N 1
ATOM 3304 C CA . LEU B 1 160 ? 7.105 -17.875 -6.508 1 96.5 160 LEU B CA 1
ATOM 3305 C C . LEU B 1 160 ? 7.363 -17.953 -5.004 1 96.5 160 LEU B C 1
ATOM 3307 O O . LEU B 1 160 ? 8.344 -17.391 -4.508 1 96.5 160 LEU B O 1
ATOM 3311 N N . LEU B 1 161 ? 6.473 -18.625 -4.25 1 95.06 161 LEU B N 1
ATOM 3312 C CA . LEU B 1 161 ? 6.598 -18.703 -2.799 1 95.06 161 LEU B CA 1
ATOM 3313 C C . LEU B 1 161 ? 7.324 -19.984 -2.389 1 95.06 161 LEU B C 1
ATOM 3315 O O . LEU B 1 161 ? 7.781 -20.109 -1.249 1 95.06 161 LEU B O 1
ATOM 3319 N N . THR B 1 162 ? 7.438 -20.906 -3.172 1 83.56 162 THR B N 1
ATOM 3320 C CA . THR B 1 162 ? 8.164 -22.141 -2.893 1 83.56 162 THR B CA 1
ATOM 3321 C C . THR B 1 162 ? 9.664 -21.953 -3.131 1 83.56 162 THR B C 1
ATOM 3323 O O . THR B 1 162 ? 10.078 -21.547 -4.219 1 83.56 162 THR B O 1
ATOM 3326 N N . PRO B 1 163 ? 10.352 -21.938 -1.915 1 68.38 163 PRO B N 1
ATOM 3327 C CA . PRO B 1 163 ? 11.789 -21.688 -2.051 1 68.38 163 PRO B CA 1
ATOM 3328 C C . PRO B 1 163 ? 12.469 -22.656 -3.016 1 68.38 163 PRO B C 1
ATOM 3330 O O . PRO B 1 163 ? 12.055 -23.812 -3.115 1 68.38 163 PRO B O 1
ATOM 3333 N N . PRO B 1 164 ? 13.336 -21.859 -3.787 1 56.16 164 PRO B N 1
ATOM 3334 C CA . PRO B 1 164 ? 14.141 -22.781 -4.602 1 56.16 164 PRO B CA 1
ATOM 3335 C C . PRO B 1 164 ? 15.008 -23.719 -3.764 1 56.16 164 PRO B C 1
ATOM 3337 O O . PRO B 1 164 ? 15.281 -23.422 -2.596 1 56.16 164 PRO B O 1
ATOM 3340 N N . CYS B 1 165 ? 15.234 -24.891 -4.25 1 47.75 165 CYS B N 1
ATOM 3341 C CA . CYS B 1 165 ? 16.109 -25.875 -3.617 1 47.75 165 CYS B CA 1
ATOM 3342 C C . CYS B 1 165 ? 17.422 -25.219 -3.189 1 47.75 165 CYS B C 1
ATOM 3344 O O . CYS B 1 165 ? 18.109 -25.719 -2.285 1 47.75 165 CYS B O 1
ATOM 3346 N N . ARG B 1 166 ? 17.938 -24.25 -3.9 1 53.06 166 ARG B N 1
ATOM 3347 C CA . ARG B 1 166 ? 19.234 -23.688 -3.527 1 53.06 166 ARG B CA 1
ATOM 3348 C C . ARG B 1 166 ? 19.078 -22.312 -2.891 1 53.06 166 ARG B C 1
ATOM 3350 O O . ARG B 1 166 ? 18.516 -21.406 -3.504 1 53.06 166 ARG B O 1
ATOM 3357 N N . PRO B 1 167 ? 19.281 -22.219 -1.589 1 50.03 167 PRO B N 1
ATOM 3358 C CA . PRO B 1 167 ? 19.141 -21.062 -0.689 1 50.03 167 PRO B CA 1
ATOM 3359 C C . PRO B 1 167 ? 19.875 -19.828 -1.196 1 50.03 167 PRO B C 1
ATOM 3361 O O . PRO B 1 167 ? 19.766 -18.75 -0.605 1 50.03 167 PRO B O 1
ATOM 3364 N N . ALA B 1 168 ? 20.953 -20.062 -1.935 1 46.66 168 ALA B N 1
ATOM 3365 C CA . ALA B 1 168 ? 21.875 -18.922 -2 1 46.66 168 ALA B CA 1
ATOM 3366 C C . ALA B 1 168 ? 21.156 -17.656 -2.449 1 46.66 168 ALA B C 1
ATOM 3368 O O . ALA B 1 168 ? 21.531 -16.547 -2.045 1 46.66 168 ALA B O 1
ATOM 3369 N N . ASP B 1 169 ? 20.453 -17.734 -3.578 1 52.53 169 ASP B N 1
ATOM 3370 C CA . ASP B 1 169 ? 19.906 -16.484 -4.082 1 52.53 169 ASP B CA 1
ATOM 3371 C C . ASP B 1 169 ? 18.594 -16.125 -3.381 1 52.53 169 ASP B C 1
ATOM 3373 O O . ASP B 1 169 ? 17.703 -16.969 -3.27 1 52.53 169 ASP B O 1
ATOM 3377 N N . GLY B 1 170 ? 18.734 -15.383 -2.26 1 61.59 170 GLY B N 1
ATOM 3378 C CA . GLY B 1 170 ? 17.625 -14.852 -1.498 1 61.59 170 GLY B CA 1
ATOM 3379 C C . GLY B 1 170 ? 16.312 -14.883 -2.262 1 61.59 170 GLY B C 1
ATOM 3380 O O . GLY B 1 170 ? 16.297 -14.789 -3.492 1 61.59 170 GLY B O 1
ATOM 3381 N N . ASP B 1 171 ? 15.336 -15.547 -1.864 1 86.62 171 ASP B N 1
ATOM 3382 C CA . ASP B 1 171 ? 14.016 -15.633 -2.473 1 86.62 171 ASP B CA 1
ATOM 3383 C C . ASP B 1 171 ? 13.359 -14.258 -2.564 1 86.62 171 ASP B C 1
ATOM 3385 O O . ASP B 1 171 ? 12.383 -13.984 -1.864 1 86.62 171 ASP B O 1
ATOM 3389 N N . TRP B 1 172 ? 13.938 -13.398 -3.611 1 92.5 172 TRP B N 1
ATOM 3390 C CA . TRP B 1 172 ? 13.5 -12.016 -3.777 1 92.5 172 TRP B CA 1
ATOM 3391 C C . TRP B 1 172 ? 12.008 -11.945 -4.082 1 92.5 172 TRP B C 1
ATOM 3393 O O . TRP B 1 172 ? 11.305 -11.062 -3.572 1 92.5 172 TRP B O 1
ATOM 3403 N N . CYS B 1 173 ? 11.57 -12.93 -4.879 1 95.75 173 CYS B N 1
ATOM 3404 C CA . CYS B 1 173 ? 10.156 -12.93 -5.242 1 95.75 173 CYS B CA 1
ATOM 3405 C C . CYS B 1 173 ? 9.281 -13.219 -4.027 1 95.75 173 CYS B C 1
ATOM 3407 O O . CYS B 1 173 ? 8.32 -12.492 -3.758 1 95.75 173 CYS B O 1
ATOM 3409 N N . ALA B 1 174 ? 9.703 -14.258 -3.303 1 95.81 174 ALA B N 1
ATOM 3410 C CA . ALA B 1 174 ? 8.914 -14.617 -2.125 1 95.81 174 ALA B CA 1
ATOM 3411 C C . ALA B 1 174 ? 8.93 -13.492 -1.093 1 95.81 174 ALA B C 1
ATOM 3413 O O . ALA B 1 174 ? 7.891 -13.164 -0.51 1 95.81 174 ALA B O 1
ATOM 3414 N N . ARG B 1 175 ? 10.086 -12.93 -0.88 1 94.69 175 ARG B N 1
ATOM 3415 C CA . ARG B 1 175 ? 10.203 -11.836 0.073 1 94.69 175 ARG B CA 1
ATOM 3416 C C . ARG B 1 175 ? 9.352 -10.641 -0.352 1 94.69 175 ARG B C 1
ATOM 3418 O O . ARG B 1 175 ? 8.664 -10.039 0.472 1 94.69 175 ARG B O 1
ATOM 3425 N N . ALA B 1 176 ? 9.422 -10.305 -1.637 1 96.81 176 ALA B N 1
ATOM 3426 C CA . ALA B 1 176 ? 8.641 -9.18 -2.146 1 96.81 176 ALA B CA 1
ATOM 3427 C C . ALA B 1 176 ? 7.145 -9.414 -1.968 1 96.81 176 ALA B C 1
ATOM 3429 O O . ALA B 1 176 ? 6.418 -8.523 -1.53 1 96.81 176 ALA B O 1
ATOM 3430 N N . LEU B 1 177 ? 6.703 -10.625 -2.238 1 97.88 177 LEU B N 1
ATOM 3431 C CA . LEU B 1 177 ? 5.289 -10.953 -2.135 1 97.88 177 LEU B CA 1
ATOM 3432 C C . LEU B 1 177 ? 4.828 -10.922 -0.681 1 97.88 177 LEU B C 1
ATOM 3434 O O . LEU B 1 177 ? 3.686 -10.555 -0.394 1 97.88 177 LEU B O 1
ATOM 3438 N N . ARG B 1 178 ? 5.719 -11.32 0.225 1 96.56 178 ARG B N 1
ATOM 3439 C CA . ARG B 1 178 ? 5.395 -11.305 1.648 1 96.56 178 ARG B CA 1
ATOM 3440 C C . ARG B 1 178 ? 5.293 -9.875 2.172 1 96.56 178 ARG B C 1
ATOM 3442 O O . ARG B 1 178 ? 4.715 -9.641 3.234 1 96.56 178 ARG B O 1
ATOM 3449 N N . HIS B 1 179 ? 5.836 -8.945 1.437 1 96.81 179 HIS B N 1
ATOM 3450 C CA . HIS B 1 179 ? 5.824 -7.543 1.846 1 96.81 179 HIS B CA 1
ATOM 3451 C C . HIS B 1 179 ? 4.961 -6.703 0.907 1 96.81 179 HIS B C 1
ATOM 3453 O O . HIS B 1 179 ? 5.133 -5.484 0.824 1 96.81 179 HIS B O 1
ATOM 3459 N N . GLN B 1 180 ? 4.086 -7.402 0.16 1 96.38 180 GLN B N 1
ATOM 3460 C CA . GLN B 1 180 ? 3.125 -6.68 -0.667 1 96.38 180 GLN B CA 1
ATOM 3461 C C . GLN B 1 180 ? 2.412 -5.598 0.139 1 96.38 180 GLN B C 1
ATOM 3463 O O . GLN B 1 180 ? 1.858 -5.871 1.205 1 96.38 180 GLN B O 1
ATOM 3468 N N . GLN B 1 181 ? 2.32 -4.398 -0.445 1 96.75 181 GLN B N 1
ATOM 3469 C CA . GLN B 1 181 ? 1.878 -3.27 0.366 1 96.75 181 GLN B CA 1
ATOM 3470 C C . GLN B 1 181 ? 0.383 -3.02 0.192 1 96.75 181 GLN B C 1
ATOM 3472 O O . GLN B 1 181 ? -0.273 -2.488 1.091 1 96.75 181 GLN B O 1
ATOM 3477 N N . ASN B 1 182 ? -0.169 -3.264 -1.007 1 98.12 182 ASN B N 1
ATOM 3478 C CA . ASN B 1 182 ? -1.617 -3.168 -1.151 1 98.12 182 ASN B CA 1
ATOM 3479 C C . ASN B 1 182 ? -2.328 -4.328 -0.463 1 98.12 182 ASN B C 1
ATOM 3481 O O . ASN B 1 182 ? -2.246 -5.473 -0.918 1 98.12 182 ASN B O 1
ATOM 3485 N N . ARG B 1 183 ? -3.008 -4.039 0.605 1 98.25 183 ARG B N 1
ATOM 3486 C CA . ARG B 1 183 ? -3.666 -5.074 1.398 1 98.25 183 ARG B CA 1
ATOM 3487 C C . ARG B 1 183 ? -5.152 -4.773 1.562 1 98.25 183 ARG B C 1
ATOM 3489 O O . ARG B 1 183 ? -5.746 -5.094 2.596 1 98.25 183 ARG B O 1
ATOM 3496 N N . THR B 1 184 ? -5.801 -4.133 0.565 1 98.5 184 THR B N 1
ATOM 3497 C CA . THR B 1 184 ? -7.16 -3.607 0.671 1 98.5 184 THR B CA 1
ATOM 3498 C C . THR B 1 184 ? -8.18 -4.672 0.286 1 98.5 184 THR B C 1
ATOM 3500 O O . THR B 1 184 ? -9.391 -4.434 0.352 1 98.5 184 THR B O 1
ATOM 3503 N N . LYS B 1 185 ? -7.742 -5.895 -0.141 1 98.69 185 LYS B N 1
ATOM 3504 C CA . LYS B 1 185 ? -8.656 -6.93 -0.611 1 98.69 185 LYS B CA 1
ATOM 3505 C C . LYS B 1 185 ? -8.5 -8.211 0.204 1 98.69 185 LYS B C 1
ATOM 3507 O O . LYS B 1 185 ? -8.766 -8.227 1.409 1 98.69 185 LYS B O 1
ATOM 3512 N N . LEU B 1 186 ? -7.938 -9.312 -0.261 1 98.94 186 LEU B N 1
ATOM 3513 C CA . LEU B 1 186 ? -7.828 -10.594 0.437 1 98.94 186 LEU B CA 1
ATOM 3514 C C . LEU B 1 186 ? -7.074 -10.43 1.753 1 98.94 186 LEU B C 1
ATOM 3516 O O . LEU B 1 186 ? -7.371 -11.117 2.732 1 98.94 186 LEU B O 1
ATOM 3520 N N . LEU B 1 187 ? -6.18 -9.492 1.798 1 98.75 187 LEU B N 1
ATOM 3521 C CA . LEU B 1 187 ? -5.262 -9.445 2.932 1 98.75 187 LEU B CA 1
ATOM 3522 C C . LEU B 1 187 ? -5.695 -8.383 3.936 1 98.75 187 LEU B C 1
ATOM 3524 O O . LEU B 1 187 ? -4.988 -8.117 4.91 1 98.75 187 LEU B O 1
ATOM 3528 N N . LEU B 1 188 ? -6.863 -7.758 3.699 1 98.75 188 LEU B N 1
ATOM 3529 C CA . LEU B 1 188 ? -7.336 -6.766 4.66 1 98.75 188 LEU B CA 1
ATOM 3530 C C . LEU B 1 188 ? -7.648 -7.414 6.004 1 98.75 188 LEU B C 1
ATOM 3532 O O . LEU B 1 188 ? -7.172 -6.957 7.043 1 98.75 188 LEU B O 1
ATOM 3536 N N . ALA B 1 189 ? -8.367 -8.539 5.988 1 98.38 189 ALA B N 1
ATOM 3537 C CA . ALA B 1 189 ? -8.797 -9.18 7.227 1 98.38 189 ALA B CA 1
ATOM 3538 C C . ALA B 1 189 ? -7.602 -9.648 8.047 1 98.38 189 ALA B C 1
ATOM 3540 O O . ALA B 1 189 ? -7.523 -9.391 9.25 1 98.38 189 ALA B O 1
ATOM 3541 N N . PRO B 1 190 ? -6.668 -10.367 7.398 1 97.56 190 PRO B N 1
ATOM 3542 C CA . PRO B 1 190 ? -5.535 -10.789 8.219 1 97.56 190 PRO B CA 1
ATOM 3543 C C . PRO B 1 190 ? -4.723 -9.617 8.766 1 97.56 190 PRO B C 1
ATOM 3545 O O . PRO B 1 190 ? -4.113 -9.719 9.828 1 97.56 190 PRO B O 1
ATOM 3548 N N . THR B 1 191 ? -4.707 -8.484 8.078 1 96.56 191 THR B N 1
ATOM 3549 C CA . THR B 1 191 ? -4.039 -7.285 8.57 1 96.56 191 THR B CA 1
ATOM 3550 C C . THR B 1 191 ? -4.773 -6.719 9.781 1 96.56 191 THR B C 1
ATOM 3552 O O . THR B 1 191 ? -4.152 -6.387 10.789 1 96.56 191 THR B O 1
ATOM 3555 N N . MET B 1 192 ? -6.09 -6.676 9.727 1 97.06 192 MET B N 1
ATOM 3556 C CA . MET B 1 192 ? -6.906 -6.07 10.773 1 97.06 192 MET B CA 1
ATOM 3557 C C . MET B 1 192 ? -6.953 -6.957 12.016 1 97.06 192 MET B C 1
ATOM 3559 O O . MET B 1 192 ? -6.996 -6.457 13.141 1 97.06 192 MET B O 1
ATOM 3563 N N . LYS B 1 193 ? -6.934 -8.242 11.836 1 94.5 193 LYS B N 1
ATOM 3564 C CA . LYS B 1 193 ? -7.133 -9.188 12.93 1 94.5 193 LYS B CA 1
ATOM 3565 C C . LYS B 1 193 ? -5.793 -9.68 13.484 1 94.5 193 LYS B C 1
ATOM 3567 O O . LYS B 1 193 ? -5.75 -10.617 14.273 1 94.5 193 LYS B O 1
ATOM 3572 N N . ASN B 1 194 ? -4.715 -9.109 13.117 1 86.62 194 ASN B N 1
ATOM 3573 C CA . ASN B 1 194 ? -3.375 -9.492 13.547 1 86.62 194 ASN B CA 1
ATOM 3574 C C . ASN B 1 194 ? -3.154 -11 13.406 1 86.62 194 ASN B C 1
ATOM 3576 O O . ASN B 1 194 ? -2.807 -11.672 14.375 1 86.62 194 ASN B O 1
ATOM 3580 N N . PHE B 1 195 ? -3.352 -11.477 12.219 1 92.25 195 PHE B N 1
ATOM 3581 C CA . PHE B 1 195 ? -3.164 -12.883 11.883 1 92.25 195 PHE B CA 1
ATOM 3582 C C . PHE B 1 195 ? -1.793 -13.367 12.328 1 92.25 195 PHE B C 1
ATOM 3584 O O . PHE B 1 195 ? -0.775 -12.742 12.031 1 92.25 195 PHE B O 1
ATOM 3591 N N . VAL B 1 196 ? -1.779 -14.445 13.188 1 91.19 196 VAL B N 1
ATOM 3592 C CA . VAL B 1 196 ? -0.528 -15.039 13.648 1 91.19 196 VAL B CA 1
ATOM 3593 C C . VAL B 1 196 ? 0.005 -16 12.594 1 91.19 196 VAL B C 1
ATOM 3595 O O . VAL B 1 196 ? -0.547 -17.094 12.406 1 91.19 196 VAL B O 1
ATOM 3598 N N . GLY B 1 197 ? 1.018 -15.734 11.938 1 95.12 197 GLY B N 1
ATOM 3599 C CA . GLY B 1 197 ? 1.59 -16.375 10.766 1 95.12 197 GLY B CA 1
ATOM 3600 C C . GLY B 1 197 ? 2.141 -15.383 9.758 1 95.12 197 GLY B C 1
ATOM 3601 O O . GLY B 1 197 ? 2.65 -14.32 10.133 1 95.12 197 GLY B O 1
ATOM 3602 N N . TRP B 1 198 ? 2.16 -15.789 8.555 1 96.12 198 TRP B N 1
ATOM 3603 C CA . TRP B 1 198 ? 2.592 -14.852 7.52 1 96.12 198 TRP B CA 1
ATOM 3604 C C . TRP B 1 198 ? 1.653 -14.898 6.316 1 96.12 198 TRP B C 1
ATOM 3606 O O . TRP B 1 198 ? 0.924 -15.875 6.129 1 96.12 198 TRP B O 1
ATOM 3616 N N . THR B 1 199 ? 1.526 -13.852 5.652 1 97.81 199 THR B N 1
ATOM 3617 C CA . THR B 1 199 ? 0.764 -13.75 4.414 1 97.81 199 THR B CA 1
ATOM 3618 C C . THR B 1 199 ? 1.65 -13.258 3.271 1 97.81 199 THR B C 1
ATOM 3620 O O . THR B 1 199 ? 2.717 -12.68 3.51 1 97.81 199 THR B O 1
ATOM 3623 N N . ALA B 1 200 ? 1.291 -13.539 2.076 1 98.19 200 ALA B N 1
ATOM 3624 C CA . ALA B 1 200 ? 1.878 -13.055 0.83 1 98.19 200 ALA B CA 1
ATOM 3625 C C . ALA B 1 200 ? 0.808 -12.852 -0.238 1 98.19 200 ALA B C 1
ATOM 3627 O O . ALA B 1 200 ? -0.228 -13.516 -0.222 1 98.19 200 ALA B O 1
ATOM 3628 N N . GLY B 1 201 ? 1.044 -11.922 -1.13 1 98.31 201 GLY B N 1
ATOM 3629 C CA . GLY B 1 201 ? -0.001 -11.758 -2.129 1 98.31 201 GLY B CA 1
ATOM 3630 C C . GLY B 1 201 ? 0.384 -10.805 -3.246 1 98.31 201 GLY B C 1
ATOM 3631 O O . GLY B 1 201 ? 1.515 -10.32 -3.291 1 98.31 201 GLY B O 1
ATOM 3632 N N . LYS B 1 202 ? -0.443 -10.641 -4.164 1 98.88 202 LYS B N 1
ATOM 3633 C CA . LYS B 1 202 ? -0.399 -9.734 -5.312 1 98.88 202 LYS B CA 1
ATOM 3634 C C . LYS B 1 202 ? -1.805 -9.336 -5.75 1 98.88 202 LYS B C 1
ATOM 3636 O O . LYS B 1 202 ? -2.654 -10.195 -5.992 1 98.88 202 LYS B O 1
ATOM 3641 N N . THR B 1 203 ? -1.98 -8.055 -5.844 1 98.81 203 THR B N 1
ATOM 3642 C CA . THR B 1 203 ? -3.279 -7.547 -6.273 1 98.81 203 THR B CA 1
ATOM 3643 C C . THR B 1 203 ? -3.25 -7.168 -7.754 1 98.81 203 THR B C 1
ATOM 3645 O O . THR B 1 203 ? -2.18 -7.117 -8.367 1 98.81 203 THR B O 1
ATOM 3648 N N . GLY B 1 204 ? -4.383 -7 -8.367 1 98.44 204 GLY B N 1
ATOM 3649 C CA . GLY B 1 204 ? -4.594 -6.465 -9.703 1 98.44 204 GLY B CA 1
ATOM 3650 C C . GLY B 1 204 ? -5.863 -5.645 -9.82 1 98.44 204 GLY B C 1
ATOM 3651 O O . GLY B 1 204 ? -6.918 -6.047 -9.32 1 98.44 204 GLY B O 1
ATOM 3652 N N . GLU B 1 205 ? -5.734 -4.512 -10.445 1 96.44 205 GLU B N 1
ATOM 3653 C CA . GLU B 1 205 ? -6.891 -3.633 -10.609 1 96.44 205 GLU B CA 1
ATOM 3654 C C . GLU B 1 205 ? -6.902 -2.986 -11.992 1 96.44 205 GLU B C 1
ATOM 3656 O O . GLU B 1 205 ? -5.852 -2.609 -12.516 1 96.44 205 GLU B O 1
ATOM 3661 N N . LEU B 1 206 ? -7.957 -2.918 -12.633 1 94.44 206 LEU B N 1
ATOM 3662 C CA . LEU B 1 206 ? -8.352 -2.088 -13.766 1 94.44 206 LEU B CA 1
ATOM 3663 C C . LEU B 1 206 ? -9.648 -1.349 -13.477 1 94.44 206 LEU B C 1
ATOM 3665 O O . LEU B 1 206 ? -10.25 -1.535 -12.414 1 94.44 206 LEU B O 1
ATOM 3669 N N . PRO B 1 207 ? -10.094 -0.46 -14.391 1 91.69 207 PRO B N 1
ATOM 3670 C CA . PRO B 1 207 ? -11.344 0.257 -14.156 1 91.69 207 PRO B CA 1
ATOM 3671 C C . PRO B 1 207 ? -12.531 -0.683 -13.93 1 91.69 207 PRO B C 1
ATOM 3673 O O . PRO B 1 207 ? -13.469 -0.337 -13.211 1 91.69 207 PRO B O 1
ATOM 3676 N N . ASN B 1 208 ? -12.445 -1.948 -14.438 1 95.12 208 ASN B N 1
ATOM 3677 C CA . ASN B 1 208 ? -13.594 -2.844 -14.375 1 95.12 208 ASN B CA 1
ATOM 3678 C C . ASN B 1 208 ? -13.234 -4.176 -13.719 1 95.12 208 ASN B C 1
ATOM 3680 O O . ASN B 1 208 ? -13.961 -5.16 -13.875 1 95.12 208 ASN B O 1
ATOM 3684 N N . CYS B 1 209 ? -12.125 -4.281 -13.047 1 96.88 209 CYS B N 1
ATOM 3685 C CA . CYS B 1 209 ? -11.773 -5.527 -12.367 1 96.88 209 CYS B CA 1
ATOM 3686 C C . CYS B 1 209 ? -11.055 -5.246 -11.055 1 96.88 209 CYS B C 1
ATOM 3688 O O . CYS B 1 209 ? -10.312 -4.266 -10.945 1 96.88 209 CYS B O 1
ATOM 3690 N N . GLU B 1 210 ? -11.289 -5.957 -10.062 1 98.38 210 GLU B N 1
ATOM 3691 C CA . GLU B 1 210 ? -10.586 -6.035 -8.789 1 98.38 210 GLU B CA 1
ATOM 3692 C C . GLU B 1 210 ? -10.18 -7.469 -8.469 1 98.38 210 GLU B C 1
ATOM 3694 O O . GLU B 1 210 ? -11.016 -8.281 -8.062 1 98.38 210 GLU B O 1
ATOM 3699 N N . HIS B 1 211 ? -8.875 -7.824 -8.695 1 98.94 211 HIS B N 1
ATOM 3700 C CA . HIS B 1 211 ? -8.32 -9.156 -8.492 1 98.94 211 HIS B CA 1
ATOM 3701 C C . HIS B 1 211 ? -7.406 -9.195 -7.27 1 98.94 211 HIS B C 1
ATOM 3703 O O . HIS B 1 211 ? -6.859 -8.164 -6.867 1 98.94 211 HIS B O 1
ATOM 3709 N N . ASP B 1 212 ? -7.305 -10.336 -6.672 1 98.94 212 ASP B N 1
ATOM 3710 C CA . ASP B 1 212 ? -6.297 -10.57 -5.645 1 98.94 212 ASP B CA 1
ATOM 3711 C C . ASP B 1 212 ? -5.926 -12.047 -5.562 1 98.94 212 ASP B C 1
ATOM 3713 O O . ASP B 1 212 ? -6.77 -12.922 -5.797 1 98.94 212 ASP B O 1
ATOM 3717 N N . ALA B 1 213 ? -4.75 -12.344 -5.391 1 99 213 ALA B N 1
ATOM 3718 C CA . ALA B 1 213 ? -4.215 -13.664 -5.047 1 99 213 ALA B CA 1
ATOM 3719 C C . ALA B 1 213 ? -3.346 -13.594 -3.795 1 99 213 ALA B C 1
ATOM 3721 O O . ALA B 1 213 ? -2.479 -12.719 -3.682 1 99 213 ALA B O 1
ATOM 3722 N N . ALA B 1 214 ? -3.576 -14.531 -2.85 1 98.88 214 ALA B N 1
ATOM 3723 C CA . ALA B 1 214 ? -2.84 -14.445 -1.592 1 98.88 214 ALA B CA 1
ATOM 3724 C C . ALA B 1 214 ? -2.594 -15.836 -1.008 1 98.88 214 ALA B C 1
ATOM 3726 O O . ALA B 1 214 ? -3.328 -16.781 -1.306 1 98.88 214 ALA B O 1
ATOM 3727 N N . CYS B 1 215 ? -1.549 -15.938 -0.272 1 98.69 215 CYS B N 1
ATOM 3728 C CA . CYS B 1 215 ? -1.229 -17.078 0.569 1 98.69 215 CYS B CA 1
ATOM 3729 C C . CYS B 1 215 ? -1.349 -16.719 2.045 1 98.69 215 CYS B C 1
ATOM 3731 O O . CYS B 1 215 ? -0.889 -15.664 2.473 1 98.69 215 CYS B O 1
ATOM 3733 N N . PHE B 1 216 ? -2.07 -17.531 2.783 1 98 216 PHE B N 1
ATOM 3734 C CA . PHE B 1 216 ? -2.174 -17.484 4.238 1 98 216 PHE B CA 1
ATOM 3735 C C . PHE B 1 216 ? -1.468 -18.688 4.867 1 98 216 PHE B C 1
ATOM 3737 O O . PHE B 1 216 ? -1.79 -19.828 4.562 1 98 216 PHE B O 1
ATOM 3744 N N . ALA B 1 217 ? -0.493 -18.375 5.73 1 97.12 217 ALA B N 1
ATOM 3745 C CA . ALA B 1 217 ? 0.278 -19.484 6.293 1 97.12 217 ALA B CA 1
ATOM 3746 C C . ALA B 1 217 ? 0.339 -19.391 7.816 1 97.12 217 ALA B C 1
ATOM 3748 O O . ALA B 1 217 ? 0.765 -18.375 8.359 1 97.12 217 ALA B O 1
ATOM 3749 N N . ALA B 1 218 ? -0.086 -20.406 8.461 1 95 218 ALA B N 1
ATOM 3750 C CA . ALA B 1 218 ? -0.013 -20.531 9.914 1 95 218 ALA B CA 1
ATOM 3751 C C . ALA B 1 218 ? -0.041 -22 10.336 1 95 218 ALA B C 1
ATOM 3753 O O . ALA B 1 218 ? -0.631 -22.828 9.656 1 95 218 ALA B O 1
ATOM 3754 N N . GLU B 1 219 ? 0.67 -22.312 11.477 1 89.94 219 GLU B N 1
ATOM 3755 C CA . GLU B 1 219 ? 0.616 -23.625 12.109 1 89.94 219 GLU B CA 1
ATOM 3756 C C . GLU B 1 219 ? 0.975 -24.734 11.125 1 89.94 219 GLU B C 1
ATOM 3758 O O . GLU B 1 219 ? 0.265 -25.734 11.023 1 89.94 219 GLU B O 1
ATOM 3763 N N . GLY B 1 220 ? 1.881 -24.453 10.273 1 90.12 220 GLY B N 1
ATOM 3764 C CA . GLY B 1 220 ? 2.406 -25.469 9.367 1 90.12 220 GLY B CA 1
ATOM 3765 C C . GLY B 1 220 ? 1.56 -25.656 8.117 1 90.12 220 GLY B C 1
ATOM 3766 O O . GLY B 1 220 ? 1.839 -26.531 7.297 1 90.12 220 GLY B O 1
ATOM 3767 N N . GLU B 1 221 ? 0.541 -24.844 8.031 1 93.62 221 GLU B N 1
ATOM 3768 C CA . GLU B 1 221 ? -0.348 -24.953 6.875 1 93.62 221 GLU B CA 1
ATOM 3769 C C . GLU B 1 221 ? -0.282 -23.688 6.012 1 93.62 221 GLU B C 1
ATOM 3771 O O . GLU B 1 221 ? -0.123 -22.578 6.531 1 93.62 221 GLU B O 1
ATOM 3776 N N . GLN B 1 222 ? -0.378 -23.922 4.664 1 96.31 222 GLN B N 1
ATOM 3777 C CA . GLN B 1 222 ? -0.514 -22.828 3.705 1 96.31 222 GLN B CA 1
ATOM 3778 C C . GLN B 1 222 ? -1.802 -22.969 2.898 1 96.31 222 GLN B C 1
ATOM 3780 O O . GLN B 1 222 ? -2.064 -24.016 2.309 1 96.31 222 GLN B O 1
ATOM 3785 N N . LEU B 1 223 ? -2.596 -21.953 2.938 1 97.69 223 LEU B N 1
ATOM 3786 C CA . LEU B 1 223 ? -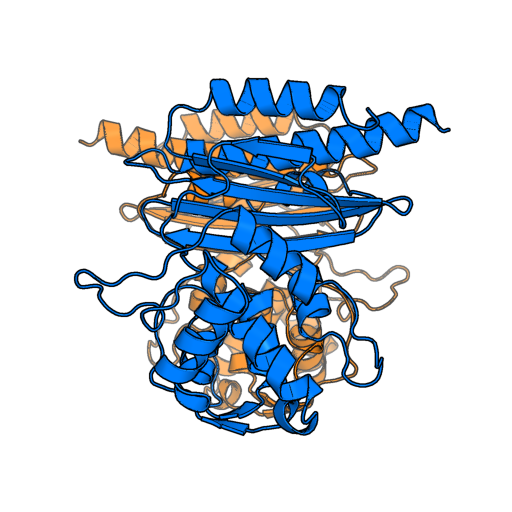3.783 -21.859 2.094 1 97.69 223 LEU B CA 1
ATOM 3787 C C . LEU B 1 223 ? -3.66 -20.703 1.105 1 97.69 223 LEU B C 1
ATOM 3789 O O . LEU B 1 223 ? -3.232 -19.609 1.475 1 97.69 223 LEU B O 1
ATOM 3793 N N . TYR B 1 224 ? -3.973 -21.016 -0.145 1 98.75 224 TYR B N 1
ATOM 3794 C CA . TYR B 1 224 ? -3.979 -20.016 -1.208 1 98.75 224 TYR B CA 1
ATOM 3795 C C . TYR B 1 224 ? -5.402 -19.656 -1.603 1 98.75 224 TYR B C 1
ATOM 3797 O O . TYR B 1 224 ? -6.281 -20.516 -1.668 1 98.75 224 TYR B O 1
ATOM 3805 N N . ALA B 1 225 ? -5.617 -18.406 -1.853 1 98.94 225 ALA B N 1
ATOM 3806 C CA . ALA B 1 225 ? -6.879 -17.938 -2.42 1 98.94 225 ALA B CA 1
ATOM 3807 C C . ALA B 1 225 ? -6.637 -17.031 -3.623 1 98.94 225 ALA B C 1
ATOM 3809 O O . ALA B 1 225 ? -5.719 -16.203 -3.615 1 98.94 225 ALA B O 1
ATOM 3810 N N . VAL B 1 226 ? -7.375 -17.219 -4.672 1 99 226 VAL B N 1
ATOM 3811 C CA . VAL B 1 226 ? -7.402 -16.344 -5.844 1 99 226 VAL B CA 1
ATOM 3812 C C . VAL B 1 226 ? -8.828 -15.875 -6.105 1 99 226 VAL B C 1
ATOM 3814 O O . VAL B 1 226 ? -9.758 -16.688 -6.172 1 99 226 VAL B O 1
ATOM 3817 N N . VAL B 1 227 ? -9.031 -14.594 -6.184 1 99 227 VAL B N 1
ATOM 3818 C CA . VAL B 1 227 ? -10.305 -13.984 -6.551 1 99 227 VAL B CA 1
ATOM 3819 C C . VAL B 1 227 ? -10.117 -13.094 -7.777 1 99 227 VAL B C 1
ATOM 3821 O O . VAL B 1 227 ? -9.344 -12.141 -7.746 1 99 227 VAL B O 1
ATOM 3824 N N . LEU B 1 228 ? -10.758 -13.445 -8.867 1 98.94 228 LEU B N 1
ATOM 3825 C CA . LEU B 1 228 ? -10.836 -12.609 -10.062 1 98.94 228 LEU B CA 1
ATOM 3826 C C . LEU B 1 228 ? -12.258 -12.086 -10.258 1 98.94 228 LEU B C 1
ATOM 3828 O O . LEU B 1 228 ? -13.227 -12.844 -10.164 1 98.94 228 LEU B O 1
ATOM 3832 N N . THR B 1 229 ? -12.375 -10.797 -10.5 1 98.69 229 THR B N 1
ATOM 3833 C CA . THR B 1 229 ? -13.703 -10.227 -10.719 1 98.69 229 THR B CA 1
ATOM 3834 C C . THR B 1 229 ? -13.695 -9.266 -11.898 1 98.69 229 THR B C 1
ATOM 3836 O O . THR B 1 229 ? -12.68 -8.617 -12.172 1 98.69 229 THR B O 1
ATOM 3839 N N . THR B 1 230 ? -14.742 -9.227 -12.656 1 97.81 230 THR B N 1
ATOM 3840 C CA . THR B 1 230 ? -15.078 -8.133 -13.555 1 97.81 230 THR B CA 1
ATOM 3841 C C . THR B 1 230 ? -16.453 -7.566 -13.227 1 97.81 230 THR B C 1
ATOM 3843 O O . THR B 1 230 ? -17.344 -8.289 -12.758 1 97.81 230 THR B O 1
ATOM 3846 N N . PHE B 1 231 ? -16.578 -6.254 -13.359 1 96.06 231 PHE B N 1
ATOM 3847 C CA . PHE B 1 231 ? -17.812 -5.574 -13.016 1 96.06 231 PHE B CA 1
ATOM 3848 C C . PHE B 1 231 ? -18.047 -4.375 -13.93 1 96.06 231 PHE B C 1
ATOM 3850 O O . PHE B 1 231 ? -17.109 -3.877 -14.555 1 96.06 231 PHE B O 1
ATOM 3857 N N . ASP B 1 232 ? -19.297 -4.008 -13.992 1 88.31 232 ASP B N 1
ATOM 3858 C CA . ASP B 1 232 ? -19.625 -2.828 -14.789 1 88.31 232 ASP B CA 1
ATOM 3859 C C . ASP B 1 232 ? -19.516 -1.556 -13.953 1 88.31 232 ASP B C 1
ATOM 3861 O O . ASP B 1 232 ? -18.828 -0.608 -14.336 1 88.31 232 ASP B O 1
ATOM 3865 N N . HIS B 1 233 ? -20.203 -1.59 -12.82 1 78.06 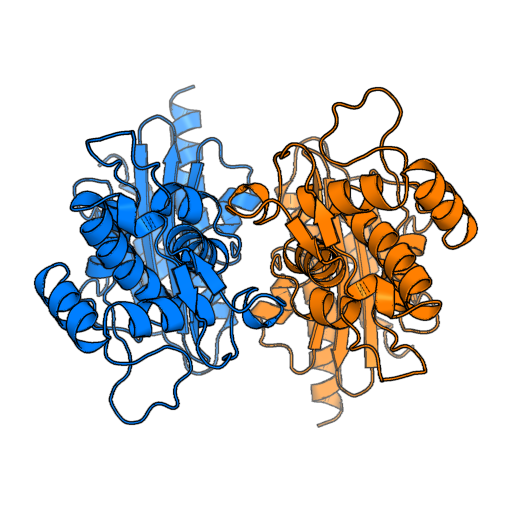233 HIS B N 1
ATOM 3866 C CA . HIS B 1 233 ? -20.219 -0.312 -12.117 1 78.06 233 HIS B CA 1
ATOM 3867 C C . HIS B 1 233 ? -19.953 -0.502 -10.625 1 78.06 233 HIS B C 1
ATOM 3869 O O . HIS B 1 233 ? -19.719 0.469 -9.906 1 78.06 233 HIS B O 1
ATOM 3875 N N . GLN B 1 234 ? -19.906 -1.603 -10.172 1 89.75 234 GLN B N 1
ATOM 3876 C CA . GLN B 1 234 ? -19.906 -1.767 -8.727 1 89.75 234 GLN B CA 1
ATOM 3877 C C . GLN B 1 234 ? -18.547 -2.248 -8.227 1 89.75 234 GLN B C 1
ATOM 3879 O O . GLN B 1 234 ? -18.422 -3.375 -7.742 1 89.75 234 GLN B O 1
ATOM 3884 N N . ARG B 1 235 ? -17.562 -1.356 -8.164 1 95.81 235 ARG B N 1
ATOM 3885 C CA . ARG B 1 235 ? -16.219 -1.642 -7.668 1 95.81 235 ARG B CA 1
ATOM 3886 C C . ARG B 1 235 ? -16.25 -2.049 -6.199 1 95.81 235 ARG B C 1
ATOM 3888 O O . ARG B 1 235 ? -15.57 -2.988 -5.793 1 95.81 235 ARG B O 1
ATOM 3895 N N . GLU B 1 236 ? -17.062 -1.337 -5.445 1 97 236 GLU B N 1
ATOM 3896 C CA . GLU B 1 236 ? -17.156 -1.589 -4.012 1 97 236 GLU B CA 1
ATOM 3897 C C . GLU B 1 236 ? -17.562 -3.031 -3.727 1 97 236 GLU B C 1
ATOM 3899 O O . GLU B 1 236 ? -17 -3.68 -2.84 1 97 236 GLU B O 1
ATOM 3904 N N . ALA B 1 237 ? -18.531 -3.525 -4.484 1 97.31 237 ALA B N 1
ATOM 3905 C CA . ALA B 1 237 ? -19 -4.898 -4.297 1 97.31 237 ALA B CA 1
ATOM 3906 C C . ALA B 1 237 ? -17.891 -5.898 -4.598 1 97.31 237 ALA B C 1
ATOM 3908 O O . ALA B 1 237 ? -17.734 -6.895 -3.891 1 97.31 237 ALA B O 1
ATOM 3909 N N . ALA B 1 238 ? -17.141 -5.645 -5.641 1 98.12 238 ALA B N 1
ATOM 3910 C CA . ALA B 1 238 ? -16.047 -6.531 -6.023 1 98.12 238 ALA B CA 1
ATOM 3911 C C . ALA B 1 238 ? -14.953 -6.555 -4.953 1 98.12 238 ALA B C 1
ATOM 3913 O O . ALA B 1 238 ? -14.438 -7.621 -4.605 1 98.12 238 ALA B O 1
ATOM 3914 N N . MET B 1 239 ? -14.586 -5.379 -4.406 1 98.44 239 MET B N 1
ATOM 3915 C CA . MET B 1 239 ? -13.57 -5.305 -3.359 1 98.44 239 MET B CA 1
ATOM 3916 C C . MET B 1 239 ? -14.062 -5.961 -2.074 1 98.44 239 MET B C 1
ATOM 3918 O O . MET B 1 239 ? -13.312 -6.676 -1.409 1 98.44 239 MET B O 1
ATOM 3922 N N . ARG B 1 240 ? -15.328 -5.781 -1.766 1 98.31 240 ARG B N 1
ATOM 3923 C CA . ARG B 1 240 ? -15.898 -6.406 -0.579 1 98.31 240 ARG B CA 1
ATOM 3924 C C . ARG B 1 240 ? -15.906 -7.926 -0.708 1 98.31 240 ARG B C 1
ATOM 3926 O O . ARG B 1 240 ? -15.703 -8.641 0.277 1 98.31 240 ARG B O 1
ATOM 3933 N N . PHE B 1 241 ? -16.219 -8.391 -1.904 1 98.69 241 PHE B N 1
ATOM 3934 C CA . PHE B 1 241 ? -16.172 -9.828 -2.146 1 98.69 241 PHE B CA 1
ATOM 3935 C C . PHE B 1 241 ? -14.805 -10.406 -1.814 1 98.69 241 PHE B C 1
ATOM 3937 O O . PHE B 1 241 ? -14.695 -11.398 -1.091 1 98.69 241 PHE B O 1
ATOM 3944 N N . ASN B 1 242 ? -13.719 -9.75 -2.275 1 98.88 242 ASN B N 1
ATOM 3945 C CA . ASN B 1 242 ? -12.359 -10.141 -1.928 1 98.88 242 ASN B CA 1
ATOM 3946 C C . ASN B 1 242 ? -12.141 -10.133 -0.418 1 98.88 242 ASN B C 1
ATOM 3948 O O . ASN B 1 242 ? -11.602 -11.086 0.143 1 98.88 242 ASN B O 1
ATOM 3952 N N . GLN B 1 243 ? -12.547 -9.047 0.192 1 98.88 243 GLN B N 1
ATOM 3953 C CA . GLN B 1 243 ? -12.352 -8.859 1.626 1 98.88 243 GLN B CA 1
ATOM 3954 C C . GLN B 1 243 ? -13.047 -9.961 2.422 1 98.88 243 GLN B C 1
ATOM 3956 O O . GLN B 1 243 ? -12.5 -10.469 3.398 1 98.88 243 GLN B O 1
ATOM 3961 N N . GLN B 1 244 ? -14.25 -10.312 2.008 1 98.88 244 GLN B N 1
ATOM 3962 C CA . GLN B 1 244 ? -15.023 -11.344 2.691 1 98.88 244 GLN B CA 1
ATOM 3963 C C . GLN B 1 244 ? -14.352 -12.711 2.557 1 98.88 244 GLN B C 1
ATOM 3965 O O . GLN B 1 244 ? -14.328 -13.492 3.512 1 98.88 244 GLN B O 1
ATOM 3970 N N . VAL B 1 245 ? -13.82 -12.977 1.386 1 98.94 245 VAL B N 1
ATOM 3971 C CA . VAL B 1 245 ? -13.094 -14.227 1.192 1 98.94 245 VAL B CA 1
ATOM 3972 C C . VAL B 1 245 ? -11.914 -14.289 2.154 1 98.94 245 VAL B C 1
ATOM 3974 O O . VAL B 1 245 ? -11.719 -15.297 2.852 1 98.94 245 VAL B O 1
ATOM 3977 N N . GLY B 1 246 ? -11.102 -13.242 2.193 1 98.88 246 GLY B N 1
ATOM 3978 C CA . GLY B 1 246 ? -9.984 -13.195 3.117 1 98.88 246 GLY B CA 1
ATOM 3979 C C . GLY B 1 246 ? -10.398 -13.375 4.566 1 98.88 246 GLY B C 1
ATOM 3980 O O . GLY B 1 246 ? -9.719 -14.062 5.328 1 98.88 246 GLY B O 1
ATOM 3981 N N . ALA B 1 247 ? -11.523 -12.773 4.941 1 98.69 247 ALA B N 1
ATOM 3982 C CA . ALA B 1 247 ? -12.016 -12.852 6.312 1 98.69 247 ALA B CA 1
ATOM 3983 C C . ALA B 1 247 ? -12.406 -14.289 6.668 1 98.69 247 ALA B C 1
ATOM 3985 O O . ALA B 1 247 ? -12.125 -14.758 7.773 1 98.69 247 ALA B O 1
ATOM 3986 N N . LEU B 1 248 ? -13.078 -14.953 5.766 1 98.69 248 LEU B N 1
ATOM 3987 C CA . LEU B 1 248 ? -13.492 -16.328 6.008 1 98.69 248 LEU B CA 1
ATOM 3988 C C . LEU B 1 248 ? -12.273 -17.234 6.219 1 98.69 248 LEU B C 1
ATOM 3990 O O . LEU B 1 248 ? -12.297 -18.125 7.07 1 98.69 248 LEU B O 1
ATOM 3994 N N . ILE B 1 249 ? -11.227 -17 5.469 1 98.38 249 ILE B N 1
ATOM 3995 C CA . ILE B 1 249 ? -10.023 -17.812 5.578 1 98.38 249 ILE B CA 1
ATOM 3996 C C . ILE B 1 249 ? -9.352 -17.578 6.926 1 98.38 249 ILE B C 1
ATOM 3998 O O . ILE B 1 249 ? -8.969 -18.516 7.617 1 98.38 249 ILE B O 1
ATOM 4002 N N . VAL B 1 250 ? -9.234 -16.328 7.32 1 97.56 250 VAL B N 1
ATOM 4003 C CA . VAL B 1 250 ? -8.625 -15.969 8.602 1 97.56 250 VAL B CA 1
ATOM 4004 C C . VAL B 1 250 ? -9.438 -16.562 9.742 1 97.56 250 VAL B C 1
ATOM 4006 O O . VAL B 1 250 ? -8.883 -17.109 10.703 1 97.56 250 VAL B O 1
ATOM 4009 N N . ASP B 1 251 ? -10.727 -16.453 9.664 1 96.31 251 ASP B N 1
ATOM 4010 C CA . ASP B 1 251 ? -11.609 -17 10.695 1 96.31 251 ASP B CA 1
ATOM 4011 C C . ASP B 1 251 ? -11.453 -18.516 10.805 1 96.31 251 ASP B C 1
ATOM 4013 O O . ASP B 1 251 ? -11.523 -19.078 11.898 1 96.31 251 ASP B O 1
ATOM 4017 N N . ASP B 1 252 ? -11.297 -19.172 9.68 1 95.81 252 ASP B N 1
ATOM 4018 C CA . ASP B 1 252 ? -11.086 -20.609 9.688 1 95.81 252 ASP B CA 1
ATOM 4019 C C . ASP B 1 252 ? -9.812 -20.984 10.445 1 95.81 252 ASP B C 1
ATOM 4021 O O . ASP B 1 252 ? -9.812 -21.906 11.258 1 95.81 252 ASP B O 1
ATOM 4025 N N . PHE B 1 253 ? -8.68 -20.266 10.188 1 95 253 PHE B N 1
ATOM 4026 C CA . PHE B 1 253 ? -7.43 -20.516 10.906 1 95 253 PHE B CA 1
ATOM 4027 C C . PHE B 1 253 ? -7.621 -20.312 12.406 1 95 253 PHE B C 1
ATOM 4029 O O . PHE B 1 253 ? -7.129 -21.109 13.211 1 95 253 PHE B O 1
ATOM 4036 N N . GLN B 1 254 ? -8.328 -19.219 12.75 1 91.5 254 GLN B N 1
ATOM 4037 C CA . GLN B 1 254 ? -8.516 -18.859 14.156 1 91.5 254 GLN B CA 1
ATOM 4038 C C . GLN B 1 254 ? -9.383 -19.891 14.867 1 91.5 254 GLN B C 1
ATOM 4040 O O . GLN B 1 254 ? -9.094 -20.281 16 1 91.5 254 GLN B O 1
ATOM 4045 N N . GLN B 1 255 ? -10.445 -20.312 14.25 1 90.62 255 GLN B N 1
ATOM 4046 C CA . GLN B 1 255 ? -11.359 -21.297 14.844 1 90.62 255 GLN B CA 1
ATOM 4047 C C . GLN B 1 255 ? -10.664 -22.641 15.055 1 90.62 255 GLN B C 1
ATOM 4049 O O . GLN B 1 255 ? -10.883 -23.297 16.078 1 90.62 255 GLN B O 1
ATOM 4054 N N . ARG B 1 256 ? -9.875 -23.016 14.133 1 88.12 256 ARG B N 1
ATOM 4055 C CA . ARG B 1 256 ? -9.164 -24.281 14.258 1 88.12 256 ARG B CA 1
ATOM 4056 C C . ARG B 1 256 ? -8.086 -24.219 15.328 1 88.12 256 ARG B C 1
ATOM 4058 O O . ARG B 1 256 ? -7.805 -25.203 16 1 88.12 256 ARG B O 1
ATOM 4065 N N . ARG B 1 257 ? -7.461 -23.109 15.5 1 84 257 ARG B N 1
ATOM 4066 C CA . ARG B 1 257 ? -6.473 -22.906 16.562 1 84 257 ARG B CA 1
ATOM 4067 C C . ARG B 1 257 ? -7.117 -23 17.938 1 84 257 ARG B C 1
ATOM 4069 O O . ARG B 1 257 ? -6.539 -23.562 18.859 1 84 257 ARG B O 1
ATOM 4076 N N . ASN B 1 258 ? -8.266 -22.359 18.047 1 79.75 258 ASN B N 1
ATOM 4077 C CA . ASN B 1 258 ? -8.977 -22.391 19.328 1 79.75 258 ASN B CA 1
ATOM 4078 C C . ASN B 1 258 ? -9.453 -23.797 19.688 1 79.75 258 ASN B C 1
ATOM 4080 O O . ASN B 1 258 ? -9.609 -24.109 20.859 1 79.75 258 ASN B O 1
ATOM 4084 N N . ARG B 1 259 ? -9.664 -24.594 18.688 1 74.88 259 ARG B N 1
ATOM 4085 C CA . ARG B 1 259 ? -10.094 -25.969 18.938 1 74.88 259 ARG B CA 1
ATOM 4086 C C . ARG B 1 259 ? -8.922 -26.844 19.375 1 74.88 259 ARG B C 1
ATOM 4088 O O . ARG B 1 259 ? -9.109 -27.844 20.062 1 74.88 259 ARG B O 1
ATOM 4095 N N . LEU B 1 260 ? -7.734 -26.484 18.984 1 68.56 260 LEU B N 1
ATOM 4096 C CA . LEU B 1 260 ? -6.551 -27.266 19.359 1 68.56 260 LEU B CA 1
ATOM 4097 C C . LEU B 1 260 ? -6.055 -26.859 20.75 1 68.56 260 LEU B C 1
ATOM 4099 O O . LEU B 1 260 ? -5.379 -27.641 21.422 1 68.56 260 LEU B O 1
ATOM 4103 N N . HIS B 1 261 ? -6.246 -25.609 21.219 1 61.47 261 HIS B N 1
ATOM 4104 C CA . HIS B 1 261 ? -5.816 -25.188 22.547 1 61.47 261 HIS B CA 1
ATOM 4105 C C . HIS B 1 261 ? -7.004 -25.094 23.5 1 61.47 261 HIS B C 1
ATOM 4107 O O . HIS B 1 261 ? -8.078 -24.625 23.109 1 61.47 261 HIS B O 1
#

Nearest PDB structures (foldseek):
  4ewf-assembly2_B  TM=8.269E-01  e=1.800E-16  Sphaerobacter thermophilus DSM 20745
  4ewf-assembly3_C  TM=8.286E-01  e=7.530E-16  Sphaerobacter thermophilus DSM 20745
  4ewf-assembly4_D  TM=8.093E-01  e=1.124E-15  Sphaerobacter thermophilus DSM 20745
  6z24-assembly1_A  TM=7.917E-01  e=2.960E-10  Klebsiella pneumoniae
  3m2k-assembly2_B  TM=7.725E-01  e=4.679E-10  Bacillus licheniformis

InterPro domains:
  IPR000871 Beta-lactamase, class-A [PTHR35333] (27-247)
  IPR012338 Beta-lactamase/transpeptidase-like [G3DSA:3.40.710.10] (2-256)
  IPR012338 Beta-lactamase/transpeptidase-like [SSF56601] (22-254)
  IPR045155 Beta-lactamase class A, catalytic domain [PF13354] (25-252)

pLDDT: mean 94.29, std 9.75, range [46.38, 99.0]

Solvent-accessible surface area (backbone atoms only — not comparable to full-atom values): 27376 Å² total; per-residue (Å²): 108,104,51,47,69,53,51,52,52,51,52,54,52,56,72,70,47,87,55,56,62,25,39,33,36,25,47,95,84,47,79,76,45,69,41,56,31,81,47,74,38,78,22,54,50,47,50,53,49,54,55,46,48,51,52,51,54,52,25,73,75,39,64,65,49,40,66,38,75,41,68,58,63,82,72,55,73,82,51,47,62,64,74,72,42,85,73,55,64,44,32,41,46,43,32,52,29,41,26,42,19,48,47,12,36,44,35,47,39,28,51,34,66,72,67,31,56,68,56,52,26,53,49,35,43,70,75,34,62,53,33,43,60,62,60,65,71,92,53,88,72,69,103,52,67,37,30,27,10,40,50,28,48,50,54,42,55,51,59,46,59,48,74,63,93,59,72,81,66,57,57,56,60,31,53,18,20,49,54,35,53,74,39,73,27,44,47,31,36,39,62,39,64,62,55,78,61,52,53,30,35,48,53,18,61,52,99,42,30,47,31,32,37,36,38,45,32,40,96,94,40,55,40,35,40,27,38,41,36,42,47,89,79,52,56,40,60,42,38,47,52,33,24,49,52,22,35,49,54,47,49,46,55,51,55,53,50,55,72,73,97,109,104,54,48,69,53,48,53,52,50,54,55,51,55,73,69,47,86,56,57,61,25,39,33,36,24,47,94,83,46,78,76,44,70,42,59,31,79,47,74,38,78,21,53,50,46,49,53,48,54,55,46,48,51,51,50,54,52,26,71,76,37,66,65,48,40,65,38,76,40,68,57,62,84,72,56,72,81,51,48,61,61,75,72,42,87,72,57,65,45,31,42,46,44,32,50,29,40,26,42,18,47,48,12,36,46,36,48,38,29,50,34,66,72,68,32,54,71,55,52,25,52,50,35,42,69,76,34,63,52,33,44,60,61,58,64,70,91,53,91,67,74,105,52,67,36,31,26,8,40,51,28,49,50,52,42,54,50,59,47,58,48,75,63,93,62,71,80,67,66,59,54,61,32,54,18,19,49,54,36,51,73,39,70,27,43,47,31,36,39,62,38,64,62,55,78,61,52,51,32,34,46,53,18,62,51,100,42,30,47,31,34,35,37,40,46,31,40,96,94,40,56,40,35,40,26,38,42,36,43,46,88,79,52,56,40,59,43,39,48,52,32,26,51,53,22,34,50,53,46,49,48,56,52,54,54,51,55,70,75,100

Organism: Lacticaseibacillus rhamnosus (strain LMS2-1) (NCBI:txid525361)

Sequence (522 aa):
MAHDHLIAQLDQLQQQFGESHALLLADERQVLFGTRTDVLFPAASLIKLGIAAYVKAQAQADSSQWQRKVVLPRPVGGAGVLRFMADSSWCVRDLVTLMLMVSDNLAANALLKTYGLTTVERWLDQQFPGAKLNRSLMQPHTDNDNWISAAATWRLLRSLLTPPCRPADGDWCARALRHQQNRTKLLLAPTMKNFVGWTAGKTGELPNCEHDAACFAAEGEQLYAVVLTTFDHQREAAMRFNQQVGALIVDDFQQRRNRLHMAHDHLIAQLDQLQQQFGESHALLLADERQVLFGTRTDVLFPAASLIKLGIAAYVKAQAQADSSQWQRKVVLPRPVGGAGVLRFMADSSWCVRDLVTLMLMVSDNLAANALLKTYGLTTVERWLDQQFPGAKLNRSLMQPHTDNDNWISAAATWRLLRSLLTPPCRPADGDWCARALRHQQNRTKLLLAPTMKNFVGWTAGKTGELPNCEHDAACFAAEGEQLYAVVLTTFDHQREAAMRFNQQVGALIVDDFQQRRNRLH

Radius of gyration: 22.75 Å; Cα contacts (8 Å, |Δi|>4): 1037; chains: 2; bounding box: 52×62×57 Å